Protein 8POC (pdb70)

B-factor: mean 72.45, std 26.14, range [32.99, 146.2]

Organism: Dickeya dadantii (strain 3937) (NCBI:txid198628)

Nearest PDB structures (foldseek):
  8poc-assembly1_B  TM=1.006E+00  e=1.022E-29  Dickeya dadantii 3937
  8pog-assembly1_D  TM=9.429E-01  e=1.831E-16  Enterobacter sp. 638
  8pkd-assembly1_D  TM=8.431E-01  e=8.533E-11  Orrella dioscoreae
  7zzy-assembly1_E  TM=8.501E-01  e=2.447E-09  Novacetimonas hansenii ATCC 23769
  3aj2-assembly1_C-2  TM=8.148E-01  e=6.635E-10  Komagataeibacter xylinus

Secondary structure (DSSP, 8-state):
--HHHHHHHHHHHHTTSPTTHHHHHHHHHHHHHHHH-SHHHHHHHHHHHHHHHHHSPPP--SSHHHHHHHHHHHHHHHT--EEEEEE-SS-EEEEEESPPPPS-TT-HHHHHHHHHHHHHHHHHHHHHHHT--TT--EEEEE-SSTT-EEEEE-/--HHHHHHHHHHHHTTS-TTHHHHHHHHHHHHHHHH-SHHHHHHHHHHHHHHHHHSPPP--SSHHHHHHHHHHHHHHHT--EEEEEE-SS-EEEEEESPPPPS-TTSHHHHHHHHHHHHHHHHHHHHHHTT--TT--EEEEE-SSTTEEEEEE-/--HHHHHHHHHHHHTTS-TTHHHHHHHHHHHHHHHH-SHHHHHHHHHHHHHHHHHSPPP--SSHHHHHHHHHHHHHHHT--EEEEEE-SS-EEEEEESPPPPS-TTSHHHHHHHHHHHHHHHHHHHHHHTT--TT--EEEEE-SSTT-EEEEE-/--HHHHHHHHHHHHTTS-TTHHHHHHHHHHHHHHHH-SHHHHHHHHHHHHHHHHHSPPP--SSHHHHHHHHHHHHHHHT--EEEEEE-SS-EEEEEESPPPPS-TT-HHHHHHHHHHHHHHHHHHHHHHTT--TT--EEEEE-SSTT-EEEEE-

InterPro domains:
  IPR022798 Cellulose synthase operon protein D, bacterial [PF03500] (32-132)
  IPR038470 Cellulose synthase subunit D superfamily [G3DSA:3.30.70.2590] (57-155)

Sequence (616 aa):
MSDLQQHALNYYRQQQLPSGWADLFGVIVNGMMDNAGEREGLAFLRHIGGQLAERYPLPAAVTVVDLEREINRVLSLFHWGCVDLRPYENRLEIYHLALPASVNSSGSVRWRMAMAAVLQGLYSRWLREQGGVESVPLSCEETDSESTLLFRYQMSDLQQHALNYYRQQQLPSGWADLFGVIVNGMMDNAGEREGLAFLRHIGGQLAERYPLPAAVTVVDLEREINRVLSLFHWGCVDLRPYENRLEIYHLALPASVNSSGSVRWRMAMAAVLQGLYSRWLREQGGVESVPLSCEETDSESTLLFRYQMSDLQQHALNYYRQQQLPSGWADLFGVIVNGMMDNAGEREGLAFLRHIGGQLAERYPLPAAVTVVDLEREINRVLSLFHWGCVDLRPYENRLEIYHLALPASVNSSGSVRWRMAMAAVLQGLYSRWLREQGGVESVPLSCEETDSESTLLFRYQMSDLQQHALNYYRQQQLPSGWADLFGVIVNGMMDNAGEREGLAFLRHIGGQLAERYPLPAAVTVVDLEREINRVLSLFHWGCVDLRPYENRLEIYHLALPASVNSSGSVRWRMAMAAVLQGLYSRWLREQGGVESVPLSCEETDSESTLLFRYQ

Structure (mmCIF, N/CA/C/O backbone):
data_8POC
#
_entry.id   8POC
#
_cell.length_a   1.00
_cell.length_b   1.00
_cell.length_c   1.00
_cell.angle_alpha   90.00
_cell.angle_beta   90.00
_cell.angle_gamma   90.00
#
_symmetry.space_group_name_H-M   'P 1'
#
loop_
_atom_site.group_PDB
_atom_site.id
_atom_site.type_symbol
_atom_site.label_atom_id
_atom_site.label_alt_id
_atom_site.label_comp_id
_atom_site.label_asym_id
_atom_site.label_entity_id
_atom_site.label_seq_id
_atom_site.pdbx_PDB_ins_code
_atom_site.Cartn_x
_atom_site.Cartn_y
_atom_site.Cartn_z
_atom_site.occupancy
_atom_site.B_iso_or_equiv
_atom_site.auth_seq_id
_atom_site.auth_comp_id
_atom_site.auth_asym_id
_atom_site.auth_atom_id
_atom_site.pdbx_PDB_model_num
ATOM 1 N N . MET A 1 4 ? 119.791 150.487 115.156 1.00 108.42 1 MET A N 1
ATOM 2 C CA . MET A 1 4 ? 119.644 149.269 114.367 1.00 108.42 1 MET A CA 1
ATOM 3 C C . MET A 1 4 ? 120.590 149.267 113.171 1.00 108.42 1 MET A C 1
ATOM 4 O O . MET A 1 4 ? 121.370 150.199 112.977 1.00 108.42 1 MET A O 1
ATOM 9 N N . SER A 1 5 ? 120.506 148.206 112.376 1.00 87.52 2 SER A N 1
ATOM 10 C CA . SER A 1 5 ? 121.287 148.059 111.154 1.00 87.52 2 SER A CA 1
ATOM 11 C C . SER A 1 5 ? 120.743 146.849 110.413 1.00 87.52 2 SER A C 1
ATOM 12 O O . SER A 1 5 ? 119.972 146.057 110.961 1.00 87.52 2 SER A O 1
ATOM 15 N N . ASP A 1 6 ? 121.155 146.713 109.152 1.00 82.85 3 ASP A N 1
ATOM 16 C CA . ASP A 1 6 ? 120.776 145.529 108.390 1.00 82.85 3 ASP A CA 1
ATOM 17 C C . ASP A 1 6 ? 121.419 144.272 108.959 1.00 82.85 3 ASP A C 1
ATOM 18 O O . ASP A 1 6 ? 120.814 143.194 108.921 1.00 82.85 3 ASP A O 1
ATOM 23 N N . LEU A 1 7 ? 122.637 144.390 109.494 1.00 74.13 4 LEU A N 1
ATOM 24 C CA . LEU A 1 7 ? 123.308 143.234 110.080 1.00 74.13 4 LEU A CA 1
ATOM 25 C C . LEU A 1 7 ? 122.528 142.687 111.267 1.00 74.13 4 LEU A C 1
ATOM 26 O O . LEU A 1 7 ? 122.405 141.466 111.432 1.00 74.13 4 LEU A O 1
ATOM 31 N N . GLN A 1 8 ? 121.999 143.575 112.110 1.00 76.02 5 GLN A N 1
ATOM 32 C CA . GLN A 1 8 ? 121.184 143.132 113.235 1.00 76.02 5 GLN A CA 1
ATOM 33 C C . GLN A 1 8 ? 119.954 142.382 112.747 1.00 76.02 5 GLN A C 1
ATOM 34 O O . GLN A 1 8 ? 119.575 141.348 113.311 1.00 76.02 5 GLN A O 1
ATOM 40 N N . GLN A 1 9 ? 119.316 142.891 111.690 1.00 69.17 6 GLN A N 1
ATOM 41 C CA . GLN A 1 9 ? 118.148 142.217 111.138 1.00 69.17 6 GLN A CA 1
ATOM 42 C C . GLN A 1 9 ? 118.502 140.836 110.608 1.00 69.17 6 GLN A C 1
ATOM 43 O O . GLN A 1 9 ? 117.778 139.868 110.860 1.00 69.17 6 GLN A O 1
ATOM 49 N N . HIS A 1 10 ? 119.614 140.720 109.876 1.00 60.03 7 HIS A N 1
ATOM 50 C CA . HIS A 1 10 ? 120.022 139.410 109.375 1.00 60.03 7 HIS A CA 1
ATOM 51 C C . HIS A 1 10 ? 120.291 138.440 110.517 1.00 60.03 7 HIS A C 1
ATOM 52 O O . HIS A 1 10 ? 119.837 137.289 110.485 1.00 60.03 7 HIS A O 1
ATOM 59 N N . ALA A 1 11 ? 121.018 138.890 111.541 1.00 48.17 8 ALA A N 1
ATOM 60 C CA . ALA A 1 11 ? 121.343 138.010 112.657 1.00 48.17 8 ALA A CA 1
ATOM 61 C C . ALA A 1 11 ? 120.081 137.540 113.368 1.00 48.17 8 ALA A C 1
ATOM 62 O O . ALA A 1 11 ? 119.906 136.342 113.626 1.00 48.17 8 ALA A O 1
ATOM 64 N N . LEU A 1 12 ? 119.179 138.473 113.679 1.00 41.76 9 LEU A N 1
ATOM 65 C CA . LEU A 1 12 ? 117.975 138.106 114.414 1.00 41.76 9 LEU A CA 1
ATOM 66 C C . LEU A 1 12 ? 117.071 137.212 113.576 1.00 41.76 9 LEU A C 1
ATOM 67 O O . LEU A 1 12 ? 116.470 136.265 114.095 1.00 41.76 9 LEU A O 1
ATOM 72 N N . ASN A 1 13 ? 116.964 137.492 112.274 1.00 43.33 10 ASN A N 1
ATOM 73 C CA . ASN A 1 13 ? 116.143 136.658 111.405 1.00 43.33 10 ASN A CA 1
ATOM 74 C C . ASN A 1 13 ? 116.691 135.241 111.321 1.00 43.33 10 ASN A C 1
ATOM 75 O O . ASN A 1 13 ? 115.927 134.272 111.367 1.00 43.33 10 ASN A O 1
ATOM 80 N N . TYR A 1 14 ? 118.012 135.098 111.192 1.00 37.75 11 TYR A N 1
ATOM 81 C CA . TYR A 1 14 ? 118.601 133.764 111.139 1.00 37.75 11 TYR A CA 1
ATOM 82 C C . TYR A 1 14 ? 118.383 133.018 112.452 1.00 37.75 11 TYR A C 1
ATOM 83 O O . TYR A 1 14 ? 118.046 131.824 112.455 1.00 37.75 11 TYR A O 1
ATOM 92 N N . TYR A 1 15 ? 118.557 133.714 113.579 1.00 35.80 12 TYR A N 1
ATOM 93 C CA . TYR A 1 15 ? 118.318 133.086 114.874 1.00 35.80 12 TYR A CA 1
ATOM 94 C C . TYR A 1 15 ? 116.879 132.605 114.995 1.00 35.80 12 TYR A C 1
ATOM 95 O O . TYR A 1 15 ? 116.630 131.475 115.428 1.00 35.80 12 TYR A O 1
ATOM 104 N N . ARG A 1 16 ? 115.915 133.447 114.609 1.00 33.75 13 ARG A N 1
ATOM 105 C CA . ARG A 1 16 ? 114.512 133.053 114.696 1.00 33.75 13 ARG A CA 1
ATOM 106 C C . ARG A 1 16 ? 114.185 131.922 113.732 1.00 33.75 13 ARG A C 1
ATOM 107 O O . ARG A 1 16 ? 113.331 131.081 114.032 1.00 33.75 13 ARG A O 1
ATOM 115 N N . GLN A 1 17 ? 114.840 131.890 112.571 1.00 38.36 14 GLN A N 1
ATOM 116 C CA . GLN A 1 17 ? 114.634 130.791 111.635 1.00 38.36 14 GLN A CA 1
ATOM 117 C C . GLN A 1 17 ? 115.097 129.471 112.238 1.00 38.36 14 GLN A C 1
ATOM 118 O O . GLN A 1 17 ? 114.429 128.441 112.087 1.00 38.36 14 GLN A O 1
ATOM 124 N N . GLN A 1 18 ? 116.232 129.482 112.935 1.00 35.91 15 GLN A N 1
ATOM 125 C CA . GLN A 1 18 ? 116.729 128.261 113.566 1.00 35.91 15 GLN A CA 1
ATOM 126 C C . GLN A 1 18 ? 115.999 127.897 114.853 1.00 35.91 15 GLN A C 1
ATOM 127 O O . GLN A 1 18 ? 116.501 127.056 115.606 1.00 35.91 15 GLN A O 1
ATOM 133 N N . GLN A 1 19 ? 114.840 128.495 115.131 1.00 35.63 16 GLN A N 1
ATOM 134 C CA . GLN A 1 19 ? 114.184 128.271 116.414 1.00 35.63 16 GLN A CA 1
ATOM 135 C C . GLN A 1 19 ? 113.266 127.054 116.392 1.00 35.63 16 GLN A C 1
ATOM 136 O O . GLN A 1 19 ? 113.249 126.272 117.348 1.00 35.63 16 GLN A O 1
ATOM 142 N N . LEU A 1 20 ? 112.496 126.875 115.321 1.00 34.39 17 LEU A N 1
ATOM 143 C CA . LEU A 1 20 ? 111.506 125.812 115.434 1.00 34.39 17 LEU A CA 1
ATOM 144 C C . LEU A 1 20 ? 111.943 124.561 114.681 1.00 34.39 17 LEU A C 1
ATOM 145 O O . LEU A 1 20 ? 112.382 124.647 113.529 1.00 34.39 17 LEU A O 1
ATOM 150 N N . PRO A 1 21 ? 111.849 123.393 115.314 1.00 39.54 18 PRO A N 1
ATOM 151 C CA . PRO A 1 21 ? 112.209 122.149 114.628 1.00 39.54 18 PRO A CA 1
ATOM 152 C C . PRO A 1 21 ? 111.114 121.702 113.675 1.00 39.54 18 PRO A C 1
ATOM 153 O O . PRO A 1 21 ? 109.921 121.844 113.953 1.00 39.54 18 PRO A O 1
ATOM 157 N N . SER A 1 22 ? 111.534 121.154 112.540 1.00 46.12 19 SER A N 1
ATOM 158 C CA . SER A 1 22 ? 110.590 120.709 111.529 1.00 46.12 19 SER A CA 1
ATOM 159 C C . SER A 1 22 ? 109.837 119.467 111.997 1.00 46.12 19 SER A C 1
ATOM 160 O O . SER A 1 22 ? 110.279 118.731 112.882 1.00 46.12 19 SER A O 1
ATOM 163 N N . GLY A 1 23 ? 108.676 119.246 111.387 1.00 46.32 20 GLY A N 1
ATOM 164 C CA . GLY A 1 23 ? 107.869 118.077 111.671 1.00 46.32 20 GLY A CA 1
ATOM 165 C C . GLY A 1 23 ? 106.843 118.262 112.767 1.00 46.32 20 GLY A C 1
ATOM 166 O O . GLY A 1 23 ? 105.642 118.320 112.489 1.00 46.32 20 GLY A O 1
ATOM 167 N N . TRP A 1 24 ? 107.294 118.355 114.018 1.00 36.49 21 TRP A N 1
ATOM 168 C CA . TRP A 1 24 ? 106.352 118.482 115.124 1.00 36.49 21 TRP A CA 1
ATOM 169 C C . TRP A 1 24 ? 105.644 119.832 115.100 1.00 36.49 21 TRP A C 1
ATOM 170 O O . TRP A 1 24 ? 104.420 119.903 115.274 1.00 36.49 21 TRP A O 1
ATOM 181 N N . ALA A 1 25 ? 106.396 120.914 114.882 1.00 37.82 22 ALA A N 1
ATOM 182 C CA . ALA A 1 25 ? 105.800 122.246 114.896 1.00 37.82 22 ALA A CA 1
ATOM 183 C C . ALA A 1 25 ? 104.788 122.414 113.772 1.00 37.82 22 ALA A C 1
ATOM 184 O O . ALA A 1 25 ? 103.706 122.976 113.980 1.00 37.82 22 ALA A O 1
ATOM 186 N N . ASP A 1 26 ? 105.122 121.940 112.572 1.00 47.74 23 ASP A N 1
ATOM 187 C CA . ASP A 1 26 ? 104.174 122.015 111.467 1.00 47.74 23 ASP A CA 1
ATOM 188 C C . ASP A 1 26 ? 102.926 121.196 111.765 1.00 47.74 23 ASP A C 1
ATOM 189 O O . ASP A 1 26 ? 101.811 121.592 111.405 1.00 47.74 23 ASP A O 1
ATOM 194 N N . LEU A 1 27 ? 103.096 120.050 112.425 1.00 38.28 24 LEU A N 1
ATOM 195 C CA . LEU A 1 27 ? 101.947 119.237 112.803 1.00 38.28 24 LEU A CA 1
ATOM 196 C C . LEU A 1 27 ? 101.041 119.991 113.766 1.00 38.28 24 LEU A C 1
ATOM 197 O O . LEU A 1 27 ? 99.813 119.979 113.618 1.00 38.28 24 LEU A O 1
ATOM 202 N N . PHE A 1 28 ? 101.631 120.669 114.754 1.00 38.24 25 PHE A N 1
ATOM 203 C CA . PHE A 1 28 ? 100.828 121.480 115.666 1.00 38.24 25 PHE A CA 1
ATOM 204 C C . PHE A 1 28 ? 100.113 122.601 114.925 1.00 38.24 25 PHE A C 1
ATOM 205 O O . PHE A 1 28 ? 98.950 122.909 115.218 1.00 38.24 25 PHE A O 1
ATOM 213 N N . GLY A 1 29 ? 100.801 123.237 113.976 1.00 40.51 26 GLY A N 1
ATOM 214 C CA . GLY A 1 29 ? 100.171 124.300 113.210 1.00 40.51 26 GLY A CA 1
ATOM 215 C C . GLY A 1 29 ? 98.967 123.812 112.428 1.00 40.51 26 GLY A C 1
ATOM 216 O O . GLY A 1 29 ? 97.908 124.447 112.429 1.00 40.51 26 GLY A O 1
ATOM 217 N N . VAL A 1 30 ? 99.110 122.670 111.755 1.00 44.60 27 VAL A N 1
ATOM 218 C CA . VAL A 1 30 ? 97.985 122.120 111.005 1.00 44.60 27 VAL A CA 1
ATOM 219 C C . VAL A 1 30 ? 96.851 121.730 111.944 1.00 44.60 27 VAL A C 1
ATOM 220 O O . VAL A 1 30 ? 95.673 121.955 111.639 1.00 44.60 27 VAL A O 1
ATOM 224 N N . ILE A 1 31 ? 97.181 121.149 113.101 1.00 43.87 28 ILE A N 1
ATOM 225 C CA . ILE A 1 31 ? 96.145 120.745 114.049 1.00 43.87 28 ILE A CA 1
ATOM 226 C C . ILE A 1 31 ? 95.343 121.954 114.512 1.00 43.87 28 ILE A C 1
ATOM 227 O O . ILE A 1 31 ? 94.105 121.933 114.525 1.00 43.87 28 ILE A O 1
ATOM 232 N N . VAL A 1 32 ? 96.033 123.032 114.891 1.00 52.40 29 VAL A N 1
ATOM 233 C CA . VAL A 1 32 ? 95.317 124.196 115.406 1.00 52.40 29 VAL A CA 1
ATOM 234 C C . VAL A 1 32 ? 94.530 124.878 114.294 1.00 52.40 29 VAL A C 1
ATOM 235 O O . VAL A 1 32 ? 93.404 125.340 114.515 1.00 52.40 29 VAL A O 1
ATOM 239 N N . ASN A 1 33 ? 95.090 124.943 113.081 1.00 57.01 30 ASN A N 1
ATOM 240 C CA . ASN A 1 33 ? 94.354 125.534 111.968 1.00 57.01 30 ASN A CA 1
ATOM 241 C C . ASN A 1 33 ? 93.067 124.766 111.699 1.00 57.01 30 ASN A C 1
ATOM 242 O O . ASN A 1 33 ? 91.990 125.360 111.565 1.00 57.01 30 ASN A O 1
ATOM 247 N N . GLY A 1 34 ? 93.157 123.436 111.646 1.00 65.07 31 GLY A N 1
ATOM 248 C CA . GLY A 1 34 ? 91.969 122.637 111.401 1.00 65.07 31 GLY A CA 1
ATOM 249 C C . GLY A 1 34 ? 90.938 122.766 112.503 1.00 65.07 31 GLY A C 1
ATOM 250 O O . GLY A 1 34 ? 89.743 122.909 112.233 1.00 65.07 31 GLY A O 1
ATOM 251 N N . MET A 1 35 ? 91.382 122.725 113.761 1.00 71.53 32 MET A N 1
ATOM 252 C CA . MET A 1 35 ? 90.434 122.811 114.866 1.00 71.53 32 MET A CA 1
ATOM 253 C C . MET A 1 35 ? 89.752 124.173 114.911 1.00 71.53 32 MET A C 1
ATOM 254 O O . MET A 1 35 ? 88.545 124.260 115.169 1.00 71.53 32 MET A O 1
ATOM 259 N N . MET A 1 36 ? 90.503 125.251 114.667 1.00 82.41 33 MET A N 1
ATOM 260 C CA . MET A 1 36 ? 89.900 126.579 114.665 1.00 82.41 33 MET A CA 1
ATOM 261 C C . MET A 1 36 ? 88.943 126.747 113.493 1.00 82.41 33 MET A C 1
ATOM 262 O O . MET A 1 36 ? 87.909 127.414 113.618 1.00 82.41 33 MET A O 1
ATOM 267 N N . ASP A 1 37 ? 89.271 126.156 112.341 1.00 91.57 34 ASP A N 1
ATOM 268 C CA . ASP A 1 37 ? 88.351 126.200 111.209 1.00 91.57 34 ASP A CA 1
ATOM 269 C C . ASP A 1 37 ? 87.080 125.413 111.502 1.00 91.57 34 ASP A C 1
ATOM 270 O O . ASP A 1 37 ? 85.989 125.790 111.057 1.00 91.57 34 ASP A O 1
ATOM 275 N N . ASN A 1 38 ? 87.200 124.317 112.252 1.00 91.64 35 ASN A N 1
ATOM 276 C CA . ASN A 1 38 ? 86.047 123.459 112.501 1.00 91.64 35 ASN A CA 1
ATOM 277 C C . ASN A 1 38 ? 85.133 124.020 113.587 1.00 91.64 35 ASN A C 1
ATOM 278 O O . ASN A 1 38 ? 83.956 124.290 113.327 1.00 91.64 35 ASN A O 1
ATOM 283 N N . ALA A 1 39 ? 85.652 124.205 114.802 1.00 94.18 36 ALA A N 1
ATOM 284 C CA . ALA A 1 39 ? 84.800 124.432 115.964 1.00 94.18 36 ALA A CA 1
ATOM 285 C C . ALA A 1 39 ? 84.575 125.899 116.303 1.00 94.18 36 ALA A C 1
ATOM 286 O O . ALA A 1 39 ? 83.749 126.191 117.174 1.00 94.18 36 ALA A O 1
ATOM 288 N N . GLY A 1 40 ? 85.273 126.823 115.654 1.00 94.87 37 GLY A N 1
ATOM 289 C CA . GLY A 1 40 ? 85.111 128.232 115.941 1.00 94.87 37 GLY A CA 1
ATOM 290 C C . GLY A 1 40 ? 86.269 128.796 116.747 1.00 94.87 37 GLY A C 1
ATOM 291 O O . GLY A 1 40 ? 87.288 128.145 116.988 1.00 94.87 37 GLY A O 1
ATOM 292 N N . GLU A 1 41 ? 86.094 130.048 117.172 1.00 90.66 38 GLU A N 1
ATOM 293 C CA . GLU A 1 41 ? 87.151 130.769 117.871 1.00 90.66 38 GLU A CA 1
ATOM 294 C C . GLU A 1 41 ? 87.096 130.588 119.384 1.00 90.66 38 GLU A C 1
ATOM 295 O O . GLU A 1 41 ? 88.072 130.126 119.982 1.00 90.66 38 GLU A O 1
ATOM 301 N N . ARG A 1 42 ? 85.976 130.948 120.015 1.00 85.07 39 ARG A N 1
ATOM 302 C CA . ARG A 1 42 ? 85.908 130.939 121.474 1.00 85.07 39 ARG A CA 1
ATOM 303 C C . ARG A 1 42 ? 86.145 129.540 122.030 1.00 85.07 39 ARG A C 1
ATOM 304 O O . ARG A 1 42 ? 86.901 129.357 122.995 1.00 85.07 39 ARG A O 1
ATOM 312 N N . GLU A 1 43 ? 85.510 128.535 121.423 1.00 80.03 40 GLU A N 1
ATOM 313 C CA . GLU A 1 43 ? 85.719 127.161 121.861 1.00 80.03 40 GLU A CA 1
ATOM 314 C C . GLU A 1 43 ? 87.161 126.727 121.646 1.00 80.03 40 GLU A C 1
ATOM 315 O O . GLU A 1 43 ? 87.723 126.010 122.481 1.00 80.03 40 GLU A O 1
ATOM 321 N N . GLY A 1 44 ? 87.772 127.147 120.537 1.00 76.44 41 GLY A N 1
ATOM 322 C CA . GLY A 1 44 ? 89.169 126.820 120.310 1.00 76.44 41 GLY A CA 1
ATOM 323 C C . GLY A 1 44 ? 90.077 127.387 121.383 1.00 76.44 41 GLY A C 1
ATOM 324 O O . GLY A 1 44 ? 90.962 126.696 121.894 1.00 76.44 41 GLY A O 1
ATOM 325 N N . LEU A 1 45 ? 89.866 128.656 121.743 1.00 73.15 42 LEU A N 1
ATOM 326 C CA . LEU A 1 45 ? 90.671 129.263 122.800 1.00 73.15 42 LEU A CA 1
ATOM 327 C C . LEU A 1 45 ? 90.464 128.557 124.133 1.00 73.15 42 LEU A C 1
ATOM 328 O O . LEU A 1 45 ? 91.430 128.297 124.860 1.00 73.15 42 LEU A O 1
ATOM 333 N N . ALA A 1 46 ? 89.213 128.235 124.472 1.00 70.43 43 ALA A N 1
ATOM 334 C CA . ALA A 1 46 ? 88.958 127.541 125.731 1.00 70.43 43 ALA A CA 1
ATOM 335 C C . ALA A 1 46 ? 89.645 126.179 125.752 1.00 70.43 43 ALA A C 1
ATOM 336 O O . ALA A 1 46 ? 90.281 125.800 126.747 1.00 70.43 43 ALA A O 1
ATOM 338 N N . PHE A 1 47 ? 89.540 125.436 124.649 1.00 61.57 44 PHE A N 1
ATOM 339 C CA . PHE A 1 47 ? 90.166 124.122 124.574 1.00 61.57 44 PHE A CA 1
ATOM 340 C C . PHE A 1 47 ? 91.681 124.225 124.679 1.00 61.57 44 PHE A C 1
ATOM 341 O O . PHE A 1 47 ? 92.318 123.416 125.363 1.00 61.57 44 PHE A O 1
ATOM 349 N N . LEU A 1 48 ? 92.277 125.211 124.006 1.00 55.49 45 LEU A N 1
ATOM 350 C CA . LEU A 1 48 ? 93.726 125.364 124.063 1.00 55.49 45 LEU A CA 1
ATOM 351 C C . LEU A 1 48 ? 94.184 125.750 125.463 1.00 55.49 45 LEU A C 1
ATOM 352 O O . LEU A 1 48 ? 95.235 125.293 125.923 1.00 55.49 45 LEU A O 1
ATOM 357 N N . ARG A 1 49 ? 93.408 126.583 126.160 1.00 55.21 46 ARG A N 1
ATOM 358 C CA . ARG A 1 49 ? 93.740 126.901 127.546 1.00 55.21 46 ARG A CA 1
ATOM 359 C C . ARG A 1 49 ? 93.679 125.658 128.425 1.00 55.21 46 ARG A C 1
ATOM 360 O O . ARG A 1 49 ? 94.539 125.457 129.294 1.00 55.21 46 ARG A O 1
ATOM 368 N N . HIS A 1 50 ? 92.668 124.811 128.215 1.00 56.17 47 HIS A N 1
ATOM 369 C CA . HIS A 1 50 ? 92.580 123.576 128.990 1.00 56.17 47 HIS A CA 1
ATOM 370 C C . HIS A 1 50 ? 93.766 122.658 128.703 1.00 56.17 47 HIS A C 1
ATOM 371 O O . HIS A 1 50 ? 94.318 122.032 129.619 1.00 56.17 47 HIS A O 1
ATOM 378 N N . ILE A 1 51 ? 94.171 122.566 127.433 1.00 53.81 48 ILE A N 1
ATOM 379 C CA . ILE A 1 51 ? 95.343 121.768 127.077 1.00 53.81 48 ILE A CA 1
ATOM 380 C C . ILE A 1 51 ? 96.593 122.326 127.741 1.00 53.81 48 ILE A C 1
ATOM 381 O O . ILE A 1 51 ? 97.452 121.573 128.214 1.00 53.81 48 ILE A O 1
ATOM 386 N N . GLY A 1 52 ? 96.728 123.651 127.766 1.00 50.30 49 GLY A N 1
ATOM 387 C CA . GLY A 1 52 ? 97.856 124.252 128.453 1.00 50.30 49 GLY A CA 1
ATOM 388 C C . GLY A 1 52 ? 97.880 123.908 129.929 1.00 50.30 49 GLY A C 1
ATOM 389 O O . GLY A 1 52 ? 98.937 123.617 130.491 1.00 50.30 49 GLY A O 1
ATOM 390 N N . GLY A 1 53 ? 96.715 123.933 130.574 1.00 55.86 50 GLY A N 1
ATOM 391 C CA . GLY A 1 53 ? 96.654 123.532 131.972 1.00 55.86 50 GLY A CA 1
ATOM 392 C C . GLY A 1 53 ? 97.066 122.086 132.182 1.00 55.86 50 GLY A C 1
ATOM 393 O O . GLY A 1 53 ? 97.819 121.769 133.111 1.00 55.86 50 GLY A O 1
ATOM 394 N N . GLN A 1 54 ? 96.583 121.189 131.319 1.00 55.21 51 GLN A N 1
ATOM 395 C CA . GLN A 1 54 ? 96.957 119.782 131.444 1.00 55.21 51 GLN A CA 1
ATOM 396 C C . GLN A 1 54 ? 98.455 119.589 131.243 1.00 55.21 51 GLN A C 1
ATOM 397 O O . GLN A 1 54 ? 99.090 118.808 131.962 1.00 55.21 51 GLN A O 1
ATOM 403 N N . LEU A 1 55 ? 99.038 120.288 130.267 1.00 48.02 52 LEU A N 1
ATOM 404 C CA . LEU A 1 55 ? 100.477 120.195 130.041 1.00 48.02 52 LEU A CA 1
ATOM 405 C C . LEU A 1 55 ? 101.253 120.737 131.234 1.00 48.02 52 LEU A C 1
ATOM 406 O O . LEU A 1 55 ? 102.300 120.198 131.608 1.00 48.02 52 LEU A O 1
ATOM 411 N N . ALA A 1 56 ? 100.754 121.817 131.837 1.00 54.89 53 ALA A N 1
ATOM 412 C CA . ALA A 1 56 ? 101.394 122.366 133.025 1.00 54.89 53 ALA A CA 1
ATOM 413 C C . ALA A 1 56 ? 101.370 121.376 134.177 1.00 54.89 53 ALA A C 1
ATOM 414 O O . ALA A 1 56 ? 102.330 121.302 134.952 1.00 54.89 53 ALA A O 1
ATOM 416 N N . GLU A 1 57 ? 100.280 120.620 134.311 1.00 68.84 54 GLU A N 1
ATOM 417 C CA . GLU A 1 57 ? 100.189 119.636 135.385 1.00 68.84 54 GLU A CA 1
ATOM 418 C C . GLU A 1 57 ? 101.300 118.592 135.320 1.00 68.84 54 GLU A C 1
ATOM 419 O O . GLU A 1 57 ? 101.674 118.038 136.359 1.00 68.84 54 GLU A O 1
ATOM 425 N N . ARG A 1 58 ? 101.843 118.319 134.132 1.00 74.07 55 ARG A N 1
ATOM 426 C CA . ARG A 1 58 ? 102.849 117.269 133.998 1.00 74.07 55 ARG A CA 1
ATOM 427 C C . ARG A 1 58 ? 104.193 117.680 134.589 1.00 74.07 55 ARG A C 1
ATOM 428 O O . ARG A 1 58 ? 104.887 116.850 135.186 1.00 74.07 55 ARG A O 1
ATOM 436 N N . TYR A 1 59 ? 104.581 118.943 134.433 1.00 57.71 56 TYR A N 1
ATOM 437 C CA . TYR A 1 59 ? 105.877 119.412 134.913 1.00 57.71 56 TYR A CA 1
ATOM 438 C C . TYR A 1 59 ? 105.708 120.161 136.226 1.00 57.71 56 TYR A C 1
ATOM 439 O O . TYR A 1 59 ? 105.177 121.282 136.229 1.00 57.71 56 TYR A O 1
ATOM 448 N N . PRO A 1 60 ? 106.135 119.598 137.352 1.00 63.93 57 PRO A N 1
ATOM 449 C CA . PRO A 1 60 ? 106.007 120.311 138.628 1.00 63.93 57 PRO A CA 1
ATOM 450 C C . PRO A 1 60 ? 107.209 121.188 138.938 1.00 63.93 57 PRO A C 1
ATOM 451 O O . PRO A 1 60 ? 108.347 120.710 138.947 1.00 63.93 57 PRO A O 1
ATOM 455 N N . LEU A 1 61 ? 106.972 122.471 139.186 1.00 68.13 58 LEU A N 1
ATOM 456 C CA . LEU A 1 61 ? 108.049 123.348 139.619 1.00 68.13 58 LEU A CA 1
ATOM 457 C C . LEU A 1 61 ? 108.358 123.119 141.097 1.00 68.13 58 LEU A C 1
ATOM 458 O O . LEU A 1 61 ? 107.440 122.962 141.909 1.00 68.13 58 LEU A O 1
ATOM 463 N N . PRO A 1 62 ? 109.634 123.085 141.474 1.00 76.85 59 PRO A N 1
ATOM 464 C CA . PRO A 1 62 ? 109.985 123.004 142.897 1.00 76.85 59 PRO A CA 1
ATOM 465 C C . PRO A 1 62 ? 109.517 124.244 143.643 1.00 76.85 59 PRO A C 1
ATOM 466 O O . PRO A 1 62 ? 109.399 125.339 143.090 1.00 76.85 59 PRO A O 1
ATOM 470 N N . ALA A 1 63 ? 109.244 124.056 144.932 1.00 85.16 60 ALA A N 1
ATOM 471 C CA . ALA A 1 63 ? 108.728 125.138 145.759 1.00 85.16 60 ALA A CA 1
ATOM 472 C C . ALA A 1 63 ? 109.798 126.205 145.953 1.00 85.16 60 ALA A C 1
ATOM 473 O O . ALA A 1 63 ? 110.835 125.951 146.575 1.00 85.16 60 ALA A O 1
ATOM 475 N N . ALA A 1 64 ? 109.547 127.396 145.422 1.00 94.56 61 ALA A N 1
ATOM 476 C CA . ALA A 1 64 ? 110.465 128.517 145.542 1.00 94.56 61 ALA A CA 1
ATOM 477 C C . ALA A 1 64 ? 110.015 129.458 146.654 1.00 94.56 61 ALA A C 1
ATOM 478 O O . ALA A 1 64 ? 108.915 129.343 147.198 1.00 94.56 61 ALA A O 1
ATOM 480 N N . VAL A 1 65 ? 110.891 130.404 146.988 1.00 102.86 62 VAL A N 1
ATOM 481 C CA . VAL A 1 65 ? 110.617 131.348 148.067 1.00 102.86 62 VAL A CA 1
ATOM 482 C C . VAL A 1 65 ? 110.658 132.801 147.620 1.00 102.86 62 VAL A C 1
ATOM 483 O O . VAL A 1 65 ? 109.954 133.644 148.206 1.00 102.86 62 VAL A O 1
ATOM 487 N N . THR A 1 66 ? 111.411 133.155 146.581 1.00 105.05 63 THR A N 1
ATOM 488 C CA . THR A 1 66 ? 111.490 134.522 146.092 1.00 105.05 63 THR A CA 1
ATOM 489 C C . THR A 1 66 ? 111.120 134.550 144.616 1.00 105.05 63 THR A C 1
ATOM 490 O O . THR A 1 66 ? 111.082 133.517 143.941 1.00 105.05 63 THR A O 1
ATOM 494 N N . VAL A 1 67 ? 110.840 135.755 144.116 1.00 99.52 64 VAL A N 1
ATOM 495 C CA . VAL A 1 67 ? 110.404 135.896 142.731 1.00 99.52 64 VAL A CA 1
ATOM 496 C C . VAL A 1 67 ? 111.525 135.522 141.766 1.00 99.52 64 VAL A C 1
ATOM 497 O O . VAL A 1 67 ? 111.288 134.852 140.755 1.00 99.52 64 VAL A O 1
ATOM 501 N N . VAL A 1 68 ? 112.763 135.927 142.065 1.00 100.30 65 VAL A N 1
ATOM 502 C CA . VAL A 1 68 ? 113.867 135.628 141.158 1.00 100.30 65 VAL A CA 1
ATOM 503 C C . VAL A 1 68 ? 114.095 134.126 141.056 1.00 100.30 65 VAL A C 1
ATOM 504 O O . VAL A 1 68 ? 114.507 133.624 140.003 1.00 100.30 65 VAL A O 1
ATOM 508 N N . ASP A 1 69 ? 113.834 133.384 142.134 1.00 105.68 66 ASP A N 1
ATOM 509 C CA . ASP A 1 69 ? 113.910 131.930 142.057 1.00 105.68 66 ASP A CA 1
ATOM 510 C C . ASP A 1 69 ? 112.873 131.380 141.085 1.00 105.68 66 ASP A C 1
ATOM 511 O O . ASP A 1 69 ? 113.167 130.471 140.299 1.00 105.68 66 ASP A O 1
ATOM 516 N N . LEU A 1 70 ? 111.653 131.923 141.123 1.00 94.58 67 LEU A N 1
ATOM 517 C CA . LEU A 1 70 ? 110.638 131.522 140.155 1.00 94.58 67 LEU A CA 1
ATOM 518 C C . LEU A 1 70 ? 111.079 131.847 138.736 1.00 94.58 67 LEU A C 1
ATOM 519 O O . LEU A 1 70 ? 110.877 131.046 137.818 1.00 94.58 67 LEU A O 1
ATOM 524 N N . GLU A 1 71 ? 111.679 133.021 138.538 1.00 84.77 68 GLU A N 1
ATOM 525 C CA . GLU A 1 71 ? 112.189 133.393 137.222 1.00 84.77 68 GLU A CA 1
ATOM 526 C C . GLU A 1 71 ? 113.217 132.384 136.729 1.00 84.77 68 GLU A C 1
ATOM 527 O O . GLU A 1 71 ? 113.134 131.889 135.596 1.00 84.77 68 GLU A O 1
ATOM 533 N N . ARG A 1 72 ? 114.182 132.047 137.586 1.00 84.86 69 ARG A N 1
ATOM 534 C CA . ARG A 1 72 ? 115.236 131.120 137.192 1.00 84.86 69 ARG A CA 1
ATOM 535 C C . ARG A 1 72 ? 114.669 129.739 136.884 1.00 84.86 69 ARG A C 1
ATOM 536 O O . ARG A 1 72 ? 115.071 129.101 135.905 1.00 84.86 69 ARG A O 1
ATOM 544 N N . GLU A 1 73 ? 113.713 129.270 137.690 1.00 75.42 70 GLU A N 1
ATOM 545 C CA . GLU A 1 73 ? 113.136 127.949 137.453 1.00 75.42 70 GLU A CA 1
ATOM 546 C C . GLU A 1 73 ? 112.301 127.923 136.177 1.00 75.42 70 GLU A C 1
ATOM 547 O O . GLU A 1 73 ? 112.334 126.942 135.422 1.00 75.42 70 GLU A O 1
ATOM 553 N N . ILE A 1 74 ? 111.533 128.985 135.922 1.00 61.97 71 ILE A N 1
ATOM 554 C CA . ILE A 1 74 ? 110.729 129.030 134.705 1.00 61.97 71 ILE A CA 1
ATOM 555 C C . ILE A 1 74 ? 111.627 129.036 133.477 1.00 61.97 71 ILE A C 1
ATOM 556 O O . ILE A 1 74 ? 111.342 128.356 132.484 1.00 61.97 71 ILE A O 1
ATOM 561 N N . ASN A 1 75 ? 112.723 129.801 133.514 1.00 59.82 72 ASN A N 1
ATOM 562 C CA . ASN A 1 75 ? 113.662 129.756 132.396 1.00 59.82 72 ASN A CA 1
ATOM 563 C C . ASN A 1 75 ? 114.318 128.387 132.272 1.00 59.82 72 ASN A C 1
ATOM 564 O O . ASN A 1 75 ? 114.564 127.913 131.158 1.00 59.82 72 ASN A O 1
ATOM 569 N N . ARG A 1 76 ? 114.602 127.732 133.399 1.00 57.94 73 ARG A N 1
ATOM 570 C CA . ARG A 1 76 ? 115.179 126.393 133.341 1.00 57.94 73 ARG A CA 1
ATOM 571 C C . ARG A 1 76 ? 114.238 125.425 132.635 1.00 57.94 73 ARG A C 1
ATOM 572 O O . ARG A 1 76 ? 114.676 124.599 131.827 1.00 57.94 73 ARG A O 1
ATOM 580 N N . VAL A 1 77 ? 112.941 125.512 132.932 1.00 51.00 74 VAL A N 1
ATOM 581 C CA . VAL A 1 77 ? 111.975 124.624 132.289 1.00 51.00 74 VAL A CA 1
ATOM 582 C C . VAL A 1 77 ? 111.793 124.991 130.818 1.00 51.00 74 VAL A C 1
ATOM 583 O O . VAL A 1 77 ? 111.723 124.113 129.951 1.00 51.00 74 VAL A O 1
ATOM 587 N N . LEU A 1 78 ? 111.716 126.288 130.512 1.00 44.52 75 LEU A N 1
ATOM 588 C CA . LEU A 1 78 ? 111.434 126.733 129.152 1.00 44.52 75 LEU A CA 1
ATOM 589 C C . LEU A 1 78 ? 112.612 126.565 128.203 1.00 44.52 75 LEU A C 1
ATOM 590 O O . LEU A 1 78 ? 112.397 126.448 126.993 1.00 44.52 75 LEU A O 1
ATOM 595 N N . SER A 1 79 ? 113.847 126.559 128.712 1.00 43.31 76 SER A N 1
ATOM 596 C CA . SER A 1 79 ? 114.998 126.404 127.831 1.00 43.31 76 SER A CA 1
ATOM 597 C C . SER A 1 79 ? 115.013 125.036 127.168 1.00 43.31 76 SER A C 1
ATOM 598 O O . SER A 1 79 ? 115.622 124.867 126.105 1.00 43.31 76 SER A O 1
ATOM 601 N N . LEU A 1 80 ? 114.357 124.050 127.776 1.00 38.49 77 LEU A N 1
ATOM 602 C CA . LEU A 1 80 ? 114.307 122.718 127.190 1.00 38.49 77 LEU A CA 1
ATOM 603 C C . LEU A 1 80 ? 113.382 122.675 125.978 1.00 38.49 77 LEU A C 1
ATOM 604 O O . LEU A 1 80 ? 113.644 121.939 125.021 1.00 38.49 77 LEU A O 1
ATOM 609 N N . PHE A 1 81 ? 112.300 123.454 126.000 1.00 45.65 78 PHE A N 1
ATOM 610 C CA . PHE A 1 81 ? 111.364 123.495 124.883 1.00 45.65 78 PHE A CA 1
ATOM 611 C C . PHE A 1 81 ? 111.770 124.481 123.795 1.00 45.65 78 PHE A C 1
ATOM 612 O O . PHE A 1 81 ? 111.138 124.490 122.733 1.00 45.65 78 PHE A O 1
ATOM 620 N N . HIS A 1 82 ? 112.792 125.305 124.034 1.00 47.52 79 HIS A N 1
ATOM 621 C CA . HIS A 1 82 ? 113.153 126.413 123.144 1.00 47.52 79 HIS A CA 1
ATOM 622 C C . HIS A 1 82 ? 112.024 127.437 123.043 1.00 47.52 79 HIS A C 1
ATOM 623 O O . HIS A 1 82 ? 111.828 128.070 122.005 1.00 47.52 79 HIS A O 1
ATOM 630 N N . TRP A 1 83 ? 111.274 127.607 124.127 1.00 42.22 80 TRP A N 1
ATOM 631 C CA . TRP A 1 83 ? 110.168 128.565 124.155 1.00 42.22 80 TRP A CA 1
ATOM 632 C C . TRP A 1 83 ? 110.600 129.888 124.786 1.00 42.22 80 TRP A C 1
ATOM 633 O O . TRP A 1 83 ? 110.103 130.301 125.833 1.00 42.22 80 TRP A O 1
ATOM 644 N N . GLY A 1 84 ? 111.545 130.557 124.129 1.00 47.07 81 GLY A N 1
ATOM 645 C CA . GLY A 1 84 ? 111.879 131.926 124.484 1.00 47.07 81 GLY A CA 1
ATOM 646 C C . GLY A 1 84 ? 112.440 132.107 125.888 1.00 47.07 81 GLY A C 1
ATOM 647 O O . GLY A 1 84 ? 113.067 131.221 126.472 1.00 47.07 81 GLY A O 1
ATOM 648 N N . CYS A 1 85 ? 112.201 133.303 126.424 1.00 58.43 82 CYS A N 1
ATOM 649 C CA . CYS A 1 85 ? 112.656 133.675 127.755 1.00 58.43 82 CYS A CA 1
ATOM 650 C C . CYS A 1 85 ? 111.557 134.455 128.460 1.00 58.43 82 CYS A C 1
ATOM 651 O O . CYS A 1 85 ? 110.649 134.999 127.827 1.00 58.43 82 CYS A O 1
ATOM 654 N N . VAL A 1 86 ? 111.654 134.513 129.789 1.00 61.46 83 VAL A N 1
ATOM 655 C CA . VAL A 1 86 ? 110.641 135.154 130.614 1.00 61.46 83 VAL A CA 1
ATOM 656 C C . VAL A 1 86 ? 111.311 136.128 131.575 1.00 61.46 83 VAL A C 1
ATOM 657 O O . VAL A 1 86 ? 112.422 135.902 132.059 1.00 61.46 83 VAL A O 1
ATOM 661 N N . ASP A 1 87 ? 110.618 137.235 131.828 1.00 73.85 84 ASP A N 1
ATOM 662 C CA . ASP A 1 87 ? 111.066 138.245 132.774 1.00 73.85 84 ASP A CA 1
ATOM 663 C C . ASP A 1 87 ? 109.931 138.560 133.737 1.00 73.85 84 ASP A C 1
ATOM 664 O O . ASP A 1 87 ? 108.777 138.706 133.322 1.00 73.85 84 ASP A O 1
ATOM 669 N N . LEU A 1 88 ? 110.272 138.671 135.017 1.00 85.95 85 LEU A N 1
ATOM 670 C CA . LEU A 1 88 ? 109.327 139.006 136.069 1.00 85.95 85 LEU A CA 1
ATOM 671 C C . LEU A 1 88 ? 109.520 140.456 136.484 1.00 85.95 85 LEU A C 1
ATOM 672 O O . LEU A 1 88 ? 110.653 140.899 136.695 1.00 85.95 85 LEU A O 1
ATOM 677 N N . ARG A 1 89 ? 108.421 141.197 136.604 1.00 97.01 86 ARG A N 1
ATOM 678 C CA . ARG A 1 89 ? 108.476 142.545 137.164 1.00 97.01 86 ARG A CA 1
ATOM 679 C C . ARG A 1 89 ? 107.394 142.683 138.223 1.00 97.01 86 ARG A C 1
ATOM 680 O O . ARG A 1 89 ? 106.193 142.707 137.882 1.00 97.01 86 ARG A O 1
ATOM 688 N N . PRO A 1 90 ? 107.751 142.758 139.503 1.00 104.40 87 PRO A N 1
ATOM 689 C CA . PRO A 1 90 ? 106.750 142.914 140.558 1.00 104.40 87 PRO A CA 1
ATOM 690 C C . PRO A 1 90 ? 106.421 144.372 140.833 1.00 104.40 87 PRO A C 1
ATOM 691 O O . PRO A 1 90 ? 107.192 145.286 140.536 1.00 104.40 87 PRO A O 1
ATOM 695 N N . TYR A 1 91 ? 105.242 144.577 141.414 1.00 109.54 88 TYR A N 1
ATOM 696 C CA . TYR A 1 91 ? 104.764 145.906 141.763 1.00 109.54 88 TYR A CA 1
ATOM 697 C C . TYR A 1 91 ? 104.014 145.824 143.086 1.00 109.54 88 TYR A C 1
ATOM 698 O O . TYR A 1 91 ? 104.004 144.784 143.752 1.00 109.54 88 TYR A O 1
ATOM 707 N N . GLU A 1 92 ? 103.382 146.936 143.471 1.00 120.46 89 GLU A N 1
ATOM 708 C CA . GLU A 1 92 ? 102.701 146.983 144.762 1.00 120.46 89 GLU A CA 1
ATOM 709 C C . GLU A 1 92 ? 101.556 145.980 144.840 1.00 120.46 89 GLU A C 1
ATOM 710 O O . GLU A 1 92 ? 101.362 145.345 145.883 1.00 120.46 89 GLU A O 1
ATOM 716 N N . ASN A 1 93 ? 100.789 145.817 143.761 1.00 116.25 90 ASN A N 1
ATOM 717 C CA . ASN A 1 93 ? 99.752 144.793 143.744 1.00 116.25 90 ASN A CA 1
ATOM 718 C C . ASN A 1 93 ? 99.664 144.067 142.406 1.00 116.25 90 ASN A C 1
ATOM 719 O O . ASN A 1 93 ? 98.704 143.316 142.191 1.00 116.25 90 ASN A O 1
ATOM 724 N N . ARG A 1 94 ? 100.630 144.252 141.510 1.00 105.51 91 ARG A N 1
ATOM 725 C CA . ARG A 1 94 ? 100.595 143.648 140.188 1.00 105.51 91 ARG A CA 1
ATOM 726 C C . ARG A 1 94 ? 101.878 142.870 139.940 1.00 105.51 91 ARG A C 1
ATOM 727 O O . ARG A 1 94 ? 102.905 143.097 140.584 1.00 105.51 91 ARG A O 1
ATOM 735 N N . LEU A 1 95 ? 101.800 141.941 138.990 1.00 94.02 92 LEU A N 1
ATOM 736 C CA . LEU A 1 95 ? 102.956 141.184 138.529 1.00 94.02 92 LEU A CA 1
ATOM 737 C C . LEU A 1 95 ? 102.915 141.136 137.009 1.00 94.02 92 LEU A C 1
ATOM 738 O O . LEU A 1 95 ? 101.914 140.703 136.429 1.00 94.02 92 LEU A O 1
ATOM 743 N N . GLU A 1 96 ? 103.989 141.582 136.364 1.00 96.97 93 GLU A N 1
ATOM 744 C CA . GLU A 1 96 ? 104.057 141.621 134.911 1.00 96.97 93 GLU A CA 1
ATOM 745 C C . GLU A 1 96 ? 104.999 140.540 134.403 1.00 96.97 93 GLU A C 1
ATOM 746 O O . GLU A 1 96 ? 106.134 140.414 134.882 1.00 96.97 93 GLU A O 1
ATOM 752 N N . ILE A 1 97 ? 104.516 139.779 133.426 1.00 77.26 94 ILE A N 1
ATOM 753 C CA . ILE A 1 97 ? 105.233 138.670 132.815 1.00 77.26 94 ILE A CA 1
ATOM 754 C C . ILE A 1 97 ? 105.614 139.124 131.415 1.00 77.26 94 ILE A C 1
ATOM 755 O O . ILE A 1 97 ? 104.739 139.297 130.558 1.00 77.26 94 ILE A O 1
ATOM 760 N N . TYR A 1 98 ? 106.902 139.325 131.167 1.00 72.45 95 TYR A N 1
ATOM 761 C CA . TYR A 1 98 ? 107.373 139.641 129.826 1.00 72.45 95 TYR A CA 1
ATOM 762 C C . TYR A 1 98 ? 107.852 138.358 129.165 1.00 72.45 95 TYR A C 1
ATOM 763 O O . TYR A 1 98 ? 108.761 137.698 129.677 1.00 72.45 95 TYR A O 1
ATOM 772 N N . HIS A 1 99 ? 107.250 138.000 128.037 1.00 53.68 96 HIS A N 1
ATOM 773 C CA . HIS A 1 99 ? 107.672 136.832 127.279 1.00 53.68 96 HIS A CA 1
ATOM 774 C C . HIS A 1 99 ? 108.385 137.314 126.027 1.00 53.68 96 HIS A C 1
ATOM 775 O O . HIS A 1 99 ? 107.805 138.065 125.234 1.00 53.68 96 HIS A O 1
ATOM 782 N N . LEU A 1 100 ? 109.628 136.875 125.852 1.00 55.18 97 LEU A N 1
ATOM 783 C CA . LEU A 1 100 ? 110.504 137.363 124.800 1.00 55.18 97 LEU A CA 1
ATOM 784 C C . LEU A 1 100 ? 110.970 136.210 123.924 1.00 55.18 97 LEU A C 1
ATOM 785 O O . LEU A 1 100 ? 111.121 135.076 124.389 1.00 55.18 97 LEU A O 1
ATOM 790 N N . ALA A 1 101 ? 111.198 136.520 122.650 1.00 45.00 98 ALA A N 1
ATOM 791 C CA . ALA A 1 101 ? 111.687 135.562 121.663 1.00 45.00 98 ALA A CA 1
ATOM 792 C C . ALA A 1 101 ? 110.722 134.388 121.511 1.00 45.00 98 ALA A C 1
ATOM 793 O O . ALA A 1 101 ? 111.079 133.222 121.678 1.00 45.00 98 ALA A O 1
ATOM 795 N N . LEU A 1 102 ? 109.480 134.725 121.181 1.00 46.39 99 LEU A N 1
ATOM 796 C CA . LEU A 1 102 ? 108.471 133.709 120.932 1.00 46.39 99 LEU A CA 1
ATOM 797 C C . LEU A 1 102 ? 108.833 132.914 119.679 1.00 46.39 99 LEU A C 1
ATOM 798 O O . LEU A 1 102 ? 109.439 133.454 118.750 1.00 46.39 99 LEU A O 1
ATOM 803 N N . PRO A 1 103 ? 108.502 131.624 119.639 1.00 37.60 100 PRO A N 1
ATOM 804 C CA . PRO A 1 103 ? 108.697 130.857 118.402 1.00 37.60 100 PRO A CA 1
ATOM 805 C C . PRO A 1 103 ? 108.003 131.537 117.233 1.00 37.60 100 PRO A C 1
ATOM 806 O O . PRO A 1 103 ? 106.823 131.883 117.304 1.00 37.60 100 PRO A O 1
ATOM 810 N N . ALA A 1 104 ? 108.751 131.728 116.151 1.00 53.76 101 ALA A N 1
ATOM 811 C CA . ALA A 1 104 ? 108.253 132.503 115.029 1.00 53.76 101 ALA A CA 1
ATOM 812 C C . ALA A 1 104 ? 107.153 131.743 114.295 1.00 53.76 101 ALA A C 1
ATOM 813 O O . ALA A 1 104 ? 107.013 130.523 114.409 1.00 53.76 101 ALA A O 1
ATOM 815 N N . SER A 1 105 ? 106.361 132.490 113.533 1.00 75.58 102 SER A N 1
ATOM 816 C CA . SER A 1 105 ? 105.313 131.886 112.725 1.00 75.58 102 SER A CA 1
ATOM 817 C C . SER A 1 105 ? 105.921 131.063 111.595 1.00 75.58 102 SER A C 1
ATOM 818 O O . SER A 1 105 ? 107.036 131.322 111.136 1.00 75.58 102 SER A O 1
ATOM 821 N N . VAL A 1 106 ? 105.170 130.058 111.147 1.00 91.53 103 VAL A N 1
ATOM 822 C CA . VAL A 1 106 ? 105.633 129.123 110.130 1.00 91.53 103 VAL A CA 1
ATOM 823 C C . VAL A 1 106 ? 105.007 129.388 108.769 1.00 91.53 103 VAL A C 1
ATOM 824 O O . VAL A 1 106 ? 105.584 128.998 107.748 1.00 91.53 103 VAL A O 1
ATOM 828 N N . ASN A 1 107 ? 103.867 130.074 108.717 1.00 96.25 104 ASN A N 1
ATOM 829 C CA . ASN A 1 107 ? 103.199 130.376 107.461 1.00 96.25 104 ASN A CA 1
ATOM 830 C C . ASN A 1 107 ? 102.935 131.871 107.383 1.00 96.25 104 ASN A C 1
ATOM 831 O O . ASN A 1 107 ? 102.497 132.483 108.361 1.00 96.25 104 ASN A O 1
ATOM 836 N N . SER A 1 108 ? 103.199 132.453 106.213 1.00 93.48 105 SER A N 1
ATOM 837 C CA . SER A 1 108 ? 102.992 133.883 106.025 1.00 93.48 105 SER A CA 1
ATOM 838 C C . SER A 1 108 ? 101.522 134.274 106.055 1.00 93.48 105 SER A C 1
ATOM 839 O O . SER A 1 108 ? 101.211 135.439 106.327 1.00 93.48 105 SER A O 1
ATOM 842 N N . SER A 1 109 ? 100.616 133.336 105.786 1.00 100.00 106 SER A N 1
ATOM 843 C CA . SER A 1 109 ? 99.186 133.610 105.768 1.00 100.00 106 SER A CA 1
ATOM 844 C C . SER A 1 109 ? 98.492 133.251 107.074 1.00 100.00 106 SER A C 1
ATOM 845 O O . SER A 1 109 ? 97.282 133.462 107.193 1.00 100.00 106 SER A O 1
ATOM 848 N N . GLY A 1 110 ? 99.219 132.714 108.050 1.00 95.02 107 GLY A N 1
ATOM 849 C CA . GLY A 1 110 ? 98.612 132.324 109.307 1.00 95.02 107 GLY A CA 1
ATOM 850 C C . GLY A 1 110 ? 99.390 132.774 110.526 1.00 95.02 107 GLY A C 1
ATOM 851 O O . GLY A 1 110 ? 99.354 132.113 111.568 1.00 95.02 107 GLY A O 1
ATOM 852 N N . SER A 1 111 ? 100.104 133.895 110.406 1.00 80.83 108 SER A N 1
ATOM 853 C CA . SER A 1 111 ? 100.920 134.377 111.515 1.00 80.83 108 SER A CA 1
ATOM 854 C C . SER A 1 111 ? 100.060 134.738 112.720 1.00 80.83 108 SER A C 1
ATOM 855 O O . SER A 1 111 ? 100.397 134.403 113.862 1.00 80.83 108 SER A O 1
ATOM 858 N N . VAL A 1 112 ? 98.938 135.423 112.485 1.00 75.20 109 VAL A N 1
ATOM 859 C CA . VAL A 1 112 ? 98.091 135.848 113.596 1.00 75.20 109 VAL A CA 1
ATOM 860 C C . VAL A 1 112 ? 97.426 134.651 114.269 1.00 75.20 109 VAL A C 1
ATOM 861 O O . VAL A 1 112 ? 97.294 134.618 115.499 1.00 75.20 109 VAL A O 1
ATOM 865 N N . ARG A 1 113 ? 97.010 133.648 113.490 1.00 78.05 110 ARG A N 1
ATOM 866 C CA . ARG A 1 113 ? 96.425 132.446 114.075 1.00 78.05 110 ARG A CA 1
ATOM 867 C C . ARG A 1 113 ? 97.432 131.736 114.971 1.00 78.05 110 ARG A C 1
ATOM 868 O O . ARG A 1 113 ? 97.112 131.339 116.099 1.00 78.05 110 ARG A O 1
ATOM 876 N N . TRP A 1 114 ? 98.663 131.572 114.478 1.00 61.98 111 TRP A N 1
ATOM 877 C CA . TRP A 1 114 ? 99.705 130.934 115.272 1.00 61.98 111 TRP A CA 1
ATOM 878 C C . TRP A 1 114 ? 100.001 131.729 116.533 1.00 61.98 111 TRP A C 1
ATOM 879 O O . TRP A 1 114 ? 100.179 131.152 117.612 1.00 61.98 111 TRP A O 1
ATOM 890 N N . ARG A 1 115 ? 100.078 133.055 116.413 1.00 73.32 112 ARG A N 1
ATOM 891 C CA . ARG A 1 115 ? 100.355 133.880 117.582 1.00 73.32 112 ARG A CA 1
ATOM 892 C C . ARG A 1 115 ? 99.256 133.729 118.623 1.00 73.32 112 ARG A C 1
ATOM 893 O O . ARG A 1 115 ? 99.533 133.586 119.818 1.00 73.32 112 ARG A O 1
ATOM 901 N N . MET A 1 116 ? 97.995 133.741 118.183 1.00 66.66 113 MET A N 1
ATOM 902 C CA . MET A 1 116 ? 96.888 133.592 119.120 1.00 66.66 113 MET A CA 1
ATOM 903 C C . MET A 1 116 ? 96.917 132.228 119.799 1.00 66.66 113 MET A C 1
ATOM 904 O O . MET A 1 116 ? 96.719 132.128 121.017 1.00 66.66 113 MET A O 1
ATOM 909 N N . ALA A 1 117 ? 97.173 131.167 119.032 1.00 58.06 114 ALA A N 1
ATOM 910 C CA . ALA A 1 117 ? 97.210 129.829 119.615 1.00 58.06 114 ALA A CA 1
ATOM 911 C C . ALA A 1 117 ? 98.336 129.700 120.633 1.00 58.06 114 ALA A C 1
ATOM 912 O O . ALA A 1 117 ? 98.137 129.170 121.737 1.00 58.06 114 ALA A O 1
ATOM 914 N N . MET A 1 118 ? 99.531 130.178 120.278 1.00 55.87 115 MET A N 1
ATOM 915 C CA . MET A 1 118 ? 100.664 130.077 121.188 1.00 55.87 115 MET A CA 1
ATOM 916 C C . MET A 1 118 ? 100.424 130.912 122.438 1.00 55.87 115 MET A C 1
ATOM 917 O O . MET A 1 118 ? 100.766 130.493 123.552 1.00 55.87 115 MET A O 1
ATOM 922 N N . ALA A 1 119 ? 99.820 132.091 122.272 1.00 58.75 116 ALA A N 1
ATOM 923 C CA . ALA A 1 119 ? 99.480 132.921 123.419 1.00 58.75 116 ALA A CA 1
ATOM 924 C C . ALA A 1 119 ? 98.499 132.212 124.339 1.00 58.75 116 ALA A C 1
ATOM 925 O O . ALA A 1 119 ? 98.641 132.267 125.563 1.00 58.75 116 ALA A O 1
ATOM 927 N N . ALA A 1 120 ? 97.496 131.540 123.773 1.00 51.04 117 ALA A N 1
ATOM 928 C CA . ALA A 1 120 ? 96.535 130.822 124.604 1.00 51.04 117 ALA A CA 1
ATOM 929 C C . ALA A 1 120 ? 97.208 129.698 125.383 1.00 51.04 117 ALA A C 1
ATOM 930 O O . ALA A 1 120 ? 96.977 129.532 126.591 1.00 51.04 117 ALA A O 1
ATOM 932 N N . VAL A 1 121 ? 98.044 128.910 124.703 1.00 46.13 118 VAL A N 1
ATOM 933 C CA . VAL A 1 121 ? 98.706 127.797 125.378 1.00 46.13 118 VAL A CA 1
ATOM 934 C C . VAL A 1 121 ? 99.592 128.312 126.504 1.00 46.13 118 VAL A C 1
ATOM 935 O O . VAL A 1 121 ? 99.574 127.782 127.624 1.00 46.13 118 VAL A O 1
ATOM 939 N N . LEU A 1 122 ? 100.367 129.363 126.233 1.00 52.44 119 LEU A N 1
ATOM 940 C CA . LEU A 1 122 ? 101.231 129.925 127.261 1.00 52.44 119 LEU A CA 1
ATOM 941 C C . LEU A 1 122 ? 100.428 130.539 128.398 1.00 52.44 119 LEU A C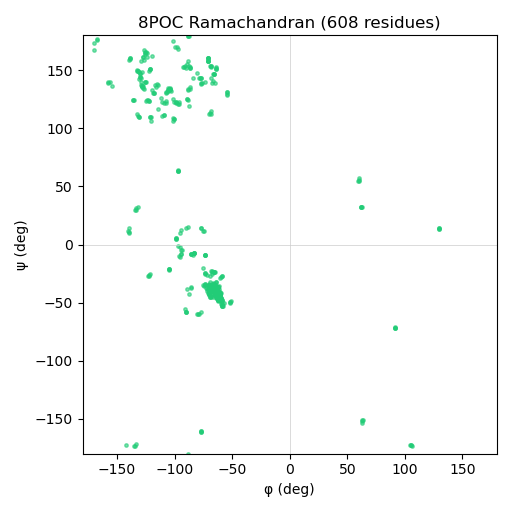 1
ATOM 942 O O . LEU A 1 122 ? 100.858 130.485 129.555 1.00 52.44 119 LEU A O 1
ATOM 947 N N . GLN A 1 123 ? 99.274 131.136 128.092 1.00 56.78 120 GLN A N 1
ATOM 948 C CA . GLN A 1 123 ? 98.426 131.697 129.135 1.00 56.78 120 GLN A CA 1
ATOM 949 C C . GLN A 1 123 ? 97.953 130.609 130.083 1.00 56.78 120 GLN A C 1
ATOM 950 O O . GLN A 1 123 ? 98.002 130.772 131.306 1.00 56.78 120 GLN A O 1
ATOM 956 N N . GLY A 1 124 ? 97.504 129.481 129.534 1.00 56.16 121 GLY A N 1
ATOM 957 C CA . GLY A 1 124 ? 97.114 128.369 130.390 1.00 56.16 121 GLY A CA 1
ATOM 958 C C . GLY A 1 124 ? 98.274 127.845 131.218 1.00 56.16 121 GLY A C 1
ATOM 959 O O . GLY A 1 124 ? 98.134 127.574 132.419 1.00 56.16 121 GLY A O 1
ATOM 960 N N . LEU A 1 125 ? 99.440 127.703 130.583 1.00 49.07 122 LEU A N 1
ATOM 961 C CA . LEU A 1 125 ? 100.622 127.206 131.282 1.00 49.07 122 LEU A CA 1
ATOM 962 C C . LEU A 1 125 ? 100.971 128.098 132.469 1.00 49.07 122 LEU A C 1
ATOM 963 O O . LEU A 1 125 ? 101.104 127.622 133.606 1.00 49.07 122 LEU A O 1
ATOM 968 N N . TYR A 1 126 ? 101.102 129.404 132.222 1.00 49.08 123 TYR A N 1
ATOM 969 C CA . TYR A 1 126 ? 101.432 130.338 133.291 1.00 49.08 123 TYR A CA 1
ATOM 970 C C . TYR A 1 126 ? 100.342 130.389 134.348 1.00 49.08 123 TYR A C 1
ATOM 971 O O . TYR A 1 126 ? 100.645 130.503 135.539 1.00 49.08 123 TYR A O 1
ATOM 980 N N . SER A 1 127 ? 99.073 130.317 133.940 1.00 57.68 124 SER A N 1
ATOM 981 C CA . SER A 1 127 ? 97.985 130.346 134.908 1.00 57.68 124 SER A CA 1
ATOM 982 C C . SER A 1 127 ? 98.112 129.201 135.899 1.00 57.68 124 SER A C 1
ATOM 983 O O . SER A 1 127 ? 98.091 129.414 137.116 1.00 57.68 124 SER A O 1
ATOM 986 N N . ARG A 1 128 ? 98.270 127.975 135.394 1.00 60.16 125 ARG A N 1
ATOM 987 C CA . ARG A 1 128 ? 98.392 126.840 136.304 1.00 60.16 125 ARG A CA 1
ATOM 988 C C . ARG A 1 128 ? 99.652 126.943 137.156 1.00 60.16 125 ARG A C 1
ATOM 989 O O . ARG A 1 128 ? 99.610 126.699 138.372 1.00 60.16 125 ARG A O 1
ATOM 997 N N . TRP A 1 129 ? 100.779 127.318 136.543 1.00 55.16 126 TRP A N 1
ATOM 998 C CA . TRP A 1 129 ? 102.037 127.373 137.282 1.00 55.16 126 TRP A CA 1
ATOM 999 C C . TRP A 1 129 ? 101.958 128.377 138.427 1.00 55.16 126 TRP A C 1
ATOM 1000 O O . TRP A 1 129 ? 102.363 128.084 139.557 1.00 55.16 126 TRP A O 1
ATOM 1011 N N . LEU A 1 130 ? 101.431 129.572 138.151 1.00 73.32 127 LEU A N 1
ATOM 1012 C CA . LEU A 1 130 ? 101.313 130.586 139.191 1.00 73.32 127 LEU A CA 1
ATOM 1013 C C . LEU A 1 130 ? 100.263 130.212 140.228 1.00 73.32 127 LEU A C 1
ATOM 1014 O O . LEU A 1 130 ? 100.424 130.532 141.411 1.00 73.32 127 LEU A O 1
ATOM 1019 N N . ARG A 1 131 ? 99.181 129.550 139.812 1.00 87.78 128 ARG A N 1
ATOM 1020 C CA . ARG A 1 131 ? 98.154 129.155 140.769 1.00 87.78 128 ARG A CA 1
ATOM 1021 C C . ARG A 1 131 ? 98.702 128.154 141.777 1.00 87.78 128 ARG A C 1
ATOM 1022 O O . ARG A 1 131 ? 98.427 128.252 142.978 1.00 87.78 128 ARG A O 1
ATOM 1030 N N . GLU A 1 132 ? 99.483 127.179 141.306 1.00 102.19 129 GLU A N 1
ATOM 1031 C CA . GLU A 1 132 ? 99.946 126.132 142.211 1.00 102.19 129 GLU A CA 1
ATOM 1032 C C . GLU A 1 132 ? 100.948 126.659 143.234 1.00 102.19 129 GLU A C 1
ATOM 1033 O O . GLU A 1 132 ? 100.933 126.223 144.390 1.00 102.19 129 GLU A O 1
ATOM 1039 N N . GLN A 1 133 ? 101.813 127.595 142.840 1.00 105.77 130 GLN A N 1
ATOM 1040 C CA . GLN A 1 133 ? 102.944 127.972 143.680 1.00 105.77 130 GLN A CA 1
ATOM 1041 C C . GLN A 1 133 ? 102.553 128.805 144.895 1.00 105.77 130 GLN A C 1
ATOM 1042 O O . GLN A 1 133 ? 103.404 129.035 145.761 1.00 105.77 130 GLN A O 1
ATOM 1048 N N . GLY A 1 134 ? 101.307 129.262 144.987 1.00 114.03 131 GLY A N 1
ATOM 1049 C CA . GLY A 1 134 ? 100.890 130.021 146.149 1.00 114.03 131 GLY A CA 1
ATOM 1050 C C . GLY A 1 134 ? 100.190 131.325 145.828 1.00 114.03 131 GLY A C 1
ATOM 1051 O O . GLY A 1 134 ? 100.019 132.175 146.707 1.00 114.03 131 GLY A O 1
ATOM 1052 N N . GLY A 1 135 ? 99.782 131.498 144.574 1.00 126.07 132 GLY A N 1
ATOM 1053 C CA . GLY A 1 135 ? 99.057 132.689 144.178 1.00 126.07 132 GLY A CA 1
ATOM 1054 C C . GLY A 1 135 ? 97.605 132.651 144.607 1.00 126.07 132 GLY A C 1
ATOM 1055 O O . GLY A 1 135 ? 97.237 131.880 145.499 1.00 126.07 132 GLY A O 1
ATOM 1056 N N . VAL A 1 136 ? 96.768 133.477 143.984 1.00 140.87 133 VAL A N 1
ATOM 1057 C CA . VAL A 1 136 ? 95.340 133.526 144.277 1.00 140.87 133 VAL A CA 1
ATOM 1058 C C . VAL A 1 136 ? 94.597 132.826 143.146 1.00 140.87 133 VAL A C 1
ATOM 1059 O O . VAL A 1 136 ? 94.896 133.042 141.965 1.00 140.87 133 VAL A O 1
ATOM 1063 N N . GLU A 1 137 ? 93.652 131.958 143.512 1.00 136.40 134 GLU A N 1
ATOM 1064 C CA . GLU A 1 137 ? 92.956 131.126 142.539 1.00 136.40 134 GLU A CA 1
ATOM 1065 C C . GLU A 1 137 ? 91.790 131.834 141.863 1.00 136.40 134 GLU A C 1
ATOM 1066 O O . GLU A 1 137 ? 91.213 131.275 140.924 1.00 136.40 134 GLU A O 1
ATOM 1072 N N . SER A 1 138 ? 91.428 133.035 142.308 1.00 143.13 135 SER A N 1
ATOM 1073 C CA . SER A 1 138 ? 90.290 133.759 141.759 1.00 143.13 135 SER A CA 1
ATOM 1074 C C . SER A 1 138 ? 90.693 134.812 140.734 1.00 143.13 135 SER A C 1
ATOM 1075 O O . SER A 1 138 ? 89.831 135.557 140.258 1.00 143.13 135 SER A O 1
ATOM 1078 N N . VAL A 1 139 ? 91.972 134.892 140.381 1.00 139.46 136 VAL A N 1
ATOM 1079 C CA . VAL A 1 139 ? 92.442 135.904 139.438 1.00 139.46 136 VAL A CA 1
ATOM 1080 C C . VAL A 1 139 ? 93.119 135.225 138.254 1.00 139.46 136 VAL A C 1
ATOM 1081 O O . VAL A 1 139 ? 94.065 134.446 138.442 1.00 139.46 136 VAL A O 1
ATOM 1085 N N . PRO A 1 140 ? 92.671 135.482 137.024 1.00 130.12 137 PRO A N 1
ATOM 1086 C CA . PRO A 1 140 ? 93.350 134.911 135.856 1.00 130.12 137 PRO A CA 1
ATOM 1087 C C . PRO A 1 140 ? 94.484 135.794 135.364 1.00 130.12 137 PRO A C 1
ATOM 1088 O O . PRO A 1 140 ? 94.734 136.866 135.924 1.00 130.12 137 PRO A O 1
ATOM 1092 N N . LEU A 1 141 ? 95.175 135.356 134.316 1.00 106.16 138 LEU A N 1
ATOM 1093 C CA . LEU A 1 141 ? 96.260 136.118 133.711 1.00 106.16 138 LEU A CA 1
ATOM 1094 C C . LEU A 1 141 ? 95.732 136.843 132.480 1.00 106.16 138 LEU A C 1
ATOM 1095 O O . LEU A 1 141 ? 95.214 136.207 131.555 1.00 106.16 138 LEU A O 1
ATOM 1100 N N . SER A 1 142 ? 95.859 138.167 132.469 1.00 107.10 139 SER A N 1
ATOM 1101 C CA . SER A 1 142 ? 95.408 138.953 131.329 1.00 107.10 139 SER A CA 1
ATOM 1102 C C . SER A 1 142 ? 96.509 139.050 130.281 1.00 107.10 139 SER A C 1
ATOM 1103 O O . SER A 1 142 ? 97.667 139.325 130.603 1.00 107.10 139 SER A O 1
ATOM 1106 N N . CYS A 1 143 ? 96.141 138.830 129.025 1.00 105.22 140 CYS A N 1
ATOM 1107 C CA . CYS A 1 143 ? 97.076 138.893 127.911 1.00 105.22 140 CYS A CA 1
ATOM 1108 C C . CYS A 1 143 ? 97.100 140.293 127.310 1.00 105.22 140 CYS A C 1
ATOM 1109 O O . CYS A 1 143 ? 96.124 141.043 127.383 1.00 105.22 140 CYS A O 1
ATOM 1112 N N . GLU A 1 144 ? 98.238 140.641 126.709 1.00 110.29 141 GLU A N 1
ATOM 1113 C CA . GLU A 1 144 ? 98.373 141.937 126.060 1.00 110.29 141 GLU A CA 1
ATOM 1114 C C . GLU A 1 144 ? 99.482 141.885 125.020 1.00 110.29 141 GLU A C 1
ATOM 1115 O O . GLU A 1 144 ? 100.537 141.277 125.246 1.00 110.29 141 GLU A O 1
ATOM 1121 N N . GLU A 1 145 ? 99.226 142.518 123.878 1.00 118.83 142 GLU A N 1
ATOM 1122 C CA . GLU A 1 145 ? 100.216 142.620 122.819 1.00 118.83 142 GLU A CA 1
ATOM 1123 C C . GLU A 1 145 ? 101.097 143.848 123.022 1.00 118.83 142 GLU A C 1
ATOM 1124 O O . GLU A 1 145 ? 100.695 144.838 123.638 1.00 118.83 142 GLU A O 1
ATOM 1130 N N . THR A 1 146 ? 102.314 143.768 122.498 1.00 120.77 143 THR A N 1
ATOM 1131 C CA . THR A 1 146 ? 103.280 144.853 122.528 1.00 120.77 143 THR A CA 1
ATOM 1132 C C . THR A 1 146 ? 103.726 145.123 121.093 1.00 120.77 143 THR A C 1
ATOM 1133 O O . THR A 1 146 ? 103.489 144.314 120.192 1.00 120.77 143 THR A O 1
ATOM 1137 N N . ASP A 1 147 ? 104.355 146.283 120.879 1.00 123.63 144 ASP A N 1
ATOM 1138 C CA . ASP A 1 147 ? 104.735 146.715 119.537 1.00 123.63 144 ASP A CA 1
ATOM 1139 C C . ASP A 1 147 ? 105.513 145.635 118.793 1.00 123.63 144 ASP A C 1
ATOM 1140 O O . ASP A 1 147 ? 105.214 145.319 117.636 1.00 123.63 144 ASP A O 1
ATOM 1145 N N . SER A 1 148 ? 106.523 145.062 119.441 1.00 106.21 145 SER A N 1
ATOM 1146 C CA . SER A 1 148 ? 107.285 143.990 118.820 1.00 106.21 145 SER A CA 1
ATOM 1147 C C . SER A 1 148 ? 106.412 142.755 118.633 1.00 106.21 145 SER A C 1
ATOM 1148 O O . SER A 1 148 ? 105.589 142.418 119.488 1.00 106.21 145 SER A O 1
ATOM 1151 N N . GLU A 1 149 ? 106.593 142.082 117.496 1.00 92.70 146 GLU A N 1
ATOM 1152 C CA . GLU A 1 149 ? 105.827 140.882 117.186 1.00 92.70 146 GLU A CA 1
ATOM 1153 C C . GLU A 1 149 ? 106.239 139.682 118.029 1.00 92.70 146 GLU A C 1
ATOM 1154 O O . GLU A 1 149 ? 105.414 138.789 118.252 1.00 92.70 146 GLU A O 1
ATOM 1160 N N . SER A 1 150 ? 107.476 139.644 118.514 1.00 74.06 147 SER A N 1
ATOM 1161 C CA . SER A 1 150 ? 108.017 138.476 119.191 1.00 74.06 147 SER A CA 1
ATOM 1162 C C . SER A 1 150 ? 107.889 138.545 120.707 1.00 74.06 147 SER A C 1
ATOM 1163 O O . SER A 1 150 ? 108.473 137.708 121.400 1.00 74.06 147 SER A O 1
ATOM 1166 N N . THR A 1 151 ? 107.151 139.514 121.242 1.00 78.10 148 THR A N 1
ATOM 1167 C CA . THR A 1 151 ? 107.032 139.675 122.685 1.00 78.10 148 THR A CA 1
ATOM 1168 C C . THR A 1 151 ? 105.569 139.744 123.098 1.00 78.10 148 THR A C 1
ATOM 1169 O O . THR A 1 151 ? 104.720 140.225 122.342 1.00 78.10 148 THR A O 1
ATOM 1173 N N . LEU A 1 152 ? 105.285 139.246 124.300 1.00 70.74 149 LEU A N 1
ATOM 1174 C CA . LEU A 1 152 ? 103.946 139.276 124.878 1.00 70.74 149 LEU A CA 1
ATOM 1175 C C . LEU A 1 152 ? 104.016 139.798 126.305 1.00 70.74 149 LEU A C 1
ATOM 1176 O O . LEU A 1 152 ? 105.020 139.595 126.998 1.00 70.74 149 LEU A O 1
ATOM 1181 N N . LEU A 1 153 ? 102.948 140.461 126.750 1.00 79.01 150 LEU A N 1
ATOM 1182 C CA . LEU A 1 153 ? 102.854 140.957 128.116 1.00 79.01 150 LEU A CA 1
ATOM 1183 C C . LEU A 1 153 ? 101.702 140.249 128.818 1.00 79.01 150 LEU A C 1
ATOM 1184 O O . LEU A 1 153 ? 100.626 140.077 128.238 1.00 79.01 150 LEU A O 1
ATOM 1189 N N . PHE A 1 154 ? 101.935 139.818 130.053 1.00 76.98 151 PHE A N 1
ATOM 1190 C CA . PHE A 1 154 ? 100.903 139.187 130.860 1.00 76.98 151 PHE A CA 1
ATOM 1191 C C . PHE A 1 154 ? 100.778 139.942 132.174 1.00 76.98 151 PHE A C 1
ATOM 1192 O O . PHE A 1 154 ? 101.782 140.349 132.762 1.00 76.98 151 PHE A O 1
ATOM 1200 N N . ARG A 1 155 ? 99.544 140.128 132.629 1.00 94.62 152 ARG A N 1
ATOM 1201 C CA . ARG A 1 155 ? 99.257 140.895 133.834 1.00 94.62 152 ARG A CA 1
ATOM 1202 C C . ARG A 1 155 ? 98.593 139.986 134.856 1.00 94.62 152 ARG A C 1
ATOM 1203 O O . ARG A 1 155 ? 97.635 139.275 134.530 1.00 94.62 152 ARG A O 1
ATOM 1211 N N . TYR A 1 156 ? 99.111 140.008 136.084 1.00 113.38 153 TYR A N 1
ATOM 1212 C CA . TYR A 1 156 ? 98.574 139.252 137.209 1.00 113.38 153 TYR A CA 1
ATOM 1213 C C . TYR A 1 156 ? 98.205 140.248 138.300 1.00 113.38 153 TYR A C 1
ATOM 1214 O O . TYR A 1 156 ? 99.088 140.855 138.918 1.00 113.38 153 TYR A O 1
ATOM 1223 N N . GLN A 1 157 ? 96.908 140.420 138.529 1.00 115.23 154 GLN A N 1
ATOM 1224 C CA . GLN A 1 157 ? 96.419 141.405 139.487 1.00 115.23 154 GLN A CA 1
ATOM 1225 C C . GLN A 1 157 ? 95.934 140.737 140.770 1.00 115.23 154 GLN A C 1
ATOM 1226 O O . GLN A 1 157 ? 94.770 140.350 140.880 1.00 115.23 154 GLN A O 1
ATOM 1232 N N . MET B 1 4 ? 120.188 87.894 120.619 1.00 111.00 1 MET B N 1
ATOM 1233 C CA . MET B 1 4 ? 119.750 88.879 121.602 1.00 111.00 1 MET B CA 1
ATOM 1234 C C . MET B 1 4 ? 120.558 88.777 122.890 1.00 111.00 1 MET B C 1
ATOM 1235 O O . MET B 1 4 ? 121.183 87.752 123.164 1.00 111.00 1 MET B O 1
ATOM 1240 N N . SER B 1 5 ? 120.535 89.848 123.677 1.00 91.31 2 SER B N 1
ATOM 1241 C CA . SER B 1 5 ? 121.217 89.896 124.963 1.00 91.31 2 SER B CA 1
ATOM 1242 C C . SER B 1 5 ? 120.726 91.130 125.705 1.00 91.31 2 SER B C 1
ATOM 1243 O O . SER B 1 5 ? 119.942 91.923 125.177 1.00 91.31 2 SER B O 1
ATOM 1246 N N . ASP B 1 6 ? 121.196 91.279 126.945 1.00 90.29 3 ASP B N 1
ATOM 1247 C CA . ASP B 1 6 ? 120.847 92.463 127.722 1.00 90.29 3 ASP B CA 1
ATOM 1248 C C . ASP B 1 6 ? 121.437 93.726 127.112 1.00 90.29 3 ASP B C 1
ATOM 1249 O O . ASP B 1 6 ? 120.794 94.783 127.129 1.00 90.29 3 ASP B O 1
ATOM 1254 N N . LEU B 1 7 ? 122.652 93.637 126.566 1.00 76.46 4 LEU B N 1
ATOM 1255 C CA . LEU B 1 7 ? 123.294 94.808 125.979 1.00 76.46 4 LEU B CA 1
ATOM 1256 C C . LEU B 1 7 ? 122.494 95.342 124.799 1.00 76.46 4 LEU B C 1
ATOM 1257 O O . LEU B 1 7 ? 122.357 96.561 124.632 1.00 76.46 4 LEU B O 1
ATOM 1262 N N . GLN B 1 8 ? 121.966 94.446 123.963 1.00 77.30 5 GLN B N 1
ATOM 1263 C CA . GLN B 1 8 ? 121.130 94.877 122.850 1.00 77.30 5 GLN B CA 1
ATOM 1264 C C . GLN B 1 8 ? 119.906 95.629 123.355 1.00 77.30 5 GLN B C 1
ATOM 1265 O O . GLN B 1 8 ? 119.527 96.668 122.802 1.00 77.30 5 GLN B O 1
ATOM 1271 N N . GLN B 1 9 ? 119.278 95.115 124.415 1.00 73.05 6 GLN B N 1
ATOM 1272 C CA . GLN B 1 9 ? 118.113 95.786 124.979 1.00 73.05 6 GLN B CA 1
ATOM 1273 C C . GLN B 1 9 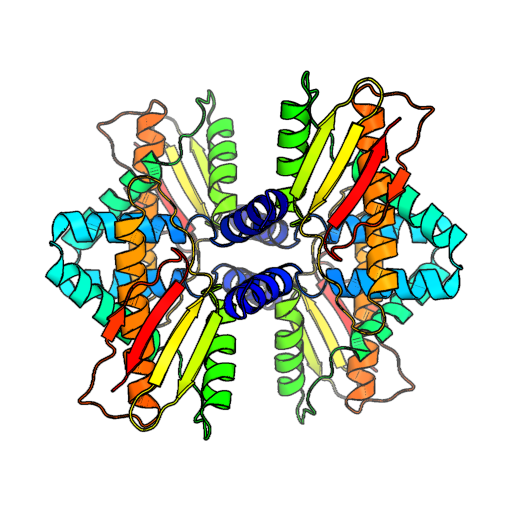? 118.470 97.167 125.510 1.00 73.05 6 GLN B C 1
ATOM 1274 O O . GLN B 1 9 ? 117.747 98.136 125.260 1.00 73.05 6 GLN B O 1
ATOM 1280 N N . HIS B 1 10 ? 119.584 97.281 126.239 1.00 63.20 7 HIS B N 1
ATOM 1281 C CA . HIS B 1 10 ? 119.986 98.588 126.752 1.00 63.20 7 HIS B CA 1
ATOM 1282 C C . HIS B 1 10 ? 120.241 99.572 125.618 1.00 63.20 7 HIS B C 1
ATOM 1283 O O . HIS B 1 10 ? 119.763 100.714 125.657 1.00 63.20 7 HIS B O 1
ATOM 1290 N N . ALA B 1 11 ? 120.979 99.143 124.593 1.00 50.45 8 ALA B N 1
ATOM 1291 C CA . ALA B 1 11 ? 121.296 100.040 123.488 1.00 50.45 8 ALA B CA 1
ATOM 1292 C C . ALA B 1 11 ? 120.032 100.494 122.771 1.00 50.45 8 ALA B C 1
ATOM 1293 O O . ALA B 1 11 ? 119.842 101.691 122.517 1.00 50.45 8 ALA B O 1
ATOM 1295 N N . LEU B 1 12 ? 119.147 99.550 122.446 1.00 45.98 9 LEU B N 1
ATOM 1296 C CA . LEU B 1 12 ? 117.944 99.903 121.703 1.00 45.98 9 LEU B CA 1
ATOM 1297 C C . LEU B 1 12 ? 117.026 100.788 122.534 1.00 45.98 9 LEU B C 1
ATOM 1298 O O . LEU B 1 12 ? 116.425 101.733 122.011 1.00 45.98 9 LEU B O 1
ATOM 1303 N N . ASN B 1 13 ? 116.907 100.505 123.835 1.00 45.97 10 ASN B N 1
ATOM 1304 C CA . ASN B 1 13 ? 116.062 101.327 124.691 1.00 45.97 10 ASN B CA 1
ATOM 1305 C C . ASN B 1 13 ? 116.601 102.747 124.794 1.00 45.97 10 ASN B C 1
ATOM 1306 O O . ASN B 1 13 ? 115.833 103.714 124.741 1.00 45.97 10 ASN B O 1
ATOM 1311 N N . TYR B 1 14 ? 117.920 102.895 124.942 1.00 40.49 11 TYR B N 1
ATOM 1312 C CA . TYR B 1 14 ? 118.507 104.229 125.014 1.00 40.49 11 TYR B CA 1
ATOM 1313 C C . TYR B 1 14 ? 118.280 104.989 123.711 1.00 40.49 11 TYR B C 1
ATOM 1314 O O . TYR B 1 14 ? 117.911 106.174 123.721 1.00 40.49 11 TYR B O 1
ATOM 1323 N N . TYR B 1 15 ? 118.485 104.315 122.576 1.00 37.01 12 TYR B N 1
ATOM 1324 C CA . TYR B 1 15 ? 118.259 104.957 121.287 1.00 37.01 12 TYR B CA 1
ATOM 1325 C C . TYR B 1 15 ? 116.814 105.413 121.145 1.00 37.01 12 TYR B C 1
ATOM 1326 O O . TYR B 1 15 ? 116.553 106.543 120.717 1.00 37.01 12 TYR B O 1
ATOM 1335 N N . ARG B 1 16 ? 115.859 104.550 121.505 1.00 37.58 13 ARG B N 1
ATOM 1336 C CA . ARG B 1 16 ? 114.450 104.923 121.406 1.00 37.58 13 ARG B CA 1
ATOM 1337 C C . ARG B 1 16 ? 114.105 106.063 122.351 1.00 37.58 13 ARG B C 1
ATOM 1338 O O . ARG B 1 16 ? 113.261 106.904 122.024 1.00 37.58 13 ARG B O 1
ATOM 1346 N N . GLN B 1 17 ? 114.729 106.099 123.529 1.00 38.56 14 GLN B N 1
ATOM 1347 C CA . GLN B 1 17 ? 114.484 107.194 124.461 1.00 38.56 14 GLN B CA 1
ATOM 1348 C C . GLN B 1 17 ? 114.945 108.515 123.860 1.00 38.56 14 GLN B C 1
ATOM 1349 O O . GLN B 1 17 ? 114.242 109.527 123.956 1.00 38.56 14 GLN B O 1
ATOM 1355 N N . GLN B 1 18 ? 116.104 108.519 123.203 1.00 36.73 15 GLN B N 1
ATOM 1356 C CA . GLN B 1 18 ? 116.597 109.746 122.579 1.00 36.73 15 GLN B CA 1
ATOM 1357 C C . GLN B 1 18 ? 115.866 110.118 121.294 1.00 36.73 15 GLN B C 1
ATOM 1358 O O . GLN B 1 18 ? 116.341 111.001 120.572 1.00 36.73 15 GLN B O 1
ATOM 1364 N N . GLN B 1 19 ? 114.737 109.482 120.982 1.00 34.73 16 GLN B N 1
ATOM 1365 C CA . GLN B 1 19 ? 114.087 109.737 119.700 1.00 34.73 16 GLN B CA 1
ATOM 1366 C C . GLN B 1 19 ? 113.164 110.949 119.751 1.00 34.73 16 GLN B C 1
ATOM 1367 O O . GLN B 1 19 ? 113.072 111.699 118.774 1.00 34.73 16 GLN B O 1
ATOM 1373 N N . LEU B 1 20 ? 112.474 111.157 120.868 1.00 33.75 17 LEU B N 1
ATOM 1374 C CA . LEU B 1 20 ? 111.485 112.223 120.779 1.00 33.75 17 LEU B CA 1
ATOM 1375 C C . LEU B 1 20 ? 111.944 113.473 121.522 1.00 33.75 17 LEU B C 1
ATOM 1376 O O . LEU B 1 20 ? 112.439 113.381 122.651 1.00 33.75 17 LEU B O 1
ATOM 1381 N N . PRO B 1 21 ? 111.818 114.643 120.898 1.00 39.86 18 PRO B N 1
ATOM 1382 C CA . PRO B 1 21 ? 112.184 115.888 121.581 1.00 39.86 18 PRO B CA 1
ATOM 1383 C C . PRO B 1 21 ? 111.097 116.332 122.544 1.00 39.86 18 PRO B C 1
ATOM 1384 O O . PRO B 1 21 ? 109.903 116.183 122.279 1.00 39.86 18 PRO B O 1
ATOM 1388 N N . SER B 1 22 ? 111.526 116.885 123.674 1.00 48.48 19 SER B N 1
ATOM 1389 C CA . SER B 1 22 ? 110.588 117.330 124.690 1.00 48.48 19 SER B CA 1
ATOM 1390 C C . SER B 1 22 ? 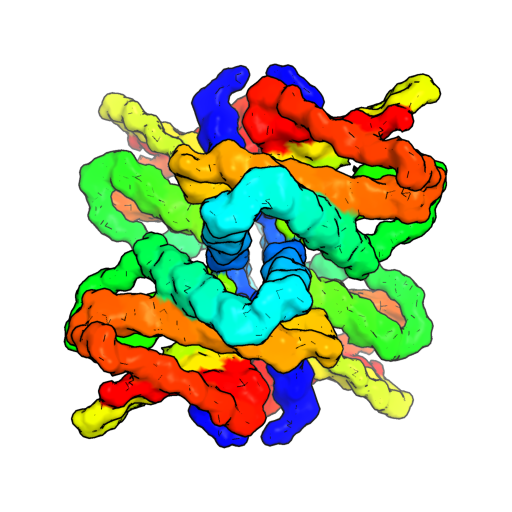109.838 118.576 124.227 1.00 48.48 19 SER B C 1
ATOM 1391 O O . SER B 1 22 ? 110.285 119.317 123.349 1.00 48.48 19 SER B O 1
ATOM 1394 N N . GLY B 1 23 ? 108.677 118.796 124.836 1.00 48.11 20 GLY B N 1
ATOM 1395 C CA . GLY B 1 23 ? 107.869 119.965 124.552 1.00 48.11 20 GLY B CA 1
ATOM 1396 C C . GLY B 1 23 ? 106.842 119.778 123.457 1.00 48.11 20 GLY B C 1
ATOM 1397 O O . GLY B 1 23 ? 105.641 119.722 123.734 1.00 48.11 20 GLY B O 1
ATOM 1398 N N . TRP B 1 24 ? 107.293 119.681 122.206 1.00 37.62 21 TRP B N 1
ATOM 1399 C CA . TRP B 1 24 ? 106.351 119.556 121.099 1.00 37.62 21 TRP B CA 1
ATOM 1400 C C . TRP B 1 24 ? 105.642 118.206 121.120 1.00 37.62 21 TRP B C 1
ATOM 1401 O O . TRP B 1 24 ? 104.418 118.137 120.947 1.00 37.62 21 TRP B O 1
ATOM 1412 N N . ALA B 1 25 ? 106.393 117.123 121.335 1.00 39.24 22 ALA B N 1
ATOM 1413 C CA . ALA B 1 25 ? 105.797 115.791 121.314 1.00 39.24 22 ALA B CA 1
ATOM 1414 C C . ALA B 1 25 ? 104.780 115.621 122.433 1.00 39.24 22 ALA B C 1
ATOM 1415 O O . ALA B 1 25 ? 103.697 115.062 122.220 1.00 39.24 22 ALA B O 1
ATOM 1417 N N . ASP B 1 26 ? 105.112 116.089 123.637 1.00 48.66 23 ASP B N 1
ATOM 1418 C CA . ASP B 1 26 ? 104.160 116.012 124.738 1.00 48.66 23 ASP B CA 1
ATOM 1419 C C . ASP B 1 26 ? 102.914 116.833 124.438 1.00 48.66 23 ASP B C 1
ATOM 1420 O O . ASP B 1 26 ? 101.797 116.437 124.794 1.00 48.66 23 ASP B O 1
ATOM 1425 N N . LEU B 1 27 ? 103.087 117.980 123.781 1.00 37.97 24 LEU B N 1
ATOM 1426 C CA . LEU B 1 27 ? 101.940 118.798 123.405 1.00 37.97 24 LEU B CA 1
ATOM 1427 C C . LEU B 1 27 ? 101.033 118.048 122.439 1.00 37.97 24 LEU B C 1
ATOM 1428 O O . LEU B 1 27 ? 99.805 118.061 122.585 1.00 37.97 24 LEU B O 1
ATOM 1433 N N . PHE B 1 28 ? 101.624 117.373 121.450 1.00 37.44 25 PHE B N 1
ATOM 1434 C CA . PHE B 1 28 ? 100.821 116.568 120.533 1.00 37.44 25 PHE B CA 1
ATOM 1435 C C . PHE B 1 28 ? 100.103 115.444 121.267 1.00 37.44 25 PHE B C 1
ATOM 1436 O O . PHE B 1 28 ? 98.939 115.140 120.973 1.00 37.44 25 PHE B O 1
ATOM 1444 N N . GLY B 1 29 ? 100.789 114.803 122.214 1.00 40.76 26 GLY B N 1
ATOM 1445 C CA . GLY B 1 29 ? 100.156 113.738 122.975 1.00 40.76 26 GLY B CA 1
ATOM 1446 C C . GLY B 1 29 ? 98.951 114.225 123.755 1.00 40.76 26 GLY B C 1
ATOM 1447 O O . GLY B 1 29 ? 97.890 113.594 123.746 1.00 40.76 26 GLY B O 1
ATOM 1448 N N . VAL B 1 30 ? 99.093 115.365 124.433 1.00 44.59 27 VAL B N 1
ATOM 1449 C CA . VAL B 1 30 ? 97.968 115.916 125.182 1.00 44.59 27 VAL B CA 1
ATOM 1450 C C . VAL B 1 30 ? 96.837 116.311 124.241 1.00 44.59 27 VAL B C 1
ATOM 1451 O O . VAL B 1 30 ? 95.657 116.090 124.544 1.00 44.59 27 VAL B O 1
ATOM 1455 N N . ILE B 1 31 ? 97.170 116.895 123.087 1.00 43.37 28 ILE B N 1
ATOM 1456 C CA . ILE B 1 31 ? 96.137 117.307 122.140 1.00 43.37 28 ILE B CA 1
ATOM 1457 C C . ILE B 1 31 ? 95.330 116.104 121.671 1.00 43.37 28 ILE B C 1
ATOM 1458 O O . ILE B 1 31 ? 94.092 116.129 121.662 1.00 43.37 28 ILE B O 1
ATOM 1463 N N . VAL B 1 32 ? 96.016 115.026 121.284 1.00 52.65 29 VAL B N 1
ATOM 1464 C CA . VAL B 1 32 ? 95.294 113.867 120.767 1.00 52.65 29 VAL B CA 1
ATOM 1465 C C . VAL B 1 32 ? 94.508 113.183 121.880 1.00 52.65 29 VAL B C 1
ATOM 1466 O O . VAL B 1 32 ? 93.381 112.723 121.661 1.00 52.65 29 VAL B O 1
ATOM 1470 N N . ASN B 1 33 ? 95.070 113.118 123.091 1.00 56.07 30 ASN B N 1
ATOM 1471 C CA . ASN B 1 33 ? 94.339 112.528 124.208 1.00 56.07 30 ASN B CA 1
ATOM 1472 C C . ASN B 1 33 ? 93.048 113.289 124.474 1.00 56.07 30 ASN B C 1
ATOM 1473 O O . ASN B 1 33 ? 91.972 112.691 124.595 1.00 56.07 30 ASN B O 1
ATOM 1478 N N . GLY B 1 34 ? 93.133 114.619 124.539 1.00 64.01 31 GLY B N 1
ATOM 1479 C CA . GLY B 1 34 ? 91.942 115.413 124.785 1.00 64.01 31 GLY B CA 1
ATOM 1480 C C . GLY B 1 34 ? 90.918 115.295 123.675 1.00 64.01 31 GLY B C 1
ATOM 1481 O O . GLY B 1 34 ? 89.719 115.163 123.936 1.00 64.01 31 GLY B O 1
ATOM 1482 N N . MET B 1 35 ? 91.371 115.332 122.420 1.00 69.43 32 MET B N 1
ATOM 1483 C CA . MET B 1 35 ? 90.430 115.257 121.308 1.00 69.43 32 MET B CA 1
ATOM 1484 C C . MET B 1 35 ? 89.735 113.901 121.255 1.00 69.43 32 MET B C 1
ATOM 1485 O O . MET B 1 35 ? 88.528 113.828 120.995 1.00 69.43 32 MET B O 1
ATOM 1490 N N . MET B 1 36 ? 90.476 112.816 121.496 1.00 77.61 33 MET B N 1
ATOM 1491 C CA . MET B 1 36 ? 89.859 111.494 121.500 1.00 77.61 33 MET B CA 1
ATOM 1492 C C . MET B 1 36 ? 88.907 111.334 122.677 1.00 77.61 33 MET B C 1
ATOM 1493 O O . MET B 1 36 ? 87.868 110.673 122.558 1.00 77.61 33 MET B O 1
ATOM 1498 N N . ASP B 1 37 ? 89.244 111.927 123.827 1.00 87.28 34 ASP B N 1
ATOM 1499 C CA . ASP B 1 37 ? 88.329 111.892 124.963 1.00 87.28 34 ASP B CA 1
ATOM 1500 C C . ASP B 1 37 ? 87.056 112.676 124.669 1.00 87.28 34 ASP B C 1
ATOM 1501 O O . ASP B 1 37 ? 85.970 112.310 125.131 1.00 87.28 34 ASP B O 1
ATOM 1506 N N . ASN B 1 38 ? 87.173 113.762 123.905 1.00 90.04 35 ASN B N 1
ATOM 1507 C CA . ASN B 1 38 ? 86.020 114.620 123.653 1.00 90.04 35 ASN B CA 1
ATOM 1508 C C . ASN B 1 38 ? 85.111 114.059 122.564 1.00 90.04 35 ASN B C 1
ATOM 1509 O O . ASN B 1 38 ? 83.930 113.795 122.816 1.00 90.04 35 ASN B O 1
ATOM 1514 N N . ALA B 1 39 ? 85.637 113.865 121.352 1.00 94.13 36 ALA B N 1
ATOM 1515 C CA . ALA B 1 39 ? 84.793 113.651 120.182 1.00 94.13 36 ALA B CA 1
ATOM 1516 C C . ALA B 1 39 ? 84.573 112.187 119.820 1.00 94.13 36 ALA B C 1
ATOM 1517 O O . ALA B 1 39 ? 83.733 111.906 118.959 1.00 94.13 36 ALA B O 1
ATOM 1519 N N . GLY B 1 40 ? 85.288 111.255 120.439 1.00 93.57 37 GLY B N 1
ATOM 1520 C CA . GLY B 1 40 ? 85.120 109.849 120.135 1.00 93.57 37 GLY B CA 1
ATOM 1521 C C . GLY B 1 40 ? 86.278 109.285 119.327 1.00 93.57 37 GLY B C 1
ATOM 1522 O O . GLY B 1 40 ? 87.294 109.938 119.080 1.00 93.57 37 GLY B O 1
ATOM 1523 N N . GLU B 1 41 ? 86.104 108.031 118.909 1.00 89.22 38 GLU B N 1
ATOM 1524 C CA . GLU B 1 41 ? 87.162 107.289 118.231 1.00 89.22 38 GLU B CA 1
ATOM 1525 C C . GLU B 1 41 ? 87.121 107.441 116.714 1.00 89.22 38 GLU B C 1
ATOM 1526 O O . GLU B 1 41 ? 88.125 107.831 116.107 1.00 89.22 38 GLU B O 1
ATOM 1532 N N . ARG B 1 42 ? 85.987 107.121 116.088 1.00 87.69 39 ARG B N 1
ATOM 1533 C CA . ARG B 1 42 ? 85.901 107.162 114.630 1.00 87.69 39 ARG B CA 1
ATOM 1534 C C . ARG B 1 42 ? 86.129 108.574 114.103 1.00 87.69 39 ARG B C 1
ATOM 1535 O O . ARG B 1 42 ? 86.868 108.778 113.130 1.00 87.69 39 ARG B O 1
ATOM 1543 N N . GLU B 1 43 ? 85.497 109.564 114.738 1.00 87.84 40 GLU B N 1
ATOM 1544 C CA . GLU B 1 43 ? 85.681 110.946 114.313 1.00 87.84 40 GLU B CA 1
ATOM 1545 C C . GLU B 1 43 ? 87.119 111.399 114.512 1.00 87.84 40 GLU B C 1
ATOM 1546 O O . GLU B 1 43 ? 87.669 112.110 113.664 1.00 87.84 40 GLU B O 1
ATOM 1552 N N . GLY B 1 44 ? 87.741 110.998 115.622 1.00 79.01 41 GLY B N 1
ATOM 1553 C CA . GLY B 1 44 ? 89.138 111.337 115.837 1.00 79.01 41 GLY B CA 1
ATOM 1554 C C . GLY B 1 44 ? 90.044 110.750 114.773 1.00 79.01 41 GLY B C 1
ATOM 1555 O O . GLY B 1 44 ? 90.945 111.422 114.267 1.00 79.01 41 GLY B O 1
ATOM 1556 N N . LEU B 1 45 ? 89.815 109.483 114.419 1.00 72.29 42 LEU B N 1
ATOM 1557 C CA . LEU B 1 45 ? 90.619 108.856 113.374 1.00 72.29 42 LEU B CA 1
ATOM 1558 C C . LEU B 1 45 ? 90.432 109.555 112.034 1.00 72.29 42 LEU B C 1
ATOM 1559 O O . LEU B 1 45 ? 91.409 109.806 111.317 1.00 72.29 42 LEU B O 1
ATOM 1564 N N . ALA B 1 46 ? 89.188 109.882 111.679 1.00 71.77 43 ALA B N 1
ATOM 1565 C CA . ALA B 1 46 ? 88.948 110.573 110.415 1.00 71.77 43 ALA B CA 1
ATOM 1566 C C . ALA B 1 46 ? 89.626 111.938 110.402 1.00 71.77 43 ALA B C 1
ATOM 1567 O O . ALA B 1 46 ? 90.263 112.325 109.411 1.00 71.77 43 ALA B O 1
ATOM 1569 N N . PHE B 1 47 ? 89.511 112.679 111.507 1.00 63.66 44 PHE B N 1
ATOM 1570 C CA . PHE B 1 47 ? 90.140 113.991 111.591 1.00 63.66 44 PHE B CA 1
ATOM 1571 C C . PHE B 1 47 ? 91.654 113.883 111.477 1.00 63.66 44 PHE B C 1
ATOM 1572 O O . PHE B 1 47 ? 92.289 114.685 110.783 1.00 63.66 44 PHE B O 1
ATOM 1580 N N . LEU B 1 48 ? 92.252 112.896 112.148 1.00 56.87 45 LEU B N 1
ATOM 1581 C CA . LEU B 1 48 ? 93.700 112.746 112.091 1.00 56.87 45 LEU B CA 1
ATOM 1582 C C . LEU B 1 48 ? 94.161 112.344 110.697 1.00 56.87 45 LEU B C 1
ATOM 1583 O O . LEU B 1 48 ? 95.219 112.785 110.239 1.00 56.87 45 LEU B O 1
ATOM 1588 N N . ARG B 1 49 ? 93.382 111.512 110.002 1.00 56.64 46 ARG B N 1
ATOM 1589 C CA . ARG B 1 49 ? 93.718 111.185 108.619 1.00 56.64 46 ARG B CA 1
ATOM 1590 C C . ARG B 1 49 ? 93.662 112.425 107.734 1.00 56.64 46 ARG B C 1
ATOM 1591 O O . ARG B 1 49 ? 94.525 112.620 106.865 1.00 56.64 46 ARG B O 1
ATOM 1599 N N . HIS B 1 50 ? 92.654 113.275 107.940 1.00 59.06 47 HIS B N 1
ATOM 1600 C CA . HIS B 1 50 ? 92.575 114.515 107.173 1.00 59.06 47 HIS B CA 1
ATOM 1601 C C . HIS B 1 50 ? 93.770 115.419 107.465 1.00 59.06 47 HIS B C 1
ATOM 1602 O O . HIS B 1 50 ? 94.328 116.043 106.553 1.00 59.06 47 HIS B O 1
ATOM 1609 N N . ILE B 1 51 ? 94.175 115.500 108.735 1.00 54.93 48 ILE B N 1
ATOM 1610 C CA . ILE B 1 51 ? 95.349 116.292 109.099 1.00 54.93 48 ILE B CA 1
ATOM 1611 C C . ILE B 1 51 ? 96.599 115.733 108.437 1.00 54.93 48 ILE B C 1
ATOM 1612 O O . ILE B 1 51 ? 97.463 116.485 107.973 1.00 54.93 48 ILE B O 1
ATOM 1617 N N . GLY B 1 52 ? 96.729 114.408 108.407 1.00 50.86 49 GLY B N 1
ATOM 1618 C CA . GLY B 1 52 ? 97.865 113.805 107.732 1.00 50.86 49 GLY B CA 1
ATOM 1619 C C . GLY B 1 52 ? 97.904 114.145 106.256 1.00 50.86 49 GLY B C 1
ATOM 1620 O O . GLY B 1 52 ? 98.964 114.454 105.709 1.00 50.86 49 GLY B O 1
ATOM 1621 N N . GLY B 1 53 ? 96.749 114.097 105.593 1.00 55.43 50 GLY B N 1
ATOM 1622 C CA . GLY B 1 53 ? 96.701 114.503 104.197 1.00 55.43 50 GLY B CA 1
ATOM 1623 C C . GLY B 1 53 ? 97.096 115.956 103.999 1.00 55.43 50 GLY B C 1
ATOM 1624 O O . GLY B 1 53 ? 97.846 116.291 103.075 1.00 55.43 50 GLY B O 1
ATOM 1625 N N . GLN B 1 54 ? 96.600 116.838 104.870 1.00 57.83 51 GLN B N 1
ATOM 1626 C CA . GLN B 1 54 ? 96.940 118.253 104.756 1.00 57.83 51 GLN B CA 1
ATOM 1627 C C . GLN B 1 54 ? 98.433 118.479 104.960 1.00 57.83 51 GLN B C 1
ATOM 1628 O O . GLN B 1 54 ? 99.050 119.282 104.250 1.00 57.83 51 GLN B O 1
ATOM 1634 N N . LEU B 1 55 ? 99.031 117.783 105.929 1.00 48.29 52 LEU B N 1
ATOM 1635 C CA . LEU B 1 55 ? 100.470 117.889 106.149 1.00 48.29 52 LEU B CA 1
ATOM 1636 C C . LEU B 1 55 ? 101.246 117.358 104.953 1.00 48.29 52 LEU B C 1
ATOM 1637 O O . LEU B 1 55 ? 102.285 117.911 104.575 1.00 48.29 52 LEU B O 1
ATOM 1642 N N . ALA B 1 56 ? 100.759 116.272 104.351 1.00 54.06 53 ALA B N 1
ATOM 1643 C CA . ALA B 1 56 ? 101.401 115.733 103.158 1.00 54.06 53 ALA B CA 1
ATOM 1644 C C . ALA B 1 56 ? 101.375 116.731 102.014 1.00 54.06 53 ALA B C 1
ATOM 1645 O O . ALA B 1 56 ? 102.330 116.806 101.233 1.00 54.06 53 ALA B O 1
ATOM 1647 N N . GLU B 1 57 ? 100.288 117.494 101.894 1.00 66.25 54 GLU B N 1
ATOM 1648 C CA . GLU B 1 57 ? 100.194 118.485 100.826 1.00 66.25 54 GLU B CA 1
ATOM 1649 C C . GLU B 1 57 ? 101.310 119.523 100.890 1.00 66.25 54 GLU B C 1
ATOM 1650 O O . GLU B 1 57 ? 101.696 120.064 99.849 1.00 66.25 54 GLU B O 1
ATOM 1656 N N . ARG B 1 58 ? 101.842 119.808 102.081 1.00 70.58 55 ARG B N 1
ATOM 1657 C CA . ARG B 1 58 ? 102.860 120.847 102.209 1.00 70.58 55 ARG B CA 1
ATOM 1658 C C . ARG B 1 58 ? 104.198 120.421 101.612 1.00 70.58 55 ARG B C 1
ATOM 1659 O O . ARG B 1 58 ? 104.894 121.242 101.005 1.00 70.58 55 ARG B O 1
ATOM 1667 N N . TYR B 1 59 ? 104.577 119.156 101.772 1.00 54.84 56 TYR B N 1
ATOM 1668 C CA . TYR B 1 59 ? 105.870 118.677 101.296 1.00 54.84 56 TYR B CA 1
ATOM 1669 C C . TYR B 1 59 ? 105.701 117.930 99.982 1.00 54.84 56 TYR B C 1
ATOM 1670 O O . TYR B 1 59 ? 105.164 116.811 99.978 1.00 54.84 56 TYR B O 1
ATOM 1679 N N . PRO B 1 60 ? 106.134 118.490 98.857 1.00 61.54 57 PRO B N 1
ATOM 1680 C CA . PRO B 1 60 ? 106.010 117.777 97.581 1.00 61.54 57 PRO B CA 1
ATOM 1681 C C . PRO B 1 60 ? 107.214 116.902 97.272 1.00 61.54 57 PRO B C 1
ATOM 1682 O O . PRO B 1 60 ? 108.352 117.383 97.270 1.00 61.54 57 PRO B O 1
ATOM 1686 N N . LEU B 1 61 ? 106.981 115.620 97.016 1.00 66.04 58 LEU B N 1
ATOM 1687 C CA . LEU B 1 61 ? 108.063 114.751 96.577 1.00 66.04 58 LEU B CA 1
ATOM 1688 C C . LEU B 1 61 ? 108.373 114.994 95.102 1.00 66.04 58 LEU B C 1
ATOM 1689 O O . LEU B 1 61 ? 107.456 115.169 94.293 1.00 66.04 58 LEU B O 1
ATOM 1694 N N . PRO B 1 62 ? 109.649 115.018 94.723 1.00 75.68 59 PRO B N 1
ATOM 1695 C CA . PRO B 1 62 ? 110.000 115.136 93.303 1.00 75.68 59 PRO B CA 1
ATOM 1696 C C . PRO B 1 62 ? 109.515 113.924 92.522 1.00 75.68 59 PRO B C 1
ATOM 1697 O O . PRO B 1 62 ? 109.396 112.813 93.042 1.00 75.68 59 PRO B O 1
ATOM 1701 N N . ALA B 1 63 ? 109.231 114.152 91.243 1.00 83.85 60 ALA B N 1
ATOM 1702 C CA . ALA B 1 63 ? 108.707 113.091 90.392 1.00 83.85 60 ALA B CA 1
ATOM 1703 C C . ALA B 1 63 ? 109.792 112.055 90.130 1.00 83.85 60 ALA B C 1
ATOM 1704 O O . ALA B 1 63 ? 110.782 112.339 89.448 1.00 83.85 60 ALA B O 1
ATOM 1706 N N . ALA B 1 64 ? 109.608 110.857 90.673 1.00 92.88 61 ALA B N 1
ATOM 1707 C CA . ALA B 1 64 ? 110.555 109.769 90.493 1.00 92.88 61 ALA B CA 1
ATOM 1708 C C . ALA B 1 64 ? 110.050 108.796 89.433 1.00 92.88 61 ALA B C 1
ATOM 1709 O O . ALA B 1 64 ? 108.943 108.927 88.905 1.00 92.88 61 ALA B O 1
ATOM 1711 N N . VAL B 1 65 ? 110.889 107.814 89.118 1.00 106.03 62 VAL B N 1
ATOM 1712 C CA . VAL B 1 65 ? 110.567 106.847 88.071 1.00 106.03 62 VAL B CA 1
ATOM 1713 C C . VAL B 1 65 ? 110.594 105.404 88.554 1.00 106.03 62 VAL B C 1
ATOM 1714 O O . VAL B 1 65 ? 109.864 104.559 88.002 1.00 106.03 62 VAL B O 1
ATOM 1718 N N . THR B 1 66 ? 111.365 105.061 89.584 1.00 105.52 63 THR B N 1
ATOM 1719 C CA . THR B 1 66 ? 111.464 103.696 90.079 1.00 105.52 63 THR B CA 1
ATOM 1720 C C . THR B 1 66 ? 111.152 103.666 91.569 1.00 105.52 63 THR B C 1
ATOM 1721 O O . THR B 1 66 ? 111.123 104.697 92.247 1.00 10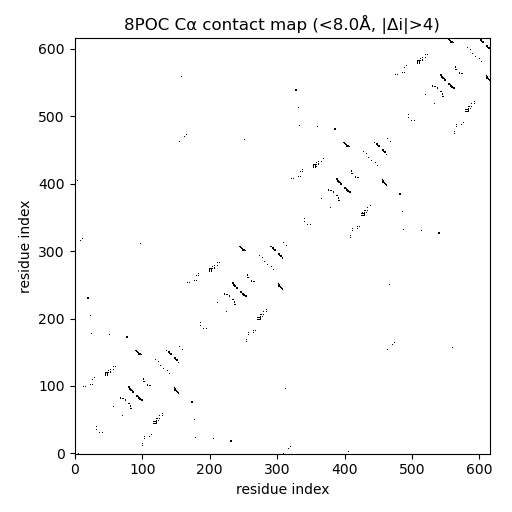5.52 63 THR B O 1
ATOM 1725 N N . VAL B 1 67 ? 110.913 102.455 92.076 1.00 97.85 64 VAL B N 1
ATOM 1726 C CA . VAL B 1 67 ? 110.506 102.294 93.468 1.00 97.85 64 VAL B CA 1
ATOM 1727 C C . VAL B 1 67 ? 111.656 102.618 94.418 1.00 97.85 64 VAL B C 1
ATOM 1728 O O . VAL B 1 67 ? 111.444 103.201 95.488 1.00 97.85 64 VAL B O 1
ATOM 1732 N N . VAL B 1 68 ? 112.885 102.241 94.056 1.00 98.53 65 VAL B N 1
ATOM 1733 C CA . VAL B 1 68 ? 114.024 102.547 94.917 1.00 98.53 65 VAL B CA 1
ATOM 1734 C C . VAL B 1 68 ? 114.221 104.052 95.023 1.00 98.53 65 VAL B C 1
ATOM 1735 O O . VAL B 1 68 ? 114.638 104.563 96.072 1.00 98.53 65 VAL B O 1
ATOM 1739 N N . ASP B 1 69 ? 113.901 104.788 93.959 1.00 104.92 66 ASP B N 1
ATOM 1740 C CA . ASP B 1 69 ? 113.864 106.239 94.067 1.00 104.92 66 ASP B CA 1
ATOM 1741 C C . ASP B 1 69 ? 112.845 106.669 95.114 1.00 104.92 66 ASP B C 1
ATOM 1742 O O . ASP B 1 69 ? 113.110 107.574 95.915 1.00 104.92 66 ASP B O 1
ATOM 1747 N N . LEU B 1 70 ? 111.677 106.020 95.132 1.00 95.34 67 LEU B N 1
ATOM 1748 C CA . LEU B 1 70 ? 110.653 106.366 96.113 1.00 95.34 67 LEU B CA 1
ATOM 1749 C C . LEU B 1 70 ? 111.131 106.110 97.536 1.00 95.34 67 LEU B C 1
ATOM 1750 O O . LEU B 1 70 ? 110.922 106.945 98.421 1.00 95.34 67 LEU B O 1
ATOM 1755 N N . GLU B 1 71 ? 111.753 104.956 97.785 1.00 84.81 68 GLU B N 1
ATOM 1756 C CA . GLU B 1 71 ? 112.229 104.675 99.137 1.00 84.81 68 GLU B CA 1
ATOM 1757 C C . GLU B 1 71 ? 113.308 105.669 99.549 1.00 84.81 68 GLU B C 1
ATOM 1758 O O . GLU B 1 71 ? 113.312 106.154 100.686 1.00 84.81 68 GLU B O 1
ATOM 1764 N N . ARG B 1 72 ? 114.230 105.996 98.637 1.00 86.37 69 ARG B N 1
ATOM 1765 C CA . ARG B 1 72 ? 115.282 106.945 98.989 1.00 86.37 69 ARG B CA 1
ATOM 1766 C C . ARG B 1 72 ? 114.705 108.324 99.299 1.00 86.37 69 ARG B C 1
ATOM 1767 O O . ARG B 1 72 ? 115.115 108.971 100.269 1.00 86.37 69 ARG B O 1
ATOM 1775 N N . GLU B 1 73 ? 113.727 108.778 98.510 1.00 76.13 70 GLU B N 1
ATOM 1776 C CA . GLU B 1 73 ? 113.149 110.100 98.743 1.00 76.13 70 GLU B CA 1
ATOM 1777 C C . GLU B 1 73 ? 112.315 110.130 100.020 1.00 76.13 70 GLU B C 1
ATOM 1778 O O . GLU B 1 73 ? 112.360 111.106 100.780 1.00 76.13 70 GLU B O 1
ATOM 1784 N N . ILE B 1 74 ? 111.534 109.077 100.271 1.00 61.71 71 ILE B N 1
ATOM 1785 C CA . ILE B 1 74 ? 110.736 109.032 101.491 1.00 61.71 71 ILE B CA 1
ATOM 1786 C C . ILE B 1 74 ? 111.641 108.995 102.714 1.00 61.71 71 ILE B C 1
ATOM 1787 O O . ILE B 1 74 ? 111.363 109.649 103.725 1.00 61.71 71 ILE B O 1
ATOM 1792 N N . ASN B 1 75 ? 112.738 108.234 102.647 1.00 59.83 72 ASN B N 1
ATOM 1793 C CA . ASN B 1 75 ? 113.692 108.231 103.750 1.00 59.83 72 ASN B CA 1
ATOM 1794 C C . ASN B 1 75 ? 114.334 109.599 103.925 1.00 59.83 72 ASN B C 1
ATOM 1795 O O . ASN B 1 75 ? 114.556 110.046 105.055 1.00 59.83 72 ASN B O 1
ATOM 1800 N N . ARG B 1 76 ? 114.636 110.282 102.819 1.00 59.95 73 ARG B N 1
ATOM 1801 C CA . ARG B 1 76 ? 115.208 111.621 102.909 1.00 59.95 73 ARG B CA 1
ATOM 1802 C C . ARG B 1 76 ? 114.253 112.582 103.606 1.00 59.95 73 ARG B C 1
ATOM 1803 O O . ARG B 1 76 ? 114.676 113.399 104.432 1.00 59.95 73 ARG B O 1
ATOM 1811 N N . VAL B 1 77 ? 112.963 112.505 103.280 1.00 51.66 74 VAL B N 1
ATOM 1812 C CA . VAL B 1 77 ? 111.991 113.395 103.911 1.00 51.66 74 VAL B CA 1
ATOM 1813 C C . VAL B 1 77 ? 111.789 113.027 105.378 1.00 51.66 74 VAL B C 1
ATOM 1814 O O . VAL B 1 77 ? 111.717 113.904 106.246 1.00 51.66 74 VAL B O 1
ATOM 1818 N N . LEU B 1 78 ? 111.698 111.730 105.681 1.00 44.23 75 LEU B N 1
ATOM 1819 C CA . LEU B 1 78 ? 111.421 111.285 107.041 1.00 44.23 75 LEU B CA 1
ATOM 1820 C C . LEU B 1 78 ? 112.609 111.441 107.980 1.00 44.23 75 LEU B C 1
ATOM 1821 O O . LEU B 1 78 ? 112.407 111.530 109.195 1.00 44.23 75 LEU B O 1
ATOM 1826 N N . SER B 1 79 ? 113.837 111.469 107.457 1.00 44.12 76 SER B N 1
ATOM 1827 C CA . SER B 1 79 ? 114.997 111.623 108.326 1.00 44.12 76 SER B CA 1
ATOM 1828 C C . SER B 1 79 ? 115.008 112.982 109.008 1.00 44.12 76 SER B C 1
ATOM 1829 O O . SER B 1 79 ? 115.622 113.140 110.068 1.00 44.12 76 SER B O 1
ATOM 1832 N N . LEU B 1 80 ? 114.341 113.971 108.416 1.00 37.95 77 LEU B N 1
ATOM 1833 C CA . LEU B 1 80 ? 114.300 115.300 109.011 1.00 37.95 77 LEU B CA 1
ATOM 1834 C C . LEU B 1 80 ? 113.382 115.342 110.228 1.00 37.95 77 LEU B C 1
ATOM 1835 O O . LEU B 1 80 ? 113.657 116.067 111.190 1.00 37.95 77 LEU B O 1
ATOM 1840 N N . PHE B 1 81 ? 112.293 114.574 110.206 1.00 45.57 78 PHE B N 1
ATOM 1841 C CA . PHE B 1 81 ? 111.359 114.541 111.325 1.00 45.57 78 PHE B CA 1
ATOM 1842 C C . PHE B 1 81 ? 111.760 113.555 112.415 1.00 45.57 78 PHE B C 1
ATOM 1843 O O . PHE B 1 81 ? 111.125 113.547 113.474 1.00 45.57 78 PHE B O 1
ATOM 1851 N N . HIS B 1 82 ? 112.783 112.731 112.179 1.00 49.08 79 HIS B N 1
ATOM 1852 C CA . HIS B 1 82 ? 113.140 111.622 113.070 1.00 49.08 79 HIS B CA 1
ATOM 1853 C C . HIS B 1 82 ? 112.009 110.600 113.167 1.00 49.08 79 HIS B C 1
ATOM 1854 O O . HIS B 1 82 ? 111.809 109.969 114.205 1.00 49.08 79 HIS B O 1
ATOM 1861 N N . TRP B 1 83 ? 111.263 110.431 112.081 1.00 42.42 80 TRP B N 1
ATOM 1862 C CA . TRP B 1 83 ? 110.160 109.471 112.049 1.00 42.42 80 TRP B CA 1
ATOM 1863 C C . TRP B 1 83 ? 110.599 108.149 111.418 1.00 42.42 80 TRP B C 1
ATOM 1864 O O . TRP B 1 83 ? 110.100 107.730 110.375 1.00 42.42 80 TRP B O 1
ATOM 1875 N N . GLY B 1 84 ? 111.551 107.489 112.074 1.00 47.47 81 GLY B N 1
ATOM 1876 C CA . GLY B 1 84 ? 111.898 106.121 111.728 1.00 47.47 81 GLY B CA 1
ATOM 1877 C C . GLY B 1 84 ? 112.443 105.930 110.319 1.00 47.47 81 GLY B C 1
ATOM 1878 O O . GLY B 1 84 ? 113.065 106.811 109.723 1.00 47.47 81 GLY B O 1
ATOM 1879 N N . CYS B 1 85 ? 112.195 104.732 109.793 1.00 60.35 82 CYS B N 1
ATOM 1880 C CA . CYS B 1 85 ? 112.643 104.347 108.464 1.00 60.35 82 CYS B CA 1
ATOM 1881 C C . CYS B 1 85 ? 111.536 103.577 107.761 1.00 60.35 82 CYS B C 1
ATOM 1882 O O . CYS B 1 85 ? 110.625 103.038 108.395 1.00 60.35 82 CYS B O 1
ATOM 1885 N N . VAL B 1 86 ? 111.634 103.518 106.432 1.00 60.75 83 VAL B N 1
ATOM 1886 C CA . VAL B 1 86 ? 110.618 102.888 105.601 1.00 60.75 83 VAL B CA 1
ATOM 1887 C C . VAL B 1 86 ? 111.286 101.920 104.632 1.00 60.75 83 VAL B C 1
ATOM 1888 O O . VAL B 1 86 ? 112.394 102.151 104.143 1.00 60.75 83 VAL B O 1
ATOM 1892 N N . ASP B 1 87 ? 110.597 100.810 104.377 1.00 73.16 84 ASP B N 1
ATOM 1893 C CA . ASP B 1 87 ? 111.050 99.805 103.428 1.00 73.16 84 ASP B CA 1
ATOM 1894 C C . ASP B 1 87 ? 109.925 99.502 102.451 1.00 73.16 84 ASP B C 1
ATOM 1895 O O . ASP B 1 87 ? 108.771 99.329 102.856 1.00 73.16 84 ASP B O 1
ATOM 1900 N N . LEU B 1 88 ? 110.274 99.426 101.170 1.00 82.80 85 LEU B N 1
ATOM 1901 C CA . LEU B 1 88 ? 109.332 99.136 100.101 1.00 82.80 85 LEU B CA 1
ATOM 1902 C C . LEU B 1 88 ? 109.537 97.707 99.621 1.00 82.80 85 LEU B C 1
ATOM 1903 O O . LEU B 1 88 ? 110.674 97.276 99.410 1.00 82.80 85 LEU B O 1
ATOM 1908 N N . ARG B 1 89 ? 108.442 96.968 99.448 1.00 95.44 86 ARG B N 1
ATOM 1909 C CA . ARG B 1 89 ? 108.510 95.626 98.877 1.00 95.44 86 ARG B CA 1
ATOM 1910 C C . ARG B 1 89 ? 107.440 95.494 97.805 1.00 95.44 86 ARG B C 1
ATOM 1911 O O . ARG B 1 89 ? 106.233 95.517 98.127 1.00 95.44 86 ARG B O 1
ATOM 1919 N N . PRO B 1 90 ? 107.810 95.375 96.533 1.00 104.50 87 PRO B N 1
ATOM 1920 C CA . PRO B 1 90 ? 106.815 95.192 95.477 1.00 104.50 87 PRO B CA 1
ATOM 1921 C C . PRO B 1 90 ? 106.458 93.730 95.264 1.00 104.50 87 PRO B C 1
ATOM 1922 O O . PRO B 1 90 ? 107.244 92.817 95.523 1.00 104.50 87 PRO B O 1
ATOM 1926 N N . TYR B 1 91 ? 105.235 93.520 94.783 1.00 112.16 88 TYR B N 1
ATOM 1927 C CA . TYR B 1 91 ? 104.738 92.190 94.461 1.00 112.16 88 TYR B CA 1
ATOM 1928 C C . TYR B 1 91 ? 104.068 92.235 93.095 1.00 112.16 88 TYR B C 1
ATOM 1929 O O . TYR B 1 91 ? 104.148 93.235 92.373 1.00 112.16 88 TYR B O 1
ATOM 1938 N N . GLU B 1 92 ? 103.407 91.132 92.735 1.00 127.59 89 GLU B N 1
ATOM 1939 C CA . GLU B 1 92 ? 102.743 91.058 91.438 1.00 127.59 89 GLU B CA 1
ATOM 1940 C C . GLU B 1 92 ? 101.644 92.102 91.309 1.00 127.59 89 GLU B C 1
ATOM 1941 O O . GLU B 1 92 ? 101.510 92.736 90.255 1.00 127.59 89 GLU B O 1
ATOM 1947 N N . ASN B 1 93 ? 100.849 92.298 92.363 1.00 117.50 90 ASN B N 1
ATOM 1948 C CA . ASN B 1 93 ? 99.796 93.305 92.334 1.00 117.50 90 ASN B CA 1
ATOM 1949 C C . ASN B 1 93 ? 99.670 94.072 93.646 1.00 117.50 90 ASN B C 1
ATOM 1950 O O . ASN B 1 93 ? 98.666 94.769 93.840 1.00 117.50 90 ASN B O 1
ATOM 1955 N N . ARG B 1 94 ? 100.648 93.976 94.544 1.00 106.18 91 ARG B N 1
ATOM 1956 C CA . ARG B 1 94 ? 100.586 94.636 95.838 1.00 106.18 91 ARG B CA 1
ATOM 1957 C C . ARG B 1 94 ? 101.860 95.431 96.083 1.00 106.18 91 ARG B C 1
ATOM 1958 O O . ARG B 1 94 ? 102.912 95.164 95.496 1.00 106.18 91 ARG B O 1
ATOM 1966 N N . LEU B 1 95 ? 101.745 96.419 96.967 1.00 93.46 92 LEU B N 1
ATOM 1967 C CA . LEU B 1 95 ? 102.886 97.178 97.464 1.00 93.46 92 LEU B CA 1
ATOM 1968 C C . LEU B 1 95 ? 102.872 97.095 98.981 1.00 93.46 92 LEU B C 1
ATOM 1969 O O . LEU B 1 95 ? 101.875 97.460 99.614 1.00 93.46 92 LEU B O 1
ATOM 1974 N N . GLU B 1 96 ? 103.964 96.615 99.565 1.00 93.98 93 GLU B N 1
ATOM 1975 C CA . GLU B 1 96 ? 104.033 96.352 100.993 1.00 93.98 93 GLU B CA 1
ATOM 1976 C C . GLU B 1 96 ? 104.991 97.344 101.636 1.00 93.98 93 GLU B C 1
ATOM 1977 O O . GLU B 1 96 ? 106.142 97.479 101.201 1.00 93.98 93 GLU B O 1
ATOM 1983 N N . ILE B 1 97 ? 104.512 98.037 102.665 1.00 76.80 94 ILE B N 1
ATOM 1984 C CA . ILE B 1 97 ? 105.219 99.154 103.277 1.00 76.80 94 ILE B CA 1
ATOM 1985 C C . ILE B 1 97 ? 105.580 98.732 104.693 1.00 76.80 94 ILE B C 1
ATOM 1986 O O . ILE B 1 97 ? 104.692 98.490 105.519 1.00 76.80 94 ILE B O 1
ATOM 1991 N N . TYR B 1 98 ? 106.873 98.648 104.985 1.00 72.44 95 TYR B N 1
ATOM 1992 C CA . TYR B 1 98 ? 107.333 98.354 106.335 1.00 72.44 95 TYR B CA 1
ATOM 1993 C C . TYR B 1 98 ? 107.780 99.654 106.987 1.00 72.44 95 TYR B C 1
ATOM 1994 O O . TYR B 1 98 ? 108.624 100.364 106.434 1.00 72.44 95 TYR B O 1
ATOM 2003 N N . HIS B 1 99 ? 107.224 99.971 108.152 1.00 53.95 96 HIS B N 1
ATOM 2004 C CA . HIS B 1 99 ? 107.652 101.142 108.904 1.00 53.95 96 HIS B CA 1
ATOM 2005 C C . HIS B 1 99 ? 108.370 100.665 110.157 1.00 53.95 96 HIS B C 1
ATOM 2006 O O . HIS B 1 99 ? 107.788 99.926 110.959 1.00 53.95 96 HIS B O 1
ATOM 2013 N N . LEU B 1 100 ? 109.619 101.098 110.325 1.00 56.83 97 LEU B N 1
ATOM 2014 C CA . LEU B 1 100 ? 110.482 100.644 111.404 1.00 56.83 97 LEU B CA 1
ATOM 2015 C C . LEU B 1 100 ? 110.927 101.820 112.260 1.00 56.83 97 LEU B C 1
ATOM 2016 O O . LEU B 1 100 ? 111.041 102.953 111.781 1.00 56.83 97 LEU B O 1
ATOM 2021 N N . ALA B 1 101 ? 111.183 101.530 113.533 1.00 44.37 98 ALA B N 1
ATOM 2022 C CA . ALA B 1 101 ? 111.686 102.503 114.499 1.00 44.37 98 ALA B CA 1
ATOM 2023 C C . ALA B 1 101 ? 110.718 103.673 114.659 1.00 44.37 98 ALA B C 1
ATOM 2024 O O . ALA B 1 101 ? 111.073 104.841 114.505 1.00 44.37 98 ALA B O 1
ATOM 2026 N N . LEU B 1 102 ? 109.475 103.332 114.983 1.00 44.47 99 LEU B N 1
ATOM 2027 C CA . LEU B 1 102 ? 108.466 104.345 115.239 1.00 44.47 99 LEU B CA 1
ATOM 2028 C C . LEU B 1 102 ? 108.831 105.132 116.497 1.00 44.47 99 LEU B C 1
ATOM 2029 O O . LEU B 1 102 ? 109.439 104.586 117.421 1.00 44.47 99 LEU B O 1
ATOM 2034 N N . PRO B 1 103 ? 108.501 106.422 116.546 1.00 36.23 100 PRO B N 1
ATOM 2035 C CA . PRO B 1 103 ? 108.703 107.181 117.786 1.00 36.23 100 PRO B CA 1
ATOM 2036 C C . PRO B 1 103 ? 108.009 106.496 118.953 1.00 36.23 100 PRO B C 1
ATOM 2037 O O . PRO B 1 103 ? 106.838 106.124 118.871 1.00 36.23 100 PRO B O 1
ATOM 2041 N N . ALA B 1 104 ? 108.747 106.331 120.046 1.00 51.88 101 ALA B N 1
ATOM 2042 C CA . ALA B 1 104 ? 108.252 105.554 121.167 1.00 51.88 101 ALA B CA 1
ATOM 2043 C C . ALA B 1 104 ? 107.129 106.299 121.884 1.00 51.88 101 ALA B C 1
ATOM 2044 O O . ALA B 1 104 ? 106.968 107.515 121.760 1.00 51.88 101 ALA B O 1
ATOM 2046 N N . SER B 1 105 ? 106.342 105.542 122.641 1.00 75.25 102 SER B N 1
ATOM 2047 C CA . SER B 1 105 ? 105.287 106.134 123.447 1.00 75.25 102 SER B CA 1
ATOM 2048 C C . SER B 1 105 ? 105.886 106.961 124.579 1.00 75.25 102 SER B C 1
ATOM 2049 O O . SER B 1 105 ? 107.001 106.708 125.042 1.00 75.25 102 SER B O 1
ATOM 2052 N N . VAL B 1 106 ? 105.129 107.962 125.024 1.00 91.35 103 VAL B N 1
ATOM 2053 C CA . VAL B 1 106 ? 105.585 108.899 126.041 1.00 91.35 103 VAL B CA 1
ATOM 2054 C C . VAL B 1 106 ? 104.956 108.637 127.401 1.00 91.35 103 VAL B C 1
ATOM 2055 O O . VAL B 1 106 ? 105.534 109.020 128.424 1.00 91.35 103 VAL B O 1
ATOM 2059 N N . ASN B 1 107 ? 103.810 107.961 127.450 1.00 94.29 104 ASN B N 1
ATOM 2060 C CA . ASN B 1 107 ? 103.136 107.663 128.705 1.00 94.29 104 ASN B CA 1
ATOM 2061 C C . ASN B 1 107 ? 102.844 106.173 128.775 1.00 94.29 104 ASN B C 1
ATOM 2062 O O . ASN B 1 107 ? 102.367 105.580 127.803 1.00 94.29 104 ASN B O 1
ATOM 2067 N N . SER B 1 108 ? 103.130 105.573 129.931 1.00 90.83 105 SER B N 1
ATOM 2068 C CA . SER B 1 108 ? 102.916 104.143 130.108 1.00 90.83 105 SER B CA 1
ATOM 2069 C C . SER B 1 108 ? 101.443 103.759 130.092 1.00 90.83 105 SER B C 1
ATOM 2070 O O . SER B 1 108 ? 101.121 102.614 129.756 1.00 90.83 105 SER B O 1
ATOM 2073 N N . SER B 1 109 ? 100.548 104.680 130.440 1.00 98.30 106 SER B N 1
ATOM 2074 C CA . SER B 1 109 ? 99.120 104.401 130.491 1.00 98.30 106 SER B CA 1
ATOM 2075 C C . SER B 1 109 ? 98.395 104.761 129.201 1.00 98.30 106 SER B C 1
ATOM 2076 O O . SER B 1 109 ? 97.197 104.485 129.086 1.00 98.30 106 SER B O 1
ATOM 2079 N N . GLY B 1 110 ? 99.081 105.366 128.236 1.00 94.69 107 GLY B N 1
ATOM 2080 C CA . GLY B 1 110 ? 98.447 105.740 126.987 1.00 94.69 107 GLY B CA 1
ATOM 2081 C C . GLY B 1 110 ? 99.232 105.322 125.761 1.00 94.69 107 GLY B C 1
ATOM 2082 O O . GLY B 1 110 ? 99.201 106.010 124.737 1.00 94.69 107 GLY B O 1
ATOM 2083 N N . SER B 1 111 ? 99.944 104.198 125.855 1.00 77.21 108 SER B N 1
ATOM 2084 C CA . SER B 1 111 ? 100.781 103.756 124.744 1.00 77.21 108 SER B CA 1
ATOM 2085 C C . SER B 1 111 ? 99.941 103.414 123.518 1.00 77.21 108 SER B C 1
ATOM 2086 O O . SER B 1 111 ? 100.280 103.797 122.392 1.00 77.21 108 SER B O 1
ATOM 2089 N N . VAL B 1 112 ? 98.836 102.691 123.719 1.00 73.41 109 VAL B N 1
ATOM 2090 C CA . VAL B 1 112 ? 98.023 102.258 122.587 1.00 73.41 109 VAL B CA 1
ATOM 2091 C C . VAL B 1 112 ? 97.344 103.445 121.910 1.00 73.41 109 VAL B C 1
ATOM 2092 O O . VAL B 1 112 ? 97.229 103.480 120.678 1.00 73.41 109 VAL B O 1
ATOM 2096 N N . ARG B 1 113 ? 96.897 104.435 122.686 1.00 75.77 110 ARG B N 1
ATOM 2097 C CA . ARG B 1 113 ? 96.313 105.637 122.097 1.00 75.77 110 ARG B CA 1
ATOM 2098 C C . ARG B 1 113 ? 97.329 106.355 121.218 1.00 75.77 110 ARG B C 1
ATOM 2099 O O . ARG B 1 113 ? 97.023 106.754 120.086 1.00 75.77 110 ARG B O 1
ATOM 2107 N N . TRP B 1 114 ? 98.551 106.522 121.729 1.00 60.53 111 TRP B N 1
ATOM 2108 C CA . TRP B 1 114 ? 99.601 1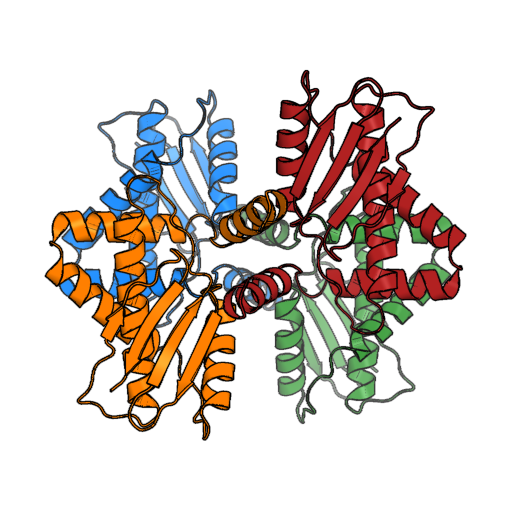07.172 120.954 1.00 60.53 111 TRP B CA 1
ATOM 2109 C C . TRP B 1 114 ? 99.910 106.396 119.685 1.00 60.53 111 TRP B C 1
ATOM 2110 O O . TRP B 1 114 ? 100.086 106.989 118.614 1.00 60.53 111 TRP B O 1
ATOM 2121 N N . ARG B 1 115 ? 100.006 105.070 119.788 1.00 71.43 112 ARG B N 1
ATOM 2122 C CA . ARG B 1 115 ? 100.318 104.273 118.609 1.00 71.43 112 ARG B CA 1
ATOM 2123 C C . ARG B 1 115 ? 99.217 104.394 117.566 1.00 71.43 112 ARG B C 1
ATOM 2124 O O . ARG B 1 115 ? 99.494 104.520 116.369 1.00 71.43 112 ARG B O 1
ATOM 2132 N N . MET B 1 116 ? 97.956 104.362 118.004 1.00 64.23 113 MET B N 1
ATOM 2133 C CA . MET B 1 116 ? 96.851 104.495 117.062 1.00 64.23 113 MET B CA 1
ATOM 2134 C C . MET B 1 116 ? 96.869 105.858 116.380 1.00 64.23 113 MET B C 1
ATOM 2135 O O . MET B 1 116 ? 96.670 105.955 115.162 1.00 64.23 113 MET B O 1
ATOM 2140 N N . ALA B 1 117 ? 97.119 106.921 117.147 1.00 58.04 114 ALA B N 1
ATOM 2141 C CA . ALA B 1 117 ? 97.165 108.256 116.560 1.00 58.04 114 ALA B CA 1
ATOM 2142 C C . ALA B 1 117 ? 98.297 108.375 115.546 1.00 58.04 114 ALA B C 1
ATOM 2143 O O . ALA B 1 117 ? 98.106 108.902 114.440 1.00 58.04 114 ALA B O 1
ATOM 2145 N N . MET B 1 118 ? 99.487 107.891 115.909 1.00 55.13 115 MET B N 1
ATOM 2146 C CA . MET B 1 118 ? 100.627 107.984 115.005 1.00 55.13 115 MET B CA 1
ATOM 2147 C C . MET B 1 118 ? 100.388 107.158 113.750 1.00 55.13 115 MET B C 1
ATOM 2148 O O . MET B 1 118 ? 100.737 107.580 112.639 1.00 55.13 115 MET B O 1
ATOM 2153 N N . ALA B 1 119 ? 99.782 105.979 113.907 1.00 57.99 116 ALA B N 1
ATOM 2154 C CA . ALA B 1 119 ? 99.450 105.151 112.757 1.00 57.99 116 ALA B CA 1
ATOM 2155 C C . ALA B 1 119 ? 98.470 105.859 111.836 1.00 57.99 116 ALA B C 1
ATOM 2156 O O . ALA B 1 119 ? 98.615 105.806 110.612 1.00 57.99 116 ALA B O 1
ATOM 2158 N N . ALA B 1 120 ? 97.462 106.525 112.401 1.00 50.43 117 ALA B N 1
ATOM 2159 C CA . ALA B 1 120 ? 96.503 107.244 111.568 1.00 50.43 117 ALA B CA 1
ATOM 2160 C C . ALA B 1 120 ? 97.180 108.371 110.795 1.00 50.43 117 ALA B C 1
ATOM 2161 O O . ALA B 1 120 ? 96.951 108.543 109.587 1.00 50.43 117 ALA B O 1
ATOM 2163 N N . VAL B 1 121 ? 98.020 109.153 111.478 1.00 44.85 118 VAL B N 1
ATOM 2164 C CA . VAL B 1 121 ? 98.691 110.264 110.808 1.00 44.85 118 VAL B CA 1
ATOM 2165 C C . VAL B 1 121 ? 99.578 109.750 109.683 1.00 44.85 118 VAL B C 1
ATOM 2166 O O . VAL B 1 121 ? 99.564 110.282 108.564 1.00 44.85 118 VAL B O 1
ATOM 2170 N N . LEU B 1 122 ? 100.352 108.697 109.954 1.00 51.13 119 LEU B N 1
ATOM 2171 C CA . LEU B 1 122 ? 101.220 108.138 108.927 1.00 51.13 119 LEU B CA 1
ATOM 2172 C C . LEU B 1 122 ? 100.420 107.533 107.783 1.00 51.13 119 LEU B C 1
ATOM 2173 O O . LEU B 1 122 ? 100.853 107.596 106.627 1.00 51.13 119 LEU B O 1
ATOM 2178 N N . GLN B 1 123 ? 99.266 106.933 108.082 1.00 54.45 120 GLN B N 1
ATOM 2179 C CA . GLN B 1 123 ? 98.422 106.378 107.032 1.00 54.45 120 GLN B CA 1
ATOM 2180 C C . GLN B 1 123 ? 97.947 107.472 106.091 1.00 54.45 120 GLN B C 1
ATOM 2181 O O . GLN B 1 123 ? 97.995 107.317 104.867 1.00 54.45 120 GLN B O 1
ATOM 2187 N N . GLY B 1 124 ? 97.502 108.599 106.648 1.00 54.53 121 GLY B N 1
ATOM 2188 C CA . GLY B 1 124 ? 97.112 109.715 105.798 1.00 54.53 121 GLY B CA 1
ATOM 2189 C C . GLY B 1 124 ? 98.270 110.244 104.972 1.00 54.53 121 GLY B C 1
ATOM 2190 O O . GLY B 1 124 ? 98.130 110.521 103.772 1.00 54.53 121 GLY B O 1
ATOM 2191 N N . LEU B 1 125 ? 99.437 110.384 105.607 1.00 47.57 122 LEU B N 1
ATOM 2192 C CA . LEU B 1 125 ? 100.619 110.879 104.908 1.00 47.57 122 LEU B CA 1
ATOM 2193 C C . LEU B 1 125 ? 100.965 109.990 103.718 1.00 47.57 122 LEU B C 1
ATOM 2194 O O . LEU B 1 125 ? 101.104 110.470 102.583 1.00 47.57 122 LEU B O 1
ATOM 2199 N N . TYR B 1 126 ? 101.087 108.682 103.960 1.00 47.84 123 TYR B N 1
ATOM 2200 C CA . TYR B 1 126 ? 101.416 107.751 102.888 1.00 47.84 123 TYR B CA 1
ATOM 2201 C C . TYR B 1 126 ? 100.329 107.710 101.828 1.00 47.84 123 TYR B C 1
ATOM 2202 O O . TYR B 1 126 ? 100.635 107.598 100.637 1.00 47.84 123 TYR B O 1
ATOM 2211 N N . SER B 1 127 ? 99.058 107.789 102.232 1.00 55.55 124 SER B N 1
ATOM 2212 C CA . SER B 1 127 ? 97.974 107.768 101.260 1.00 55.55 124 SER B CA 1
ATOM 2213 C C . SER B 1 127 ? 98.105 108.921 100.279 1.00 55.55 124 SER B C 1
ATOM 2214 O O . SER B 1 127 ? 98.078 108.719 99.060 1.00 55.55 124 SER B O 1
ATOM 2217 N N . ARG B 1 128 ? 98.272 110.141 100.794 1.00 58.13 125 ARG B N 1
ATOM 2218 C CA . ARG B 1 128 ? 98.410 111.284 99.895 1.00 58.13 125 ARG B CA 1
ATOM 2219 C C . ARG B 1 128 ? 99.665 111.170 99.037 1.00 58.13 125 ARG B C 1
ATOM 2220 O O . ARG B 1 128 ? 99.623 111.420 97.823 1.00 58.13 125 ARG B O 1
ATOM 2228 N N . TRP B 1 129 ? 100.790 110.780 99.645 1.00 53.77 126 TRP B N 1
ATOM 2229 C CA . TRP B 1 129 ? 102.047 110.719 98.905 1.00 53.77 126 TRP B CA 1
ATOM 2230 C C . TRP B 1 129 ? 101.960 109.721 97.756 1.00 53.77 126 TRP B C 1
ATOM 2231 O O . TRP B 1 129 ? 102.371 110.015 96.627 1.00 53.77 126 TRP B O 1
ATOM 2242 N N . LEU B 1 130 ? 101.419 108.531 98.025 1.00 73.11 127 LEU B N 1
ATOM 2243 C CA . LEU B 1 130 ? 101.291 107.523 96.979 1.00 73.11 127 LEU B CA 1
ATOM 2244 C C . LEU B 1 130 ? 100.245 107.913 95.945 1.00 73.11 127 LEU B C 1
ATOM 2245 O O . LEU B 1 130 ? 100.403 107.599 94.760 1.00 73.11 127 LEU B O 1
ATOM 2250 N N . ARG B 1 131 ? 99.167 108.581 96.364 1.00 86.01 128 ARG B N 1
ATOM 2251 C CA . ARG B 1 131 ? 98.143 108.987 95.410 1.00 86.01 128 ARG B CA 1
ATOM 2252 C C . ARG B 1 131 ? 98.695 109.992 94.409 1.00 86.01 128 ARG B C 1
ATOM 2253 O O . ARG B 1 131 ? 98.416 109.905 93.207 1.00 86.01 128 ARG B O 1
ATOM 2261 N N . GLU B 1 132 ? 99.486 110.957 94.885 1.00 102.61 129 GLU B N 1
ATOM 2262 C CA . GLU B 1 132 ? 99.947 112.011 93.986 1.00 102.61 129 GLU B CA 1
ATOM 2263 C C . GLU B 1 132 ? 100.956 111.494 92.966 1.00 102.61 129 GLU B C 1
ATOM 2264 O O . GLU B 1 132 ? 100.957 111.951 91.817 1.00 102.61 129 GLU B O 1
ATOM 2270 N N . GLN B 1 133 ? 101.809 110.543 93.351 1.00 106.27 130 GLN B N 1
ATOM 2271 C CA . GLN B 1 133 ? 102.942 110.169 92.512 1.00 106.27 130 GLN B CA 1
ATOM 2272 C C . GLN B 1 133 ? 102.550 109.352 91.286 1.00 106.27 130 GLN B C 1
ATOM 2273 O O . GLN B 1 133 ? 103.403 109.127 90.421 1.00 106.27 130 GLN B O 1
ATOM 2279 N N . GLY B 1 134 ? 101.302 108.904 91.184 1.00 116.08 131 GLY B N 1
ATOM 2280 C CA . GLY B 1 134 ? 100.884 108.162 90.010 1.00 116.08 131 GLY B CA 1
ATOM 2281 C C . GLY B 1 134 ? 100.177 106.857 90.311 1.00 116.08 131 GLY B C 1
ATOM 2282 O O . GLY B 1 134 ? 100.002 106.021 89.419 1.00 116.08 131 GLY B O 1
ATOM 2283 N N . GLY B 1 135 ? 99.766 106.668 91.562 1.00 129.38 132 GLY B N 1
ATOM 2284 C CA . GLY B 1 135 ? 99.034 105.475 91.940 1.00 129.38 132 GLY B CA 1
ATOM 2285 C C . GLY B 1 135 ? 97.583 105.527 91.508 1.00 129.38 132 GLY B C 1
ATOM 2286 O O . GLY B 1 135 ? 97.221 106.310 90.625 1.00 129.38 132 GLY B O 1
ATOM 2287 N N . VAL B 1 136 ? 96.739 104.701 92.121 1.00 141.73 133 VAL B N 1
ATOM 2288 C CA . VAL B 1 136 ? 95.311 104.667 91.828 1.00 141.73 133 VAL B CA 1
ATOM 2289 C C . VAL B 1 136 ? 94.574 105.360 92.967 1.00 141.73 133 VAL B C 1
ATOM 2290 O O . VAL B 1 136 ? 94.872 105.129 94.146 1.00 141.73 133 VAL B O 1
ATOM 2294 N N . GLU B 1 137 ? 93.636 106.239 92.612 1.00 138.76 134 GLU B N 1
ATOM 2295 C CA . GLU B 1 137 ? 92.948 107.067 93.594 1.00 138.76 134 GLU B CA 1
ATOM 2296 C C . GLU B 1 137 ? 91.779 106.361 94.267 1.00 138.76 134 GLU B C 1
ATOM 2297 O O . GLU B 1 137 ? 91.203 106.918 95.207 1.00 138.76 134 GLU B O 1
ATOM 2303 N N . SER B 1 138 ? 91.413 105.163 93.817 1.00 146.20 135 SER B N 1
ATOM 2304 C CA . SER B 1 138 ? 90.273 104.440 94.363 1.00 146.20 135 SER B CA 1
ATOM 2305 C C . SER B 1 138 ? 90.674 103.378 95.380 1.00 146.20 135 SER B C 1
ATOM 2306 O O . SER B 1 138 ? 89.813 102.622 95.840 1.00 146.20 135 SER B O 1
ATOM 2309 N N . VAL B 1 139 ? 91.951 103.303 95.743 1.00 142.05 136 VAL B N 1
ATOM 2310 C CA . VAL B 1 139 ? 92.420 102.282 96.677 1.00 142.05 136 VAL B CA 1
ATOM 2311 C C . VAL B 1 139 ? 93.105 102.948 97.865 1.00 142.05 136 VAL B C 1
ATOM 2312 O O . VAL B 1 139 ? 94.051 103.728 97.679 1.00 142.05 136 VAL B O 1
ATOM 2316 N N . PRO B 1 140 ? 92.664 102.678 99.094 1.00 132.53 137 PRO B N 1
ATOM 2317 C CA . PRO B 1 140 ? 93.346 103.240 100.265 1.00 132.53 137 PRO B CA 1
ATOM 2318 C C . PRO B 1 140 ? 94.480 102.352 100.752 1.00 132.53 137 PRO B C 1
ATOM 2319 O O . PRO B 1 140 ? 94.738 101.291 100.176 1.00 132.53 137 PRO B O 1
ATOM 2323 N N . LEU B 1 141 ? 95.161 102.776 101.813 1.00 105.10 138 LEU B N 1
ATOM 2324 C CA . LEU B 1 141 ? 96.247 102.012 102.412 1.00 105.10 138 LEU B CA 1
ATOM 2325 C C . LEU B 1 141 ? 95.724 101.284 103.644 1.00 105.10 138 LEU B C 1
ATOM 2326 O O . LEU B 1 141 ? 95.206 101.918 104.570 1.00 105.10 138 LEU B O 1
ATOM 2331 N N . SER B 1 142 ? 95.857 99.960 103.654 1.00 100.99 139 SER B N 1
ATOM 2332 C CA . SER B 1 142 ? 95.400 99.171 104.789 1.00 100.99 139 SER B CA 1
ATOM 2333 C C . SER B 1 142 ? 96.502 99.047 105.833 1.00 100.99 139 SER B C 1
ATOM 2334 O O . SER B 1 142 ? 97.650 98.732 105.510 1.00 100.99 139 SER B O 1
ATOM 2337 N N . CYS B 1 143 ? 96.143 99.288 107.090 1.00 98.91 140 CYS B N 1
ATOM 2338 C CA . CYS B 1 143 ? 97.065 99.200 108.213 1.00 98.91 140 CYS B CA 1
ATOM 2339 C C . CYS B 1 143 ? 97.058 97.795 108.804 1.00 98.91 140 CYS B C 1
ATOM 2340 O O . CYS B 1 143 ? 96.070 97.063 108.713 1.00 98.91 140 CYS B O 1
ATOM 2343 N N . GLU B 1 144 ? 98.181 97.423 109.420 1.00 103.72 141 GLU B N 1
ATOM 2344 C CA . GLU B 1 144 ? 98.295 96.100 110.018 1.00 103.72 141 GLU B CA 1
ATOM 2345 C C . GLU B 1 144 ? 99.350 96.092 111.115 1.00 103.72 141 GLU B C 1
ATOM 2346 O O . GLU B 1 144 ? 100.418 96.706 110.979 1.00 103.72 141 GLU B O 1
ATOM 2352 N N . GLU B 1 145 ? 99.030 95.385 112.196 1.00 106.99 142 GLU B N 1
ATOM 2353 C CA . GLU B 1 145 ? 99.956 95.168 113.296 1.00 106.99 142 GLU B CA 1
ATOM 2354 C C . GLU B 1 145 ? 100.936 94.045 112.978 1.00 106.99 142 GLU B C 1
ATOM 2355 O O . GLU B 1 145 ? 100.614 93.081 112.279 1.00 106.99 142 GLU B O 1
ATOM 2361 N N . THR B 1 146 ? 102.147 94.185 113.505 1.00 113.18 143 THR B N 1
ATOM 2362 C CA . THR B 1 146 ? 103.177 93.161 113.450 1.00 113.18 143 THR B CA 1
ATOM 2363 C C . THR B 1 146 ? 103.621 92.869 114.881 1.00 113.18 143 THR B C 1
ATOM 2364 O O . THR B 1 146 ? 103.369 93.655 115.798 1.00 113.18 143 THR B O 1
ATOM 2368 N N . ASP B 1 147 ? 104.264 91.714 115.072 1.00 117.22 144 ASP B N 1
ATOM 2369 C CA . ASP B 1 147 ? 104.632 91.255 116.410 1.00 117.22 144 ASP B CA 1
ATOM 2370 C C . ASP B 1 147 ? 105.401 92.322 117.183 1.00 117.22 144 ASP B C 1
ATOM 2371 O O . ASP B 1 147 ? 105.081 92.621 118.339 1.00 117.22 144 ASP B O 1
ATOM 2376 N N . SER B 1 148 ? 106.423 92.903 116.562 1.00 100.33 145 SER B N 1
ATOM 2377 C CA . SER B 1 148 ? 107.187 93.950 117.224 1.00 100.33 145 SER B CA 1
ATOM 2378 C C . SER B 1 148 ? 106.340 95.206 117.391 1.00 100.33 145 SER B C 1
ATOM 2379 O O . SER B 1 148 ? 105.527 95.550 116.529 1.00 100.33 145 SER B O 1
ATOM 2382 N N . GLU B 1 149 ? 106.533 95.890 118.519 1.00 87.68 146 GLU B N 1
ATOM 2383 C CA . GLU B 1 149 ? 105.809 97.121 118.808 1.00 87.68 146 GLU B CA 1
ATOM 2384 C C . GLU B 1 149 ? 106.246 98.277 117.920 1.00 87.68 146 GLU B C 1
ATOM 2385 O O . GLU B 1 149 ? 105.400 99.088 117.529 1.00 87.68 146 GLU B O 1
ATOM 2391 N N . SER B 1 150 ? 107.528 98.367 117.581 1.00 71.36 147 SER B N 1
ATOM 2392 C CA . SER B 1 150 ? 108.069 99.523 116.884 1.00 71.36 147 SER B CA 1
ATOM 2393 C C . SER B 1 150 ? 107.966 99.408 115.370 1.00 71.36 147 SER B C 1
ATOM 2394 O O . SER B 1 150 ? 108.625 100.171 114.658 1.00 71.36 147 SER B O 1
ATOM 2397 N N . THR B 1 151 ? 107.163 98.479 114.858 1.00 78.69 148 THR B N 1
ATOM 2398 C CA . THR B 1 151 ? 107.011 98.305 113.421 1.00 78.69 148 THR B CA 1
ATOM 2399 C C . THR B 1 151 ? 105.537 98.268 113.045 1.00 78.69 148 THR B C 1
ATOM 2400 O O . THR B 1 151 ? 104.697 97.798 113.818 1.00 78.69 148 THR B O 1
ATOM 2404 N N . LEU B 1 152 ? 105.234 98.782 111.856 1.00 71.76 149 LEU B N 1
ATOM 2405 C CA . LEU B 1 152 ? 103.881 98.784 111.312 1.00 71.76 149 LEU B CA 1
ATOM 2406 C C . LEU B 1 152 ? 103.906 98.269 109.880 1.00 71.76 149 LEU B C 1
ATOM 2407 O O . LEU B 1 152 ? 104.893 98.465 109.160 1.00 71.76 149 LEU B O 1
ATOM 2412 N N . LEU B 1 153 ? 102.815 97.624 109.462 1.00 78.95 150 LEU B N 1
ATOM 2413 C CA . LEU B 1 153 ? 102.704 97.080 108.117 1.00 78.95 150 LEU B CA 1
ATOM 2414 C C . LEU B 1 153 ? 101.606 97.820 107.364 1.00 78.95 150 LEU B C 1
ATOM 2415 O O . LEU B 1 153 ? 100.545 98.102 107.928 1.00 78.95 150 LEU B O 1
ATOM 2420 N N . PHE B 1 154 ? 101.865 98.150 106.103 1.00 75.11 151 PHE B N 1
ATOM 2421 C CA . PHE B 1 154 ? 100.875 98.807 105.263 1.00 75.11 151 PHE B CA 1
ATOM 2422 C C . PHE B 1 154 ? 100.752 98.056 103.946 1.00 75.11 151 PHE B C 1
ATOM 2423 O O . PHE B 1 154 ? 101.754 97.613 103.379 1.00 75.11 151 PHE B O 1
ATOM 2431 N N . ARG B 1 155 ? 99.521 97.915 103.462 1.00 90.70 152 ARG B N 1
ATOM 2432 C CA . ARG B 1 155 ? 99.243 97.211 102.215 1.00 90.70 152 ARG B CA 1
ATOM 2433 C C . ARG B 1 155 ? 98.580 98.162 101.230 1.00 90.70 152 ARG B C 1
ATOM 2434 O O . ARG B 1 155 ? 97.636 98.876 101.589 1.00 90.70 152 ARG B O 1
ATOM 2442 N N . TYR B 1 156 ? 99.081 98.165 99.995 1.00 111.72 153 TYR B N 1
ATOM 2443 C CA . TYR B 1 156 ? 98.527 98.934 98.887 1.00 111.72 153 TYR B CA 1
ATOM 2444 C C . TYR B 1 156 ? 98.135 97.952 97.790 1.00 111.72 153 TYR B C 1
ATOM 2445 O O . TYR B 1 156 ? 99.005 97.397 97.108 1.00 111.72 153 TYR B O 1
ATOM 2454 N N . GLN B 1 157 ? 96.835 97.734 97.627 1.00 113.67 154 GLN B N 1
ATOM 2455 C CA . GLN B 1 157 ? 96.339 96.763 96.657 1.00 113.67 154 GLN B CA 1
ATOM 2456 C C . GLN B 1 157 ? 95.841 97.452 95.390 1.00 113.67 154 GLN B C 1
ATOM 2457 O O . GLN B 1 157 ? 94.665 97.797 95.278 1.00 113.67 154 GLN B O 1
ATOM 2463 N N . MET C 1 4 ? 118.282 150.375 121.041 1.00 104.40 1 MET C N 1
ATOM 2464 C CA . MET C 1 4 ? 118.426 149.176 121.858 1.00 104.40 1 MET C CA 1
ATOM 2465 C C . MET C 1 4 ? 117.481 149.197 123.052 1.00 104.40 1 MET C C 1
ATOM 2466 O O . MET C 1 4 ? 116.710 150.140 123.232 1.00 104.40 1 MET C O 1
ATOM 2471 N N . SER C 1 5 ? 117.556 148.148 123.865 1.00 88.37 2 SER C N 1
ATOM 2472 C CA . SER C 1 5 ? 116.777 148.034 125.091 1.00 88.37 2 SER C CA 1
ATOM 2473 C C . SER C 1 5 ? 117.307 146.839 125.868 1.00 88.37 2 SER C C 1
ATOM 2474 O O . SER C 1 5 ? 118.154 146.085 125.382 1.00 88.37 2 SER C O 1
ATOM 2477 N N . ASP C 1 6 ? 116.796 146.676 127.089 1.00 88.70 3 ASP C N 1
ATOM 2478 C CA . ASP C 1 6 ? 117.128 145.487 127.864 1.00 88.70 3 ASP C CA 1
ATOM 2479 C C . ASP C 1 6 ? 116.549 144.233 127.224 1.00 88.70 3 ASP C C 1
ATOM 2480 O O . ASP C 1 6 ? 117.188 143.174 127.237 1.00 88.70 3 ASP C O 1
ATOM 2485 N N . LEU C 1 7 ? 115.347 144.338 126.652 1.00 77.07 4 LEU C N 1
ATOM 2486 C CA . LEU C 1 7 ? 114.709 143.183 126.031 1.00 77.07 4 LEU C CA 1
ATOM 2487 C C . LEU C 1 7 ? 115.531 142.660 124.861 1.00 77.07 4 LEU C C 1
ATOM 2488 O O . LEU C 1 7 ? 115.673 141.443 124.687 1.00 77.07 4 LEU C O 1
ATOM 2493 N N . GLN C 1 8 ? 116.076 143.565 124.047 1.00 76.28 5 GLN C N 1
ATOM 2494 C CA . GLN C 1 8 ? 116.921 143.143 122.935 1.00 76.28 5 GLN C CA 1
ATOM 2495 C C . GLN C 1 8 ? 118.142 142.388 123.442 1.00 76.28 5 GLN C C 1
ATOM 2496 O O . GLN C 1 8 ? 118.526 141.355 122.880 1.00 76.28 5 GLN C O 1
ATOM 2502 N N . GLN C 1 9 ? 118.761 142.890 124.513 1.00 71.55 6 GLN C N 1
ATOM 2503 C CA . GLN C 1 9 ? 119.925 142.216 125.074 1.00 71.55 6 GLN C CA 1
ATOM 2504 C C . GLN C 1 9 ? 119.568 140.832 125.594 1.00 71.55 6 GLN C C 1
ATOM 2505 O O . GLN C 1 9 ? 120.293 139.864 125.339 1.00 71.55 6 GLN C O 1
ATOM 2511 N N . HIS C 1 10 ? 118.451 140.711 126.319 1.00 61.12 7 HIS C N 1
ATOM 2512 C CA . HIS C 1 10 ? 118.048 139.399 126.816 1.00 61.12 7 HIS C CA 1
ATOM 2513 C C . HIS C 1 10 ? 117.794 138.428 125.671 1.00 61.12 7 HIS C C 1
ATOM 2514 O O . HIS C 1 10 ? 118.265 137.283 125.702 1.00 61.12 7 HIS C O 1
ATOM 2521 N N . ALA C 1 11 ? 117.064 138.870 124.646 1.00 49.50 8 ALA C N 1
ATOM 2522 C CA . ALA C 1 11 ? 116.752 137.986 123.529 1.00 49.50 8 ALA C CA 1
ATOM 2523 C C . ALA C 1 11 ? 118.019 137.535 122.816 1.00 49.50 8 ALA C C 1
ATOM 2524 O O . ALA C 1 11 ? 118.207 136.339 122.553 1.00 49.50 8 ALA C O 1
ATOM 2526 N N . LEU C 1 12 ? 118.909 138.479 122.505 1.00 44.02 9 LEU C N 1
ATOM 2527 C CA . LEU C 1 12 ? 120.116 138.129 121.769 1.00 44.02 9 LEU C CA 1
ATOM 2528 C C . LEU C 1 12 ? 121.026 137.233 122.597 1.00 44.02 9 LEU C C 1
ATOM 2529 O O . LEU C 1 12 ? 121.625 136.289 122.069 1.00 44.02 9 LEU C O 1
ATOM 2534 N N . ASN C 1 13 ? 121.140 137.506 123.900 1.00 43.80 10 ASN C N 1
ATOM 2535 C CA . ASN C 1 13 ? 121.978 136.673 124.754 1.00 43.80 10 ASN C CA 1
ATOM 2536 C C . ASN C 1 13 ? 121.434 135.255 124.845 1.00 43.80 10 ASN C C 1
ATOM 2537 O O . ASN C 1 13 ? 122.200 134.286 124.791 1.00 43.80 10 ASN C O 1
ATOM 2542 N N . TYR C 1 14 ? 120.115 135.109 124.985 1.00 38.91 11 TYR C N 1
ATOM 2543 C CA . TYR C 1 14 ? 119.526 133.775 125.041 1.00 38.91 11 TYR C CA 1
ATOM 2544 C C . TYR C 1 14 ? 119.748 133.027 123.731 1.00 38.91 11 TYR C C 1
ATOM 2545 O O . TYR C 1 14 ? 120.104 131.838 123.731 1.00 38.91 11 TYR C O 1
ATOM 2554 N N . TYR C 1 15 ? 119.556 133.714 122.602 1.00 35.29 12 TYR C N 1
ATOM 2555 C CA . TYR C 1 15 ? 119.790 133.084 121.308 1.00 35.29 12 TYR C CA 1
ATOM 2556 C C . TYR C 1 15 ? 121.234 132.621 121.174 1.00 35.29 12 TYR C C 1
ATOM 2557 O O . TYR C 1 15 ? 121.493 131.495 120.736 1.00 35.29 12 TYR C O 1
ATOM 2566 N N . ARG C 1 16 ? 122.191 133.474 121.554 1.00 35.94 13 ARG C N 1
ATOM 2567 C CA . ARG C 1 16 ? 123.598 133.098 121.453 1.00 35.94 13 ARG C CA 1
ATOM 2568 C C . ARG C 1 16 ? 123.942 131.955 122.394 1.00 35.94 13 ARG C C 1
ATOM 2569 O O . ARG C 1 16 ? 124.785 131.114 122.065 1.00 35.94 13 ARG C O 1
ATOM 2577 N N . GLN C 1 17 ? 123.317 131.914 123.572 1.00 36.74 14 GLN C N 1
ATOM 2578 C CA . GLN C 1 17 ? 123.555 130.812 124.496 1.00 36.74 14 GLN C CA 1
ATOM 2579 C C . GLN C 1 17 ? 123.084 129.498 123.887 1.00 36.74 14 GLN C C 1
ATOM 2580 O O . GLN C 1 17 ? 123.780 128.480 123.977 1.00 36.74 14 GLN C O 1
ATOM 2586 N N . GLN C 1 18 ? 121.926 129.507 123.227 1.00 34.89 15 GLN C N 1
ATOM 2587 C CA . GLN C 1 18 ? 121.424 128.286 122.599 1.00 34.89 15 GLN C CA 1
ATOM 2588 C C . GLN C 1 18 ? 122.159 127.908 121.318 1.00 34.89 15 GLN C C 1
ATOM 2589 O O . GLN C 1 18 ? 121.678 127.032 120.592 1.00 34.89 15 GLN C O 1
ATOM 2595 N N . GLN C 1 19 ? 123.298 128.531 121.015 1.00 34.15 16 GLN C N 1
ATOM 2596 C CA . GLN C 1 19 ? 123.959 128.270 119.740 1.00 34.15 16 GLN C CA 1
ATOM 2597 C C . GLN C 1 19 ? 124.874 127.052 119.798 1.00 34.15 16 GLN C C 1
ATOM 2598 O O . GLN C 1 19 ? 124.957 126.293 118.827 1.00 34.15 16 GLN C O 1
ATOM 2604 N N . LEU C 1 20 ? 125.567 126.849 120.914 1.00 32.99 17 LEU C N 1
ATOM 2605 C CA . LEU C 1 20 ? 126.561 125.788 120.810 1.00 32.99 17 LEU C CA 1
ATOM 2606 C C . LEU C 1 20 ? 126.113 124.530 121.546 1.00 32.99 17 LEU C C 1
ATOM 2607 O O . LEU C 1 20 ? 125.636 124.608 122.683 1.00 32.99 17 LEU C O 1
ATOM 2612 N N . PRO C 1 21 ? 126.228 123.367 120.905 1.00 37.56 18 PRO C N 1
ATOM 2613 C CA . PRO C 1 21 ? 125.873 122.115 121.579 1.00 37.56 18 PRO C CA 1
ATOM 2614 C C . PRO C 1 21 ? 126.965 121.672 122.537 1.00 37.56 18 PRO C C 1
ATOM 2615 O O . PRO C 1 21 ? 128.158 121.833 122.271 1.00 37.56 18 PRO C O 1
ATOM 2619 N N . SER C 1 22 ? 126.542 121.107 123.662 1.00 44.20 19 SER C N 1
ATOM 2620 C CA . SER C 1 22 ? 127.484 120.670 124.678 1.00 44.20 19 SER C CA 1
ATOM 2621 C C . SER C 1 22 ? 128.251 119.436 124.212 1.00 44.20 19 SER C C 1
ATOM 2622 O O . SER C 1 22 ? 127.820 118.696 123.325 1.00 44.20 19 SER C O 1
ATOM 2625 N N . GLY C 1 23 ? 129.412 119.226 124.826 1.00 46.62 20 GLY C N 1
ATOM 2626 C CA . GLY C 1 23 ? 130.232 118.065 124.545 1.00 46.62 20 GLY C CA 1
ATOM 2627 C C . GLY C 1 23 ? 131.258 118.261 123.451 1.00 46.62 20 GLY C C 1
ATOM 2628 O O . GLY C 1 23 ? 132.458 118.327 123.730 1.00 46.62 20 GLY C O 1
ATOM 2629 N N . TRP C 1 24 ? 130.808 118.354 122.200 1.00 36.81 21 TRP C N 1
ATOM 2630 C CA . TRP C 1 24 ? 131.750 118.481 121.094 1.00 36.81 21 TRP C CA 1
ATOM 2631 C C . TRP C 1 24 ? 132.458 119.832 121.120 1.00 36.81 21 TRP C C 1
ATOM 2632 O O . TRP C 1 24 ? 133.681 119.904 120.936 1.00 36.81 21 TRP C O 1
ATOM 2643 N N . ALA C 1 25 ? 131.708 120.912 121.353 1.00 37.69 22 ALA C N 1
ATOM 2644 C CA . ALA C 1 25 ? 132.302 122.245 121.342 1.00 37.69 22 ALA C CA 1
ATOM 2645 C C . ALA C 1 25 ? 133.321 122.407 122.461 1.00 37.69 22 ALA C C 1
ATOM 2646 O O . ALA C 1 25 ? 134.401 122.972 122.250 1.00 37.69 22 ALA C O 1
ATOM 2648 N N . ASP C 1 26 ? 132.994 121.927 123.661 1.00 47.69 23 ASP C N 1
ATOM 2649 C CA . ASP C 1 26 ? 133.950 121.996 124.760 1.00 47.69 23 ASP C CA 1
ATOM 2650 C C . ASP C 1 26 ? 135.195 121.179 124.448 1.00 47.69 23 ASP C C 1
ATOM 2651 O O . ASP C 1 26 ? 136.313 121.568 124.810 1.00 47.69 23 ASP C O 1
ATOM 2656 N N . LEU C 1 27 ? 135.021 120.042 123.774 1.00 38.68 24 LEU C N 1
ATOM 2657 C CA . LEU C 1 27 ? 136.167 119.232 123.381 1.00 38.68 24 LEU C CA 1
ATOM 2658 C C . LEU C 1 27 ? 137.065 119.995 122.416 1.00 38.68 24 LEU C C 1
ATOM 2659 O O . LEU C 1 27 ? 138.295 119.971 122.545 1.00 38.68 24 LEU C O 1
ATOM 2664 N N . PHE C 1 28 ? 136.468 120.695 121.448 1.00 38.14 25 PHE C N 1
ATOM 2665 C CA . PHE C 1 28 ? 137.266 121.516 120.540 1.00 38.14 25 PHE C CA 1
ATOM 2666 C C . PHE C 1 28 ? 137.981 122.634 121.288 1.00 38.14 25 PHE C C 1
ATOM 2667 O O . PHE C 1 28 ? 139.131 122.969 120.974 1.00 38.14 25 PHE C O 1
ATOM 2675 N N . GLY C 1 29 ? 137.305 123.240 122.263 1.00 42.46 26 GLY C N 1
ATOM 2676 C CA . GLY C 1 29 ? 137.942 124.285 123.049 1.00 42.46 26 GLY C CA 1
ATOM 2677 C C . GLY C 1 29 ? 139.156 123.780 123.804 1.00 42.46 26 GLY C C 1
ATOM 2678 O O . GLY C 1 29 ? 140.210 124.423 123.819 1.00 42.46 26 GLY C O 1
ATOM 2679 N N . VAL C 1 30 ? 139.026 122.615 124.440 1.00 46.22 27 VAL C N 1
ATOM 2680 C CA . VAL C 1 30 ? 140.169 122.039 125.142 1.00 46.22 27 VAL C CA 1
ATOM 2681 C C . VAL C 1 30 ? 141.280 121.691 124.159 1.00 46.22 27 VAL C C 1
ATOM 2682 O O . VAL C 1 30 ? 142.465 121.898 124.446 1.00 46.22 27 VAL C O 1
ATOM 2686 N N . ILE C 1 31 ? 140.917 121.177 122.979 1.00 45.63 28 ILE C N 1
ATOM 2687 C CA . ILE C 1 31 ? 141.914 120.874 121.955 1.00 45.63 28 ILE C CA 1
ATOM 2688 C C . ILE C 1 31 ? 142.725 122.115 121.615 1.00 45.63 28 ILE C C 1
ATOM 2689 O O . ILE C 1 31 ? 143.963 122.089 121.609 1.00 45.63 28 ILE C O 1
ATOM 2694 N N . VAL C 1 32 ? 142.041 123.225 121.335 1.00 54.56 29 VAL C N 1
ATOM 2695 C CA . VAL C 1 32 ? 142.761 124.409 120.877 1.00 54.56 29 VAL C CA 1
ATOM 2696 C C . VAL C 1 32 ? 143.578 125.017 122.010 1.00 54.56 29 VAL C C 1
ATOM 2697 O O . VAL C 1 32 ? 144.719 125.442 121.798 1.00 54.56 29 VAL C O 1
ATOM 2701 N N . ASN C 1 33 ? 143.031 125.058 123.231 1.00 59.89 30 ASN C N 1
ATOM 2702 C CA . ASN C 1 33 ? 143.809 125.585 124.349 1.00 59.89 30 ASN C CA 1
ATOM 2703 C C . ASN C 1 33 ? 145.075 124.769 124.571 1.00 59.89 30 ASN C C 1
ATOM 2704 O O . ASN C 1 33 ? 146.172 125.328 124.695 1.00 59.89 30 ASN C O 1
ATOM 2709 N N . GLY C 1 34 ? 144.949 123.441 124.595 1.00 66.71 31 GLY C N 1
ATOM 2710 C CA . GLY C 1 34 ? 146.118 122.607 124.808 1.00 66.71 31 GLY C CA 1
ATOM 2711 C C . GLY C 1 34 ? 147.149 122.749 123.706 1.00 66.71 31 GLY C C 1
ATOM 2712 O O . GLY C 1 34 ? 148.346 122.876 123.975 1.00 66.71 31 GLY C O 1
ATOM 2713 N N . MET C 1 35 ? 146.701 122.743 122.448 1.00 72.77 32 MET C N 1
ATOM 2714 C CA . MET C 1 35 ? 147.649 122.813 121.343 1.00 72.77 32 MET C CA 1
ATOM 2715 C C . MET C 1 35 ? 148.343 124.169 121.289 1.00 72.77 32 MET C C 1
ATOM 2716 O O . MET C 1 35 ? 149.549 124.243 121.023 1.00 72.77 32 MET C O 1
ATOM 2721 N N . MET C 1 36 ? 147.605 125.255 121.536 1.00 79.53 33 MET C N 1
ATOM 2722 C CA . MET C 1 36 ? 148.225 126.576 121.537 1.00 79.53 33 MET C CA 1
ATOM 2723 C C . MET C 1 36 ? 149.196 126.726 122.700 1.00 79.53 33 MET C C 1
ATOM 2724 O O . MET C 1 36 ? 150.237 127.378 122.566 1.00 79.53 33 MET C O 1
ATOM 2729 N N . ASP C 1 37 ? 148.871 126.136 123.855 1.00 88.92 34 ASP C N 1
ATOM 2730 C CA . ASP C 1 37 ? 149.807 126.157 124.973 1.00 88.92 34 ASP C CA 1
ATOM 2731 C C . ASP C 1 37 ? 151.064 125.356 124.656 1.00 88.92 34 ASP C C 1
ATOM 2732 O O . ASP C 1 37 ? 152.170 125.735 125.059 1.00 88.92 34 ASP C O 1
ATOM 2737 N N . ASN C 1 38 ? 150.914 124.244 123.936 1.00 89.72 35 ASN C N 1
ATOM 2738 C CA . ASN C 1 38 ? 152.053 123.370 123.679 1.00 89.72 35 ASN C CA 1
ATOM 2739 C C . ASN C 1 38 ? 152.969 123.920 122.589 1.00 89.72 35 ASN C C 1
ATOM 2740 O O . ASN C 1 38 ? 154.160 124.142 122.833 1.00 89.72 35 ASN C O 1
ATOM 2745 N N . ALA C 1 39 ? 152.437 124.151 121.388 1.00 91.09 36 ALA C N 1
ATOM 2746 C CA . ALA C 1 39 ? 153.277 124.381 120.218 1.00 91.09 36 ALA C CA 1
ATOM 2747 C C . ALA C 1 39 ? 153.521 125.849 119.898 1.00 91.09 36 ALA C C 1
ATOM 2748 O O . ALA C 1 39 ? 154.371 126.143 119.050 1.00 91.09 36 ALA C O 1
ATOM 2750 N N . GLY C 1 40 ? 152.814 126.773 120.538 1.00 92.38 37 GLY C N 1
ATOM 2751 C CA . GLY C 1 40 ? 152.986 128.183 120.262 1.00 92.38 37 GLY C CA 1
ATOM 2752 C C . GLY C 1 40 ? 151.837 128.759 119.451 1.00 92.38 37 GLY C C 1
ATOM 2753 O O . GLY C 1 40 ? 150.818 128.112 119.196 1.00 92.38 37 GLY C O 1
ATOM 2754 N N . GLU C 1 41 ? 152.019 130.013 119.039 1.00 89.05 38 GLU C N 1
ATOM 2755 C CA . GLU C 1 41 ? 150.968 130.743 118.341 1.00 89.05 38 GLU C CA 1
ATOM 2756 C C . GLU C 1 41 ? 151.022 130.568 116.828 1.00 89.05 38 GLU C C 1
ATOM 2757 O O . GLU C 1 41 ? 150.046 130.107 116.228 1.00 89.05 38 GLU C O 1
ATOM 2763 N N . ARG C 1 42 ? 152.142 130.928 116.198 1.00 86.32 39 ARG C N 1
ATOM 2764 C CA . ARG C 1 42 ? 152.213 130.919 114.739 1.00 86.32 39 ARG C CA 1
ATOM 2765 C C . ARG C 1 42 ? 151.975 129.520 114.184 1.00 86.32 39 ARG C C 1
ATOM 2766 O O . ARG C 1 42 ? 151.220 129.337 113.218 1.00 86.32 39 ARG C O 1
ATOM 2774 N N . GLU C 1 43 ? 152.608 128.515 114.792 1.00 82.73 40 GLU C N 1
ATOM 2775 C CA . GLU C 1 43 ? 152.400 127.141 114.356 1.00 82.73 40 GLU C CA 1
ATOM 2776 C C . GLU C 1 43 ? 150.958 126.706 114.569 1.00 82.73 40 GLU C C 1
ATOM 2777 O O . GLU C 1 43 ? 150.398 125.986 113.735 1.00 82.73 40 GLU C O 1
ATOM 2783 N N . GLY C 1 44 ? 150.344 127.128 115.675 1.00 77.32 41 GLY C N 1
ATOM 2784 C CA . GLY C 1 44 ? 148.947 126.798 115.902 1.00 77.32 41 GLY C CA 1
ATOM 2785 C C . GLY C 1 44 ? 148.038 127.368 114.830 1.00 77.32 41 GLY C C 1
ATOM 2786 O O . GLY C 1 44 ? 147.149 126.681 114.322 1.00 77.32 41 GLY C O 1
ATOM 2787 N N . LEU C 1 45 ? 148.252 128.637 114.471 1.00 74.01 42 LEU C N 1
ATOM 2788 C CA . LEU C 1 45 ? 147.449 129.248 113.415 1.00 74.01 42 LEU C CA 1
ATOM 2789 C C . LEU C 1 45 ? 147.654 128.542 112.082 1.00 74.01 42 LEU C C 1
ATOM 2790 O O . LEU C 1 45 ? 146.686 128.283 111.355 1.00 74.01 42 LEU C O 1
ATOM 2795 N N . ALA C 1 46 ? 148.903 128.217 111.742 1.00 71.96 43 ALA C N 1
ATOM 2796 C CA . ALA C 1 46 ? 149.157 127.521 110.483 1.00 71.96 43 ALA C CA 1
ATOM 2797 C C . ALA C 1 46 ? 148.467 126.161 110.465 1.00 71.96 43 ALA C C 1
ATOM 2798 O O . ALA C 1 46 ? 147.832 125.780 109.470 1.00 71.96 43 ALA C O 1
ATOM 2800 N N . PHE C 1 47 ? 148.570 125.419 111.570 1.00 62.91 44 PHE C N 1
ATOM 2801 C CA . PHE C 1 47 ? 147.944 124.105 111.646 1.00 62.91 44 PHE C CA 1
ATOM 2802 C C . PHE C 1 47 ? 146.430 124.209 111.532 1.00 62.91 44 PHE C C 1
ATOM 2803 O O . PHE C 1 47 ? 145.797 123.405 110.838 1.00 62.91 44 PHE C O 1
ATOM 2811 N N . LEU C 1 48 ? 145.829 125.190 112.209 1.00 56.74 45 LEU C N 1
ATOM 2812 C CA . LEU C 1 48 ? 144.379 125.335 112.148 1.00 56.74 45 LEU C CA 1
ATOM 2813 C C . LEU C 1 48 ? 143.922 125.736 110.752 1.00 56.74 45 LEU C C 1
ATOM 2814 O O . LEU C 1 48 ? 142.868 125.289 110.290 1.00 56.74 45 LEU C O 1
ATOM 2819 N N . ARG C 1 49 ? 144.700 126.571 110.060 1.00 57.92 46 ARG C N 1
ATOM 2820 C CA . ARG C 1 49 ? 144.367 126.896 108.676 1.00 57.92 46 ARG C CA 1
ATOM 2821 C C . ARG C 1 49 ? 144.428 125.657 107.791 1.00 57.92 46 ARG C C 1
ATOM 2822 O O . ARG C 1 49 ? 143.565 125.457 106.924 1.00 57.92 46 ARG C O 1
ATOM 2830 N N . HIS C 1 50 ? 145.441 124.811 107.996 1.00 61.60 47 HIS C N 1
ATOM 2831 C CA . HIS C 1 50 ? 145.527 123.575 107.223 1.00 61.60 47 HIS C CA 1
ATOM 2832 C C . HIS C 1 50 ? 144.336 122.664 107.509 1.00 61.60 47 HIS C C 1
ATOM 2833 O O . HIS C 1 50 ? 143.781 122.043 106.592 1.00 61.60 47 HIS C O 1
ATOM 2840 N N . ILE C 1 51 ? 143.929 122.574 108.778 1.00 56.34 48 ILE C N 1
ATOM 2841 C CA . ILE C 1 51 ? 142.759 121.773 109.134 1.00 56.34 48 ILE C CA 1
ATOM 2842 C C . ILE C 1 51 ? 141.507 122.330 108.474 1.00 56.34 48 ILE C C 1
ATOM 2843 O O . ILE C 1 51 ? 140.646 121.576 108.005 1.00 56.34 48 ILE C O 1
ATOM 2848 N N . GLY C 1 52 ? 141.371 123.655 108.448 1.00 51.34 49 GLY C N 1
ATOM 2849 C CA . GLY C 1 52 ? 140.232 124.254 107.775 1.00 51.34 49 GLY C CA 1
ATOM 2850 C C . GLY C 1 52 ? 140.195 123.918 106.297 1.00 51.34 49 GLY C C 1
ATOM 2851 O O . GLY C 1 52 ? 139.137 123.605 105.749 1.00 51.34 49 GLY C O 1
ATOM 2852 N N . GLY C 1 53 ? 141.351 123.972 105.636 1.00 56.76 50 GLY C N 1
ATOM 2853 C CA . GLY C 1 53 ? 141.400 123.574 104.237 1.00 56.76 50 GLY C CA 1
ATOM 2854 C C . GLY C 1 53 ? 141.017 122.120 104.032 1.00 56.76 50 GLY C C 1
ATOM 2855 O O . GLY C 1 53 ? 140.269 121.784 103.106 1.00 56.76 50 GLY C O 1
ATOM 2856 N N . GLN C 1 54 ? 141.519 121.237 104.899 1.00 58.39 51 GLN C N 1
ATOM 2857 C CA . GLN C 1 54 ? 141.188 119.821 104.782 1.00 58.39 51 GLN C CA 1
ATOM 2858 C C . GLN C 1 54 ? 139.695 119.584 104.983 1.00 58.39 51 GLN C C 1
ATOM 2859 O O . GLN C 1 54 ? 139.084 118.783 104.267 1.00 58.39 51 GLN C O 1
ATOM 2865 N N . LEU C 1 55 ? 139.094 120.271 105.956 1.00 49.09 52 LEU C N 1
ATOM 2866 C CA . LEU C 1 55 ? 137.655 120.155 106.175 1.00 49.09 52 LEU C CA 1
ATOM 2867 C C . LEU C 1 55 ? 136.875 120.681 104.980 1.00 49.09 52 LEU C C 1
ATOM 2868 O O . LEU C 1 55 ? 135.848 120.114 104.593 1.00 49.09 52 LEU C O 1
ATOM 2873 N N . ALA C 1 56 ? 137.347 121.779 104.387 1.00 53.16 53 ALA C N 1
ATOM 2874 C CA . ALA C 1 56 ? 136.686 122.325 103.210 1.00 53.16 53 ALA C CA 1
ATOM 2875 C C . ALA C 1 56 ? 136.725 121.349 102.047 1.00 53.16 53 ALA C C 1
ATOM 2876 O O . ALA C 1 56 ? 135.770 121.276 101.266 1.00 53.16 53 ALA C O 1
ATOM 2878 N N . GLU C 1 57 ? 137.822 120.602 101.912 1.00 67.34 54 GLU C N 1
ATOM 2879 C CA . GLU C 1 57 ? 137.922 119.623 100.834 1.00 67.34 54 GLU C CA 1
ATOM 2880 C C . GLU C 1 57 ? 136.817 118.573 100.892 1.00 67.34 54 GLU C C 1
ATOM 2881 O O . GLU C 1 57 ? 136.447 118.023 99.849 1.00 67.34 54 GLU C O 1
ATOM 2887 N N . ARG C 1 58 ? 136.274 118.291 102.078 1.00 71.18 55 ARG C N 1
ATOM 2888 C CA . ARG C 1 58 ? 135.273 117.235 102.206 1.00 71.18 55 ARG C CA 1
ATOM 2889 C C . ARG C 1 58 ? 133.919 117.652 101.641 1.00 71.18 55 ARG C C 1
ATOM 2890 O O . ARG C 1 58 ? 133.204 116.821 101.071 1.00 71.18 55 ARG C O 1
ATOM 2898 N N . TYR C 1 59 ? 133.546 118.921 101.791 1.00 54.95 56 TYR C N 1
ATOM 2899 C CA . TYR C 1 59 ? 132.248 119.396 101.324 1.00 54.95 56 TYR C CA 1
ATOM 2900 C C . TYR C 1 59 ? 132.411 120.146 100.012 1.00 54.95 56 TYR C C 1
ATOM 2901 O O . TYR C 1 59 ? 132.910 121.281 100.012 1.00 54.95 56 TYR C O 1
ATOM 2910 N N . PRO C 1 60 ? 132.012 119.569 98.882 1.00 60.83 57 PRO C N 1
ATOM 2911 C CA . PRO C 1 60 ? 132.120 120.289 97.608 1.00 60.83 57 PRO C CA 1
ATOM 2912 C C . PRO C 1 60 ? 130.903 121.151 97.320 1.00 60.83 57 PRO C C 1
ATOM 2913 O O . PRO C 1 60 ? 129.784 120.639 97.215 1.00 60.83 57 PRO C O 1
ATOM 2917 N N . LEU C 1 61 ? 131.103 122.457 97.195 1.00 65.24 58 LEU C N 1
ATOM 2918 C CA . LEU C 1 61 ? 130.008 123.331 96.805 1.00 65.24 58 LEU C CA 1
ATOM 2919 C C . LEU C 1 61 ? 129.699 123.145 95.320 1.00 65.24 58 LEU C C 1
ATOM 2920 O O . LEU C 1 61 ? 130.617 122.992 94.509 1.00 65.24 58 LEU C O 1
ATOM 2925 N N . PRO C 1 62 ? 128.424 123.144 94.937 1.00 76.55 59 PRO C N 1
ATOM 2926 C CA . PRO C 1 62 ? 128.079 123.040 93.514 1.00 76.55 59 PRO C CA 1
ATOM 2927 C C . PRO C 1 62 ? 128.585 124.245 92.737 1.00 76.55 59 PRO C C 1
ATOM 2928 O O . PRO C 1 62 ? 128.723 125.353 93.259 1.00 76.55 59 PRO C O 1
ATOM 2932 N N . ALA C 1 63 ? 128.866 124.012 91.458 1.00 83.66 60 ALA C N 1
ATOM 2933 C CA . ALA C 1 63 ? 129.407 125.058 90.600 1.00 83.66 60 ALA C CA 1
ATOM 2934 C C . ALA C 1 63 ? 128.355 126.132 90.359 1.00 83.66 60 ALA C C 1
ATOM 2935 O O . ALA C 1 63 ? 127.346 125.885 89.689 1.00 83.66 60 ALA C O 1
ATOM 2937 N N . ALA C 1 64 ? 128.588 127.320 90.903 1.00 94.50 61 ALA C N 1
ATOM 2938 C CA . ALA C 1 64 ? 127.678 128.444 90.754 1.00 94.50 61 ALA C CA 1
ATOM 2939 C C . ALA C 1 64 ? 128.152 129.372 89.641 1.00 94.50 61 ALA C C 1
ATOM 2940 O O . ALA C 1 64 ? 129.260 129.248 89.116 1.00 94.50 61 ALA C O 1
ATOM 2942 N N . VAL C 1 65 ? 127.284 130.317 89.282 1.00 105.45 62 VAL C N 1
ATOM 2943 C CA . VAL C 1 65 ? 127.584 131.262 88.211 1.00 105.45 62 VAL C CA 1
ATOM 2944 C C . VAL C 1 65 ? 127.520 132.715 88.657 1.00 105.45 62 VAL C C 1
ATOM 2945 O O . VAL C 1 65 ? 128.223 133.566 88.081 1.00 105.45 62 VAL C O 1
ATOM 2949 N N . THR C 1 66 ? 126.747 133.059 89.684 1.00 104.87 63 THR C N 1
ATOM 2950 C CA . THR C 1 66 ? 126.631 134.427 90.167 1.00 104.87 63 THR C CA 1
ATOM 2951 C C . THR C 1 66 ? 126.952 134.469 91.655 1.00 104.87 63 THR C C 1
ATOM 2952 O O . THR C 1 66 ? 126.988 133.441 92.337 1.00 104.87 63 THR C O 1
ATOM 2956 N N . VAL C 1 67 ? 127.190 135.683 92.156 1.00 97.64 64 VAL C N 1
ATOM 2957 C CA . VAL C 1 67 ? 127.588 135.845 93.551 1.00 97.64 64 VAL C CA 1
ATOM 2958 C C . VAL C 1 67 ? 126.439 135.495 94.491 1.00 97.64 64 VAL C C 1
ATOM 2959 O O . VAL C 1 67 ? 126.653 134.913 95.561 1.00 97.64 64 VAL C O 1
ATOM 2963 N N . VAL C 1 68 ? 125.204 135.838 94.115 1.00 98.61 65 VAL C N 1
ATOM 2964 C CA . VAL C 1 68 ? 124.074 135.515 94.980 1.00 98.61 65 VAL C CA 1
ATOM 2965 C C . VAL C 1 68 ? 123.908 134.005 95.097 1.00 98.61 65 VAL C C 1
ATOM 2966 O O . VAL C 1 68 ? 123.556 133.492 96.166 1.00 98.61 65 VAL C O 1
ATOM 2970 N N . ASP C 1 69 ? 124.176 133.269 94.017 1.00 105.72 66 ASP C N 1
ATOM 2971 C CA . ASP C 1 69 ? 124.190 131.814 94.108 1.00 105.72 66 ASP C CA 1
ATOM 2972 C C . ASP C 1 69 ? 125.257 131.342 95.086 1.00 105.72 66 ASP C C 1
ATOM 2973 O O . ASP C 1 69 ? 125.026 130.411 95.868 1.00 105.72 66 ASP C O 1
ATOM 2978 N N . LEU C 1 70 ? 126.431 131.978 95.061 1.00 93.80 67 LEU C N 1
ATOM 2979 C CA . LEU C 1 70 ? 127.491 131.611 95.993 1.00 93.80 67 LEU C CA 1
ATOM 2980 C C . LEU C 1 70 ? 127.062 131.829 97.437 1.00 93.80 67 LEU C C 1
ATOM 2981 O O . LEU C 1 70 ? 127.272 130.957 98.288 1.00 93.80 67 LEU C O 1
ATOM 2986 N N . GLU C 1 71 ? 126.461 132.982 97.738 1.00 82.42 68 GLU C N 1
ATOM 2987 C CA . GLU C 1 71 ? 126.067 133.247 99.119 1.00 82.42 68 GLU C CA 1
ATOM 2988 C C . GLU C 1 71 ? 124.948 132.311 99.549 1.00 82.42 68 GLU C C 1
ATOM 2989 O O . GLU C 1 71 ? 124.917 131.850 100.694 1.00 82.42 68 GLU C O 1
ATOM 2995 N N . ARG C 1 72 ? 124.027 131.997 98.634 1.00 82.64 69 ARG C N 1
ATOM 2996 C CA . ARG C 1 72 ? 122.965 131.056 98.969 1.00 82.64 69 ARG C CA 1
ATOM 2997 C C . ARG C 1 72 ? 123.532 129.674 99.272 1.00 82.64 69 ARG C C 1
ATOM 2998 O O . ARG C 1 72 ? 123.112 129.020 100.234 1.00 82.64 69 ARG C O 1
ATOM 3006 N N . GLU C 1 73 ? 124.508 129.223 98.481 1.00 74.84 70 GLU C N 1
ATOM 3007 C CA . GLU C 1 73 ? 125.103 127.910 98.716 1.00 74.84 70 GLU C CA 1
ATOM 3008 C C . GLU C 1 73 ? 125.890 127.883 100.022 1.00 74.84 70 GLU C C 1
ATOM 3009 O O . GLU C 1 73 ? 125.813 126.912 100.788 1.00 74.84 70 GLU C O 1
ATOM 3015 N N . ILE C 1 74 ? 126.660 128.939 100.292 1.00 58.26 71 ILE C N 1
ATOM 3016 C CA . ILE C 1 74 ? 127.421 128.998 101.537 1.00 58.26 71 ILE C CA 1
ATOM 3017 C C . ILE C 1 74 ? 126.482 129.017 102.735 1.00 58.26 71 ILE C C 1
ATOM 3018 O O . ILE C 1 74 ? 126.742 128.368 103.754 1.00 58.26 71 ILE C O 1
ATOM 3023 N N . ASN C 1 75 ? 125.378 129.761 102.638 1.00 56.75 72 ASN C N 1
ATOM 3024 C CA . ASN C 1 75 ? 124.407 129.776 103.724 1.00 56.75 72 ASN C CA 1
ATOM 3025 C C . ASN C 1 75 ? 123.767 128.407 103.906 1.00 56.75 72 ASN C C 1
ATOM 3026 O O . ASN C 1 75 ? 123.543 127.966 105.038 1.00 56.75 72 ASN C O 1
ATOM 3031 N N . ARG C 1 76 ? 123.476 127.715 102.802 1.00 57.91 73 ARG C N 1
ATOM 3032 C CA . ARG C 1 76 ? 122.911 126.373 102.900 1.00 57.91 73 ARG C CA 1
ATOM 3033 C C . ARG C 1 76 ? 123.868 125.425 103.609 1.00 57.91 73 ARG C C 1
ATOM 3034 O O . ARG C 1 76 ? 123.446 124.604 104.431 1.00 57.91 73 ARG C O 1
ATOM 3042 N N . VAL C 1 77 ? 125.163 125.521 103.304 1.00 50.36 74 VAL C N 1
ATOM 3043 C CA . VAL C 1 77 ? 126.133 124.635 103.945 1.00 50.36 74 VAL C CA 1
ATOM 3044 C C . VAL C 1 77 ? 126.307 124.992 105.419 1.00 50.36 74 VAL C C 1
ATOM 3045 O O . VAL C 1 77 ? 126.346 124.108 106.282 1.00 50.36 74 VAL C O 1
ATOM 3049 N N . LEU C 1 78 ? 126.411 126.285 105.736 1.00 43.22 75 LEU C N 1
ATOM 3050 C CA . LEU C 1 78 ? 126.665 126.701 107.112 1.00 43.22 75 LEU C CA 1
ATOM 3051 C C . LEU C 1 78 ? 125.445 126.588 108.015 1.00 43.22 75 LEU C C 1
ATOM 3052 O O . LEU C 1 78 ? 125.607 126.543 109.238 1.00 43.22 75 LEU C O 1
ATOM 3057 N N . SER C 1 79 ? 124.233 126.547 107.456 1.00 43.34 76 SER C N 1
ATOM 3058 C CA . SER C 1 79 ? 123.052 126.389 108.296 1.00 43.34 76 SER C CA 1
ATOM 3059 C C . SER C 1 79 ? 123.034 125.032 108.981 1.00 43.34 76 SER C C 1
ATOM 3060 O O . SER C 1 79 ? 122.394 124.871 110.026 1.00 43.34 76 SER C O 1
ATOM 3063 N N . LEU C 1 80 ? 123.723 124.046 108.410 1.00 38.67 77 LEU C N 1
ATOM 3064 C CA . LEU C 1 80 ? 123.765 122.719 109.010 1.00 38.67 77 LEU C CA 1
ATOM 3065 C C . LEU C 1 80 ? 124.689 122.683 110.223 1.00 38.67 77 LEU C C 1
ATOM 3066 O O . LEU C 1 80 ? 124.416 121.968 111.192 1.00 38.67 77 LEU C O 1
ATOM 3071 N N . PHE C 1 81 ? 125.782 123.446 110.188 1.00 44.97 78 PHE C N 1
ATOM 3072 C CA . PHE C 1 81 ? 126.721 123.488 111.302 1.00 44.97 78 PHE C CA 1
ATOM 3073 C C . PHE C 1 81 ? 126.309 124.459 112.400 1.00 44.97 78 PHE C C 1
ATOM 3074 O O . PHE C 1 81 ? 126.939 124.459 113.463 1.00 44.97 78 PHE C O 1
ATOM 3082 N N . HIS C 1 82 ? 125.283 125.281 112.169 1.00 47.04 79 HIS C N 1
ATOM 3083 C CA . HIS C 1 82 ? 124.914 126.376 113.071 1.00 47.04 79 HIS C CA 1
ATOM 3084 C C . HIS C 1 82 ? 126.036 127.405 113.185 1.00 47.04 79 HIS C C 1
ATOM 3085 O O . HIS C 1 82 ? 126.225 128.029 114.230 1.00 47.04 79 HIS C O 1
ATOM 3092 N N . TRP C 1 83 ? 126.788 127.590 112.106 1.00 40.87 80 TRP C N 1
ATOM 3093 C CA . TRP C 1 83 ? 127.890 128.552 112.092 1.00 40.87 80 TRP C CA 1
ATOM 3094 C C . TRP C 1 83 ? 127.454 129.882 111.478 1.00 40.87 80 TRP C C 1
ATOM 3095 O O . TRP C 1 83 ? 127.962 130.317 110.447 1.00 40.87 80 TRP C O 1
ATOM 3106 N N . GLY C 1 84 ? 126.496 130.535 112.132 1.00 46.54 81 GLY C N 1
ATOM 3107 C CA . GLY C 1 84 ? 126.163 131.906 111.788 1.00 46.54 81 GLY C CA 1
ATOM 3108 C C . GLY C 1 84 ? 125.605 132.105 110.384 1.00 46.54 81 GLY C C 1
ATOM 3109 O O . GLY C 1 84 ? 124.959 131.234 109.798 1.00 46.54 81 GLY C O 1
ATOM 3110 N N . CYS C 1 85 ? 125.870 133.297 109.852 1.00 58.95 82 CYS C N 1
ATOM 3111 C CA . CYS C 1 85 ? 125.402 133.697 108.533 1.00 58.95 82 CYS C CA 1
ATOM 3112 C C . CYS C 1 85 ? 126.507 134.457 107.815 1.00 58.95 82 CYS C C 1
ATOM 3113 O O . CYS C 1 85 ? 127.423 135.000 108.438 1.00 58.95 82 CYS C O 1
ATOM 3116 N N . VAL C 1 86 ? 126.400 134.505 106.486 1.00 60.51 83 VAL C N 1
ATOM 3117 C CA . VAL C 1 86 ? 127.417 135.116 105.642 1.00 60.51 83 VAL C CA 1
ATOM 3118 C C . VAL C 1 86 ? 126.756 136.075 104.659 1.00 60.51 83 VAL C C 1
ATOM 3119 O O . VAL C 1 86 ? 125.657 135.834 104.156 1.00 60.51 83 VAL C O 1
ATOM 3123 N N . ASP C 1 87 ? 127.444 137.186 104.406 1.00 71.40 84 ASP C N 1
ATOM 3124 C CA . ASP C 1 87 ? 127.006 138.178 103.435 1.00 71.40 84 ASP C CA 1
ATOM 3125 C C . ASP C 1 87 ? 128.152 138.479 102.481 1.00 71.40 84 ASP C C 1
ATOM 3126 O O . ASP C 1 87 ? 129.298 138.641 102.910 1.00 71.40 84 ASP C O 1
ATOM 3131 N N . LEU C 1 88 ? 127.832 138.562 101.193 1.00 82.43 85 LEU C N 1
ATOM 3132 C CA . LEU C 1 88 ? 128.796 138.899 100.157 1.00 82.43 85 LEU C CA 1
ATOM 3133 C C . LEU C 1 88 ? 128.577 140.338 99.716 1.00 82.43 85 LEU C C 1
ATOM 3134 O O . LEU C 1 88 ? 127.437 140.760 99.501 1.00 82.43 85 LEU C O 1
ATOM 3139 N N . ARG C 1 89 ? 129.664 141.096 99.580 1.00 94.24 86 ARG C N 1
ATOM 3140 C CA . ARG C 1 89 ? 129.588 142.435 99.003 1.00 94.24 86 ARG C CA 1
ATOM 3141 C C . ARG C 1 89 ? 130.670 142.576 97.941 1.00 94.24 86 ARG C C 1
ATOM 3142 O O . ARG C 1 89 ? 131.871 142.602 98.282 1.00 94.24 86 ARG C O 1
ATOM 3150 N N . PRO C 1 90 ? 130.309 142.649 96.663 1.00 99.98 87 PRO C N 1
ATOM 3151 C CA . PRO C 1 90 ? 131.308 142.826 95.607 1.00 99.98 87 PRO C CA 1
ATOM 3152 C C . PRO C 1 90 ? 131.633 144.288 95.352 1.00 99.98 87 PRO C C 1
ATOM 3153 O O . PRO C 1 90 ? 130.821 145.190 95.566 1.00 99.98 87 PRO C O 1
ATOM 3157 N N . TYR C 1 91 ? 132.860 144.512 94.884 1.00 107.75 88 TYR C N 1
ATOM 3158 C CA . TYR C 1 91 ? 133.346 145.844 94.557 1.00 107.75 88 TYR C CA 1
ATOM 3159 C C . TYR C 1 91 ? 134.063 145.787 93.215 1.00 107.75 88 TYR C C 1
ATOM 3160 O O . TYR C 1 91 ? 134.054 144.761 92.527 1.00 107.75 88 TYR C O 1
ATOM 3169 N N . GLU C 1 92 ? 134.684 146.908 92.833 1.00 117.69 89 GLU C N 1
ATOM 3170 C CA . GLU C 1 92 ? 135.330 146.980 91.526 1.00 117.69 89 GLU C CA 1
ATOM 3171 C C . GLU C 1 92 ? 136.483 145.990 91.412 1.00 117.69 89 GLU C C 1
ATOM 3172 O O . GLU C 1 92 ? 136.678 145.386 90.352 1.00 117.69 89 GLU C O 1
ATOM 3178 N N . ASN C 1 93 ? 137.256 145.809 92.486 1.00 114.84 90 ASN C N 1
ATOM 3179 C CA . ASN C 1 93 ? 138.330 144.826 92.483 1.00 114.84 90 ASN C CA 1
ATOM 3180 C C . ASN C 1 93 ? 138.436 144.069 93.802 1.00 114.84 90 ASN C C 1
ATOM 3181 O O . ASN C 1 93 ? 139.407 143.327 93.994 1.00 114.84 90 ASN C O 1
ATOM 3186 N N . ARG C 1 94 ? 137.471 144.220 94.706 1.00 104.84 91 ARG C N 1
ATOM 3187 C CA . ARG C 1 94 ? 137.516 143.589 96.014 1.00 104.84 91 ARG C CA 1
ATOM 3188 C C . ARG C 1 94 ? 136.234 142.808 96.255 1.00 104.84 91 ARG C C 1
ATOM 3189 O O . ARG C 1 94 ? 135.216 143.018 95.591 1.00 104.84 91 ARG C O 1
ATOM 3197 N N . LEU C 1 95 ? 136.301 141.896 97.221 1.00 91.61 92 LEU C N 1
ATOM 3198 C CA . LEU C 1 95 ? 135.140 141.147 97.683 1.00 91.61 92 LEU C CA 1
ATOM 3199 C C . LEU C 1 95 ? 135.176 141.110 99.203 1.00 91.61 92 LEU C C 1
ATOM 3200 O O . LEU C 1 95 ? 136.171 140.670 99.790 1.00 91.61 92 LEU C O 1
ATOM 3205 N N . GLU C 1 96 ? 134.105 141.575 99.841 1.00 93.37 93 GLU C N 1
ATOM 3206 C CA . GLU C 1 96 ? 134.030 141.626 101.294 1.00 93.37 93 GLU C CA 1
ATOM 3207 C C . GLU C 1 96 ? 133.088 140.546 101.801 1.00 93.37 93 GLU C C 1
ATOM 3208 O O . GLU C 1 96 ? 131.960 140.410 101.309 1.00 93.37 93 GLU C O 1
ATOM 3214 N N . ILE C 1 97 ? 133.559 139.792 102.789 1.00 75.78 94 ILE C N 1
ATOM 3215 C CA . ILE C 1 97 ? 132.835 138.675 103.374 1.00 75.78 94 ILE C CA 1
ATOM 3216 C C . ILE C 1 97 ? 132.465 139.098 104.786 1.00 75.78 94 ILE C C 1
ATOM 3217 O O . ILE C 1 97 ? 133.344 139.233 105.646 1.00 75.78 94 ILE C O 1
ATOM 3222 N N . TYR C 1 98 ? 131.180 139.316 105.040 1.00 69.03 95 TYR C N 1
ATOM 3223 C CA . TYR C 1 98 ? 130.717 139.633 106.384 1.00 69.03 95 TYR C CA 1
ATOM 3224 C C . TYR C 1 98 ? 130.240 138.352 107.049 1.00 69.03 95 TYR C C 1
ATOM 3225 O O . TYR C 1 98 ? 129.351 137.674 106.525 1.00 69.03 95 TYR C O 1
ATOM 3234 N N . HIS C 1 99 ? 130.822 138.017 108.196 1.00 52.77 96 HIS C N 1
ATOM 3235 C CA . HIS C 1 99 ? 130.405 136.850 108.958 1.00 52.77 96 HIS C CA 1
ATOM 3236 C C . HIS C 1 99 ? 129.698 137.333 110.213 1.00 52.77 96 HIS C C 1
ATOM 3237 O O . HIS C 1 99 ? 130.289 138.068 111.013 1.00 52.77 96 HIS C O 1
ATOM 3244 N N . LEU C 1 100 ? 128.446 136.914 110.384 1.00 52.39 97 LEU C N 1
ATOM 3245 C CA . LEU C 1 100 ? 127.586 137.386 111.456 1.00 52.39 97 LEU C CA 1
ATOM 3246 C C . LEU C 1 100 ? 127.125 136.220 112.317 1.00 52.39 97 LEU C C 1
ATOM 3247 O O . LEU C 1 100 ? 126.996 135.087 111.842 1.00 52.39 97 LEU C O 1
ATOM 3252 N N . ALA C 1 101 ? 126.876 136.517 113.589 1.00 42.69 98 ALA C N 1
ATOM 3253 C CA . ALA C 1 101 ? 126.379 135.547 114.561 1.00 42.69 98 ALA C CA 1
ATOM 3254 C C . ALA C 1 101 ? 127.347 134.376 114.715 1.00 42.69 98 ALA C C 1
ATOM 3255 O O . ALA C 1 101 ? 126.991 133.207 114.565 1.00 42.69 98 ALA C O 1
ATOM 3257 N N . LEU C 1 102 ? 128.593 134.717 115.027 1.00 43.58 99 LEU C N 1
ATOM 3258 C CA . LEU C 1 102 ? 129.605 133.705 115.276 1.00 43.58 99 LEU C CA 1
ATOM 3259 C C . LEU C 1 102 ? 129.250 132.916 116.535 1.00 43.58 99 LEU C C 1
ATOM 3260 O O . LEU C 1 102 ? 128.649 133.462 117.464 1.00 43.58 99 LEU C O 1
ATOM 3265 N N . PRO C 1 103 ? 129.582 131.626 116.581 1.00 35.29 100 PRO C N 1
ATOM 3266 C CA . PRO C 1 103 ? 129.378 130.862 117.817 1.00 35.29 100 PRO C CA 1
ATOM 3267 C C . PRO C 1 103 ? 130.064 131.543 118.991 1.00 35.29 100 PRO C C 1
ATOM 3268 O O . PRO C 1 103 ? 131.233 131.922 118.915 1.00 35.29 100 PRO C O 1
ATOM 3272 N N . ALA C 1 104 ? 129.322 131.695 120.083 1.00 51.39 101 ALA C N 1
ATOM 3273 C CA . ALA C 1 104 ? 129.815 132.454 121.218 1.00 51.39 101 ALA C CA 1
ATOM 3274 C C . ALA C 1 104 ? 130.931 131.696 121.929 1.00 51.39 101 ALA C C 1
ATOM 3275 O O . ALA C 1 104 ? 131.091 130.481 121.784 1.00 51.39 101 ALA C O 1
ATOM 3277 N N . SER C 1 105 ? 131.713 132.437 122.706 1.00 73.33 102 SER C N 1
ATOM 3278 C CA . SER C 1 105 ? 132.769 131.829 123.499 1.00 73.33 102 SER C CA 1
ATOM 3279 C C . SER C 1 105 ? 132.172 130.997 124.628 1.00 73.33 102 SER C C 1
ATOM 3280 O O . SER C 1 105 ? 131.060 131.249 125.098 1.00 73.33 102 SER C O 1
ATOM 3283 N N . VAL C 1 106 ? 132.930 129.992 125.065 1.00 87.84 103 VAL C N 1
ATOM 3284 C CA . VAL C 1 106 ? 132.479 129.052 126.083 1.00 87.84 103 VAL C CA 1
ATOM 3285 C C . VAL C 1 106 ? 133.116 129.314 127.439 1.00 87.84 103 VAL C C 1
ATOM 3286 O O . VAL C 1 106 ? 132.547 128.922 128.464 1.00 87.84 103 VAL C O 1
ATOM 3290 N N . ASN C 1 107 ? 134.256 130.000 127.483 1.00 91.65 104 ASN C N 1
ATOM 3291 C CA . ASN C 1 107 ? 134.936 130.302 128.733 1.00 91.65 104 ASN C CA 1
ATOM 3292 C C . ASN C 1 107 ? 135.198 131.797 128.811 1.00 91.65 104 ASN C C 1
ATOM 3293 O O . ASN C 1 107 ? 135.664 132.404 127.843 1.00 91.65 104 ASN C O 1
ATOM 3298 N N . SER C 1 108 ? 134.899 132.386 129.970 1.00 86.35 105 SER C N 1
ATOM 3299 C CA . SER C 1 108 ? 135.105 133.815 130.158 1.00 86.35 105 SER C CA 1
ATOM 3300 C C . SER C 1 108 ? 136.576 134.204 130.162 1.00 86.35 105 SER C C 1
ATOM 3301 O O . SER C 1 108 ? 136.897 135.361 129.872 1.00 86.35 105 SER C O 1
ATOM 3304 N N . SER C 1 109 ? 137.472 133.271 130.479 1.00 96.02 106 SER C N 1
ATOM 3305 C CA . SER C 1 109 ? 138.900 133.548 130.544 1.00 96.02 106 SER C CA 1
ATOM 3306 C C . SER C 1 109 ? 139.634 133.219 129.251 1.00 96.02 106 SER C C 1
ATOM 3307 O O . SER C 1 109 ? 140.834 133.488 129.153 1.00 96.02 106 SER C O 1
ATOM 3310 N N . GLY C 1 110 ? 138.951 132.646 128.264 1.00 93.93 107 GLY C N 1
ATOM 3311 C CA . GLY C 1 110 ? 139.596 132.289 127.016 1.00 93.93 107 GLY C CA 1
ATOM 3312 C C . GLY C 1 110 ? 138.819 132.711 125.786 1.00 93.93 107 GLY C C 1
ATOM 3313 O O . GLY C 1 110 ? 138.874 132.039 124.752 1.00 93.93 107 GLY C O 1
ATOM 3314 N N . SER C 1 111 ? 138.084 133.820 125.889 1.00 76.59 108 SER C N 1
ATOM 3315 C CA . SER C 1 111 ? 137.252 134.265 124.775 1.00 76.59 108 SER C CA 1
ATOM 3316 C C . SER C 1 111 ? 138.097 134.625 123.559 1.00 76.59 108 SER C C 1
ATOM 3317 O O . SER C 1 111 ? 137.765 134.256 122.426 1.00 76.59 108 SER C O 1
ATOM 3320 N N . VAL C 1 112 ? 139.198 135.350 123.773 1.00 72.57 109 VAL C N 1
ATOM 3321 C CA . VAL C 1 112 ? 140.018 135.790 122.649 1.00 72.57 109 VAL C CA 1
ATOM 3322 C C . VAL C 1 112 ? 140.697 134.606 121.968 1.00 72.57 109 VAL C C 1
ATOM 3323 O O . VAL C 1 112 ? 140.822 134.579 120.737 1.00 72.57 109 VAL C O 1
ATOM 3327 N N . ARG C 1 113 ? 141.133 133.607 122.741 1.00 74.09 110 ARG C N 1
ATOM 3328 C CA . ARG C 1 113 ? 141.716 132.407 122.148 1.00 74.09 110 ARG C CA 1
ATOM 3329 C C . ARG C 1 113 ? 140.704 131.699 121.256 1.00 74.09 110 ARG C C 1
ATOM 3330 O O . ARG C 1 113 ? 141.018 131.305 120.124 1.00 74.09 110 ARG C O 1
ATOM 3338 N N . TRP C 1 114 ? 139.476 131.537 121.755 1.00 61.40 111 TRP C N 1
ATOM 3339 C CA . TRP C 1 114 ? 138.431 130.892 120.970 1.00 61.40 111 TRP C CA 1
ATOM 3340 C C . TRP C 1 114 ? 138.132 131.674 119.701 1.00 61.40 111 TRP C C 1
ATOM 3341 O O . TRP C 1 114 ? 137.970 131.086 118.625 1.00 61.40 111 TRP C O 1
ATOM 3352 N N . ARG C 1 115 ? 138.033 133.000 119.808 1.00 70.46 112 ARG C N 1
ATOM 3353 C CA . ARG C 1 115 ? 137.737 133.801 118.627 1.00 70.46 112 ARG C CA 1
ATOM 3354 C C . ARG C 1 115 ? 138.855 133.690 117.600 1.00 70.46 112 ARG C C 1
ATOM 3355 O O . ARG C 1 115 ? 138.596 133.576 116.398 1.00 70.46 112 ARG C O 1
ATOM 3363 N N . MET C 1 116 ? 140.109 133.712 118.056 1.00 64.49 113 MET C N 1
ATOM 3364 C CA . MET C 1 116 ? 141.226 133.580 117.127 1.00 64.49 113 MET C CA 1
ATOM 3365 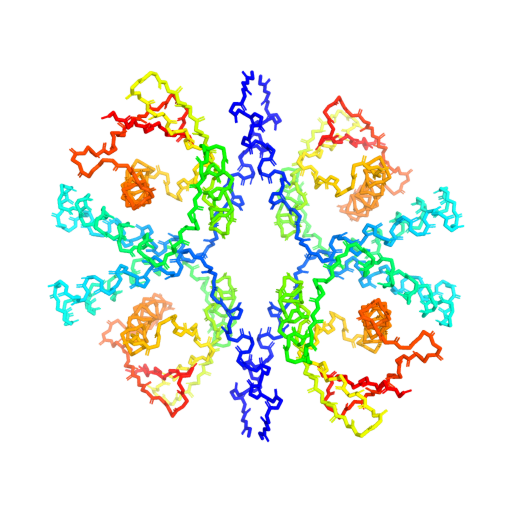C C . MET C 1 116 ? 141.205 132.226 116.429 1.00 64.49 113 MET C C 1
ATOM 3366 O O . MET C 1 116 ? 141.406 132.145 115.210 1.00 64.49 113 MET C O 1
ATOM 3371 N N . ALA C 1 117 ? 140.946 131.154 117.180 1.00 57.14 114 ALA C N 1
ATOM 3372 C CA . ALA C 1 117 ? 140.902 129.826 116.575 1.00 57.14 114 ALA C CA 1
ATOM 3373 C C . ALA C 1 117 ? 139.778 129.720 115.552 1.00 57.14 114 ALA C C 1
ATOM 3374 O O . ALA C 1 117 ? 139.973 129.195 114.445 1.00 57.14 114 ALA C O 1
ATOM 3376 N N . MET C 1 118 ? 138.587 130.203 115.912 1.00 55.31 115 MET C N 1
ATOM 3377 C CA . MET C 1 118 ? 137.451 130.109 115.005 1.00 55.31 115 MET C CA 1
ATOM 3378 C C . MET C 1 118 ? 137.694 130.943 113.755 1.00 55.31 115 MET C C 1
ATOM 3379 O O . MET C 1 118 ? 137.366 130.521 112.639 1.00 55.31 115 MET C O 1
ATOM 3384 N N . ALA C 1 119 ? 138.292 132.126 113.924 1.00 58.50 116 ALA C N 1
ATOM 3385 C CA . ALA C 1 119 ? 138.634 132.959 112.780 1.00 58.50 116 ALA C CA 1
ATOM 3386 C C . ALA C 1 119 ? 139.625 132.256 111.867 1.00 58.50 116 ALA C C 1
ATOM 3387 O O . ALA C 1 119 ? 139.487 132.303 110.642 1.00 58.50 116 ALA C O 1
ATOM 3389 N N . ALA C 1 120 ? 140.630 131.596 112.444 1.00 50.91 117 ALA C N 1
ATOM 3390 C CA . ALA C 1 120 ? 141.612 130.889 111.628 1.00 50.91 117 ALA C CA 1
ATOM 3391 C C . ALA C 1 120 ? 140.961 129.772 110.820 1.00 50.91 117 ALA C C 1
ATOM 3392 O O . ALA C 1 120 ? 141.195 129.641 109.608 1.00 50.91 117 ALA C O 1
ATOM 3394 N N . VAL C 1 121 ? 140.144 128.947 111.478 1.00 45.66 118 VAL C N 1
ATOM 3395 C CA . VAL C 1 121 ? 139.561 127.813 110.767 1.00 45.66 118 VAL C CA 1
ATOM 3396 C C . VAL C 1 121 ? 138.593 128.298 109.694 1.00 45.66 118 VAL C C 1
ATOM 3397 O O . VAL C 1 121 ? 138.539 127.740 108.588 1.00 45.66 118 VAL C O 1
ATOM 3401 N N . LEU C 1 122 ? 137.845 129.368 109.977 1.00 51.03 119 LEU C N 1
ATOM 3402 C CA . LEU C 1 122 ? 136.957 129.920 108.964 1.00 51.03 119 LEU C CA 1
ATOM 3403 C C . LEU C 1 122 ? 137.738 130.537 107.814 1.00 51.03 119 LEU C C 1
ATOM 3404 O O . LEU C 1 122 ? 137.302 130.461 106.660 1.00 51.03 119 LEU C O 1
ATOM 3409 N N . GLN C 1 123 ? 138.881 131.158 108.107 1.00 55.47 120 GLN C N 1
ATOM 3410 C CA . GLN C 1 123 ? 139.710 131.723 107.052 1.00 55.47 120 GLN C CA 1
ATOM 3411 C C . GLN C 1 123 ? 140.181 130.630 106.109 1.00 55.47 120 GLN C C 1
ATOM 3412 O O . GLN C 1 123 ? 140.113 130.780 104.886 1.00 55.47 120 GLN C O 1
ATOM 3418 N N . GLY C 1 124 ? 140.627 129.503 106.664 1.00 55.03 121 GLY C N 1
ATOM 3419 C CA . GLY C 1 124 ? 141.021 128.387 105.813 1.00 55.03 121 GLY C CA 1
ATOM 3420 C C . GLY C 1 124 ? 139.864 127.845 104.991 1.00 55.03 121 GLY C C 1
ATOM 3421 O O . GLY C 1 124 ? 140.002 127.569 103.792 1.00 55.03 121 GLY C O 1
ATOM 3422 N N . LEU C 1 125 ? 138.704 127.685 105.631 1.00 47.69 122 LEU C N 1
ATOM 3423 C CA . LEU C 1 125 ? 137.523 127.160 104.952 1.00 47.69 122 LEU C CA 1
ATOM 3424 C C . LEU C 1 125 ? 137.129 128.040 103.768 1.00 47.69 122 LEU C C 1
ATOM 3425 O O . LEU C 1 125 ? 136.987 127.560 102.631 1.00 47.69 122 LEU C O 1
ATOM 3430 N N . TYR C 1 126 ? 136.968 129.343 104.018 1.00 46.69 123 TYR C N 1
ATOM 3431 C CA . TYR C 1 126 ? 136.638 130.278 102.951 1.00 46.69 123 TYR C CA 1
ATOM 3432 C C . TYR C 1 126 ? 137.724 130.317 101.890 1.00 46.69 123 TYR C C 1
ATOM 3433 O O . TYR C 1 126 ? 137.416 130.419 100.699 1.00 46.69 123 TYR C O 1
ATOM 3442 N N . SER C 1 127 ? 138.994 130.246 102.294 1.00 53.56 124 SER C N 1
ATOM 3443 C CA . SER C 1 127 ? 140.073 130.263 101.317 1.00 53.56 124 SER C CA 1
ATOM 3444 C C . SER C 1 127 ? 139.929 129.109 100.340 1.00 53.56 124 SER C C 1
ATOM 3445 O O . SER C 1 127 ? 140.001 129.301 99.122 1.00 53.56 124 SER C O 1
ATOM 3448 N N . ARG C 1 128 ? 139.704 127.898 100.855 1.00 58.49 125 ARG C N 1
ATOM 3449 C CA . ARG C 1 128 ? 139.597 126.755 99.954 1.00 58.49 125 ARG C CA 1
ATOM 3450 C C . ARG C 1 128 ? 138.361 126.857 99.063 1.00 58.49 125 ARG C C 1
ATOM 3451 O O . ARG C 1 128 ? 138.449 126.622 97.848 1.00 58.49 125 ARG C O 1
ATOM 3459 N N . TRP C 1 129 ? 137.205 127.218 99.634 1.00 54.39 126 TRP C N 1
ATOM 3460 C CA . TRP C 1 129 ? 136.007 127.343 98.801 1.00 54.39 126 TRP C CA 1
ATOM 3461 C C . TRP C 1 129 ? 136.198 128.372 97.694 1.00 54.39 126 TRP C C 1
ATOM 3462 O O . TRP C 1 129 ? 135.882 128.110 96.529 1.00 54.39 126 TRP C O 1
ATOM 3473 N N . LEU C 1 130 ? 136.714 129.555 98.036 1.00 72.56 127 LEU C N 1
ATOM 3474 C CA . LEU C 1 130 ? 136.870 130.602 97.033 1.00 72.56 127 LEU C CA 1
ATOM 3475 C C . LEU C 1 130 ? 137.922 130.235 95.995 1.00 72.56 127 LEU C C 1
ATOM 3476 O O . LEU C 1 130 ? 137.774 130.580 94.816 1.00 72.56 127 LEU C O 1
ATOM 3481 N N . ARG C 1 131 ? 138.988 129.542 96.405 1.00 86.55 128 ARG C N 1
ATOM 3482 C CA . ARG C 1 131 ? 140.010 129.133 95.450 1.00 86.55 128 ARG C CA 1
ATOM 3483 C C . ARG C 1 131 ? 139.455 128.132 94.447 1.00 86.55 128 ARG C C 1
ATOM 3484 O O . ARG C 1 131 ? 139.723 128.228 93.244 1.00 86.55 128 ARG C O 1
ATOM 3492 N N . GLU C 1 132 ? 138.670 127.160 94.923 1.00 102.50 129 GLU C N 1
ATOM 3493 C CA . GLU C 1 132 ? 138.217 126.104 94.022 1.00 102.50 129 GLU C CA 1
ATOM 3494 C C . GLU C 1 132 ? 137.197 126.613 93.008 1.00 102.50 129 GLU C C 1
ATOM 3495 O O . GLU C 1 132 ? 137.192 126.155 91.859 1.00 102.50 129 GLU C O 1
ATOM 3501 N N . GLN C 1 133 ? 136.340 127.557 93.398 1.00 104.87 130 GLN C N 1
ATOM 3502 C CA . GLN C 1 133 ? 135.205 127.929 92.559 1.00 104.87 130 GLN C CA 1
ATOM 3503 C C . GLN C 1 133 ? 135.594 128.746 91.333 1.00 104.87 130 GLN C C 1
ATOM 3504 O O . GLN C 1 133 ? 134.741 128.967 90.467 1.00 104.87 130 GLN C O 1
ATOM 3510 N N . GLY C 1 134 ? 136.841 129.199 91.233 1.00 114.13 131 GLY C N 1
ATOM 3511 C CA . GLY C 1 134 ? 137.257 129.949 90.064 1.00 114.13 131 GLY C CA 1
ATOM 3512 C C . GLY C 1 134 ? 137.959 131.254 90.378 1.00 114.13 131 GLY C C 1
ATOM 3513 O O . GLY C 1 134 ? 138.132 132.098 89.494 1.00 114.13 131 GLY C O 1
ATOM 3514 N N . GLY C 1 135 ? 138.364 131.434 91.632 1.00 126.80 132 GLY C N 1
ATOM 3515 C CA . GLY C 1 135 ? 139.088 132.627 92.024 1.00 126.80 132 GLY C CA 1
ATOM 3516 C C . GLY C 1 135 ? 140.540 132.590 91.596 1.00 126.80 132 GLY C C 1
ATOM 3517 O O . GLY C 1 135 ? 140.910 131.820 90.705 1.00 126.80 132 GLY C O 1
ATOM 3518 N N . VAL C 1 136 ? 141.375 133.416 92.220 1.00 139.44 133 VAL C N 1
ATOM 3519 C CA . VAL C 1 136 ? 142.804 133.467 91.929 1.00 139.44 133 VAL C CA 1
ATOM 3520 C C . VAL C 1 136 ? 143.546 132.770 93.062 1.00 139.44 133 VAL C C 1
ATOM 3521 O O . VAL C 1 136 ? 143.246 132.988 94.243 1.00 139.44 133 VAL C O 1
ATOM 3525 N N . GLU C 1 137 ? 144.491 131.902 92.699 1.00 135.51 134 GLU C N 1
ATOM 3526 C CA . GLU C 1 137 ? 145.188 131.073 93.674 1.00 135.51 134 GLU C CA 1
ATOM 3527 C C . GLU C 1 137 ? 146.354 131.784 94.348 1.00 135.51 134 GLU C C 1
ATOM 3528 O O . GLU C 1 137 ? 146.933 131.228 95.287 1.00 135.51 134 GLU C O 1
ATOM 3534 N N . SER C 1 138 ? 146.713 132.986 93.901 1.00 141.03 135 SER C N 1
ATOM 3535 C CA . SER C 1 138 ? 147.849 133.713 94.449 1.00 141.03 135 SER C CA 1
ATOM 3536 C C . SER C 1 138 ? 147.443 134.769 95.470 1.00 141.03 135 SER C C 1
ATOM 3537 O O . SER C 1 138 ? 148.302 135.524 95.937 1.00 141.03 135 SER C O 1
ATOM 3540 N N . VAL C 1 139 ? 146.165 134.841 95.828 1.00 135.63 136 VAL C N 1
ATOM 3541 C CA . VAL C 1 139 ? 145.692 135.853 96.769 1.00 135.63 136 VAL C CA 1
ATOM 3542 C C . VAL C 1 139 ? 144.999 135.174 97.945 1.00 135.63 136 VAL C C 1
ATOM 3543 O O . VAL C 1 139 ? 144.053 134.398 97.746 1.00 135.63 136 VAL C O 1
ATOM 3547 N N . PRO C 1 140 ? 145.435 135.428 99.180 1.00 124.50 137 PRO C N 1
ATOM 3548 C CA . PRO C 1 140 ? 144.745 134.854 100.340 1.00 124.50 137 PRO C CA 1
ATOM 3549 C C . PRO C 1 140 ? 143.608 135.736 100.830 1.00 124.50 137 PRO C C 1
ATOM 3550 O O . PRO C 1 140 ? 143.362 136.810 100.273 1.00 124.50 137 PRO C O 1
ATOM 3554 N N . LEU C 1 141 ? 142.912 135.293 101.872 1.00 101.04 138 LEU C N 1
ATOM 3555 C CA . LEU C 1 141 ? 141.824 136.052 102.476 1.00 101.04 138 LEU C CA 1
ATOM 3556 C C . LEU C 1 141 ? 142.345 136.768 103.716 1.00 101.04 138 LEU C C 1
ATOM 3557 O O . LEU C 1 141 ? 142.862 136.126 104.636 1.00 101.04 138 LEU C O 1
ATOM 3562 N N . SER C 1 142 ? 142.212 138.092 103.738 1.00 101.71 139 SER C N 1
ATOM 3563 C CA . SER C 1 142 ? 142.667 138.871 104.880 1.00 101.71 139 SER C CA 1
ATOM 3564 C C . SER C 1 142 ? 141.566 138.977 105.928 1.00 101.71 139 SER C C 1
ATOM 3565 O O . SER C 1 142 ? 140.411 139.261 105.606 1.00 101.71 139 SER C O 1
ATOM 3568 N N . CYS C 1 143 ? 141.932 138.754 107.185 1.00 102.09 140 CYS C N 1
ATOM 3569 C CA . CYS C 1 143 ? 141.001 138.844 108.300 1.00 102.09 140 CYS C CA 1
ATOM 3570 C C . CYS C 1 143 ? 140.981 140.259 108.866 1.00 102.09 140 CYS C C 1
ATOM 3571 O O . CYS C 1 143 ? 141.967 140.996 108.791 1.00 102.09 140 CYS C O 1
ATOM 3574 N N . GLU C 1 144 ? 139.838 140.636 109.439 1.00 105.68 141 GLU C N 1
ATOM 3575 C CA . GLU C 1 144 ? 139.711 141.958 110.035 1.00 105.68 141 GLU C CA 1
ATOM 3576 C C . GLU C 1 144 ? 138.648 141.950 111.125 1.00 105.68 141 GLU C C 1
ATOM 3577 O O . GLU C 1 144 ? 137.567 141.369 110.957 1.00 105.68 141 GLU C O 1
ATOM 3583 N N . GLU C 1 145 ? 138.978 142.602 112.237 1.00 109.45 142 GLU C N 1
ATOM 3584 C CA . GLU C 1 145 ? 138.067 142.754 113.358 1.00 109.45 142 GLU C CA 1
ATOM 3585 C C . GLU C 1 145 ? 137.130 143.938 113.138 1.00 109.45 142 GLU C C 1
ATOM 3586 O O . GLU C 1 145 ? 137.514 144.971 112.583 1.00 109.45 142 GLU C O 1
ATOM 3592 N N . THR C 1 146 ? 135.889 143.775 113.582 1.00 116.65 143 THR C N 1
ATOM 3593 C CA . THR C 1 146 ? 134.878 144.819 113.550 1.00 116.65 143 THR C CA 1
ATOM 3594 C C . THR C 1 146 ? 134.432 145.085 114.986 1.00 116.65 143 THR C C 1
ATOM 3595 O O . THR C 1 146 ? 134.673 144.278 115.887 1.00 116.65 143 THR C O 1
ATOM 3599 N N . ASP C 1 147 ? 133.794 146.241 115.199 1.00 118.41 144 ASP C N 1
ATOM 3600 C CA . ASP C 1 147 ? 133.433 146.682 116.544 1.00 118.41 144 ASP C CA 1
ATOM 3601 C C . ASP C 1 147 ? 132.664 145.608 117.307 1.00 118.41 144 ASP C C 1
ATOM 3602 O O . ASP C 1 147 ? 132.997 145.283 118.452 1.00 118.41 144 ASP C O 1
ATOM 3607 N N . SER C 1 148 ? 131.628 145.051 116.689 1.00 99.88 145 SER C N 1
ATOM 3608 C CA . SER C 1 148 ? 130.855 144.007 117.345 1.00 99.88 145 SER C CA 1
ATOM 3609 C C . SER C 1 148 ? 131.697 142.748 117.512 1.00 99.88 145 SER C C 1
ATOM 3610 O O . SER C 1 148 ? 132.450 142.358 116.615 1.00 99.88 145 SER C O 1
ATOM 3613 N N . GLU C 1 149 ? 131.567 142.112 118.676 1.00 86.01 146 GLU C N 1
ATOM 3614 C CA . GLU C 1 149 ? 132.316 140.900 118.979 1.00 86.01 146 GLU C CA 1
ATOM 3615 C C . GLU C 1 149 ? 131.872 139.698 118.154 1.00 86.01 146 GLU C C 1
ATOM 3616 O O . GLU C 1 149 ? 132.681 138.791 117.935 1.00 86.01 146 GLU C O 1
ATOM 3622 N N . SER C 1 150 ? 130.622 139.661 117.702 1.00 72.62 147 SER C N 1
ATOM 3623 C CA . SER C 1 150 ? 130.077 138.499 117.017 1.00 72.62 147 SER C CA 1
ATOM 3624 C C . SER C 1 150 ? 130.181 138.592 115.501 1.00 72.62 147 SER C C 1
ATOM 3625 O O . SER C 1 150 ? 129.550 137.793 114.802 1.00 72.62 147 SER C O 1
ATOM 3628 N N . THR C 1 151 ? 130.952 139.538 114.971 1.00 77.49 148 THR C N 1
ATOM 3629 C CA . THR C 1 151 ? 131.066 139.713 113.530 1.00 77.49 148 THR C CA 1
ATOM 3630 C C . THR C 1 151 ? 132.528 139.786 113.117 1.00 77.49 148 THR C C 1
ATOM 3631 O O . THR C 1 151 ? 133.376 140.274 113.869 1.00 77.49 148 THR C O 1
ATOM 3635 N N . LEU C 1 152 ? 132.814 139.281 111.918 1.00 71.29 149 LEU C N 1
ATOM 3636 C CA . LEU C 1 152 ? 134.155 139.306 111.345 1.00 71.29 149 LEU C CA 1
ATOM 3637 C C . LEU C 1 152 ? 134.090 139.805 109.910 1.00 71.29 149 LEU C C 1
ATOM 3638 O O . LEU C 1 152 ? 133.090 139.587 109.216 1.00 71.29 149 LEU C O 1
ATOM 3643 N N . LEU C 1 153 ? 135.157 140.464 109.456 1.00 79.11 150 LEU C N 1
ATOM 3644 C CA . LEU C 1 153 ? 135.246 140.927 108.079 1.00 79.11 150 LEU C CA 1
ATOM 3645 C C . LEU C 1 153 ? 136.382 140.191 107.382 1.00 79.11 150 LEU C C 1
ATOM 3646 O O . LEU C 1 153 ? 137.446 139.981 107.971 1.00 79.11 150 LEU C O 1
ATOM 3651 N N . PHE C 1 154 ? 136.147 139.780 106.142 1.00 76.65 151 PHE C N 1
ATOM 3652 C CA . PHE C 1 154 ? 137.167 139.127 105.337 1.00 76.65 151 PHE C CA 1
ATOM 3653 C C . PHE C 1 154 ? 137.306 139.874 104.021 1.00 76.65 151 PHE C C 1
ATOM 3654 O O . PHE C 1 154 ? 136.309 140.299 103.433 1.00 76.65 151 PHE C O 1
ATOM 3662 N N . ARG C 1 155 ? 138.543 140.036 103.565 1.00 92.20 152 ARG C N 1
ATOM 3663 C CA . ARG C 1 155 ? 138.846 140.813 102.372 1.00 92.20 152 ARG C CA 1
ATOM 3664 C C . ARG C 1 155 ? 139.495 139.905 101.339 1.00 92.20 152 ARG C C 1
ATOM 3665 O O . ARG C 1 155 ? 140.445 139.179 101.656 1.00 92.20 152 ARG C O 1
ATOM 3673 N N . TYR C 1 156 ? 138.976 139.945 100.112 1.00 110.10 153 TYR C N 1
ATOM 3674 C CA . TYR C 1 156 ? 139.510 139.197 98.980 1.00 110.10 153 TYR C CA 1
ATOM 3675 C C . TYR C 1 156 ? 139.890 140.202 97.899 1.00 110.10 153 TYR C C 1
ATOM 3676 O O . TYR C 1 156 ? 139.013 140.819 97.283 1.00 110.10 153 TYR C O 1
ATOM 3685 N N . GLN C 1 157 ? 141.189 140.368 97.676 1.00 108.91 154 GLN C N 1
ATOM 3686 C CA . GLN C 1 157 ? 141.684 141.357 96.726 1.00 108.91 154 GLN C CA 1
ATOM 3687 C C . GLN C 1 157 ? 142.174 140.695 95.442 1.00 108.91 154 GLN C C 1
ATOM 3688 O O . GLN C 1 157 ? 143.336 140.305 95.335 1.00 108.91 154 GLN C O 1
ATOM 3694 N N . MET D 1 4 ? 117.841 87.706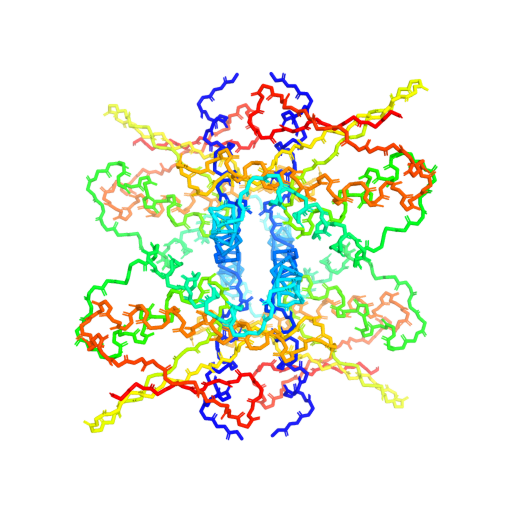 115.324 1.00 101.47 1 MET D N 1
ATOM 3695 C CA . MET D 1 4 ? 118.106 88.878 114.498 1.00 101.47 1 MET D CA 1
ATOM 3696 C C . MET D 1 4 ? 117.321 88.814 113.192 1.00 101.47 1 MET D C 1
ATOM 3697 O O . MET D 1 4 ? 116.677 87.809 112.895 1.00 101.47 1 MET D O 1
ATOM 3702 N N . SER D 1 5 ? 117.382 89.894 112.419 1.00 87.20 2 SER D N 1
ATOM 3703 C CA . SER D 1 5 ? 116.719 89.968 111.123 1.00 87.20 2 SER D CA 1
ATOM 3704 C C . SER D 1 5 ? 117.256 91.189 110.392 1.00 87.20 2 SER D C 1
ATOM 3705 O O . SER D 1 5 ? 118.065 91.951 110.928 1.00 87.20 2 SER D O 1
ATOM 3708 N N . ASP D 1 6 ? 116.798 91.362 109.150 1.00 85.27 3 ASP D N 1
ATOM 3709 C CA . ASP D 1 6 ? 117.162 92.556 108.395 1.00 85.27 3 ASP D CA 1
ATOM 3710 C C . ASP D 1 6 ? 116.580 93.813 109.027 1.00 85.27 3 ASP D C 1
ATOM 3711 O O . ASP D 1 6 ? 117.228 94.867 109.024 1.00 85.27 3 ASP D O 1
ATOM 3716 N N . LEU D 1 7 ? 115.364 93.721 109.571 1.00 74.97 4 LEU D N 1
ATOM 3717 C CA . LEU D 1 7 ? 114.722 94.888 110.165 1.00 74.97 4 LEU D CA 1
ATOM 3718 C C . LEU D 1 7 ? 115.522 95.418 111.347 1.00 74.97 4 LEU D C 1
ATOM 3719 O O . LEU D 1 7 ? 115.658 96.635 111.519 1.00 74.97 4 LEU D O 1
ATOM 3724 N N . GLN D 1 8 ? 116.053 94.518 112.177 1.00 74.92 5 GLN D N 1
ATOM 3725 C CA . GLN D 1 8 ? 116.882 94.947 113.296 1.00 74.92 5 GLN D CA 1
ATOM 3726 C C . GLN D 1 8 ? 118.110 95.698 112.802 1.00 74.92 5 GLN D C 1
ATOM 3727 O O . GLN D 1 8 ? 118.489 96.734 113.362 1.00 74.92 5 GLN D O 1
ATOM 3733 N N . GLN D 1 9 ? 118.743 95.187 111.743 1.00 68.12 6 GLN D N 1
ATOM 3734 C CA . GLN D 1 9 ? 119.910 95.858 111.186 1.00 68.12 6 GLN D CA 1
ATOM 3735 C C . GLN D 1 9 ? 119.556 97.240 110.657 1.00 68.12 6 GLN D C 1
ATOM 3736 O O . GLN D 1 9 ? 120.283 98.207 110.908 1.00 68.12 6 GLN D O 1
ATOM 3742 N N . HIS D 1 10 ? 118.443 97.358 109.928 1.00 59.31 7 HIS D N 1
ATOM 3743 C CA . HIS D 1 10 ? 118.041 98.667 109.422 1.00 59.31 7 HIS D CA 1
ATOM 3744 C C . HIS D 1 10 ? 117.778 99.644 110.559 1.00 59.31 7 HIS D C 1
ATOM 3745 O O . HIS D 1 10 ? 118.239 100.793 110.522 1.00 59.31 7 HIS D O 1
ATOM 3752 N N . ALA D 1 11 ? 117.048 99.204 111.586 1.00 47.06 8 ALA D N 1
ATOM 3753 C CA . ALA D 1 11 ? 116.731 100.091 112.698 1.00 47.06 8 ALA D CA 1
ATOM 3754 C C . ALA D 1 11 ? 117.995 100.551 113.410 1.00 47.06 8 ALA D C 1
ATOM 3755 O O . ALA D 1 11 ? 118.179 101.748 113.667 1.00 47.06 8 ALA D O 1
ATOM 3757 N N . LEU D 1 12 ? 118.889 99.611 113.725 1.00 41.82 9 LEU D N 1
ATOM 3758 C CA . LEU D 1 12 ? 120.098 99.970 114.455 1.00 41.82 9 LEU D CA 1
ATOM 3759 C C . LEU D 1 12 ? 121.000 100.865 113.617 1.00 41.82 9 LEU D C 1
ATOM 3760 O O . LEU D 1 12 ? 121.600 101.814 114.137 1.00 41.82 9 LEU D O 1
ATOM 3765 N N . ASN D 1 13 ? 121.105 100.588 112.315 1.00 42.27 10 ASN D N 1
ATOM 3766 C CA . ASN D 1 13 ? 121.935 101.416 111.449 1.00 42.27 10 ASN D CA 1
ATOM 3767 C C . ASN D 1 13 ? 121.391 102.834 111.356 1.00 42.27 10 ASN D C 1
ATOM 3768 O O . ASN D 1 13 ? 122.158 103.802 111.401 1.00 42.27 10 ASN D O 1
ATOM 3773 N N . TYR D 1 14 ? 120.071 102.982 111.223 1.00 38.06 11 TYR D N 1
ATOM 3774 C CA . TYR D 1 14 ? 119.487 104.318 111.165 1.00 38.06 11 TYR D CA 1
ATOM 3775 C C . TYR D 1 14 ? 119.701 105.066 112.477 1.00 38.06 11 TYR D C 1
ATOM 3776 O O . TYR D 1 14 ? 120.039 106.261 112.478 1.00 38.06 11 TYR D O 1
ATOM 3785 N N . TYR D 1 15 ? 119.522 104.375 113.606 1.00 35.41 12 TYR D N 1
ATOM 3786 C CA . TYR D 1 15 ? 119.756 105.008 114.898 1.00 35.41 12 TYR D CA 1
ATOM 3787 C C . TYR D 1 15 ? 121.198 105.480 115.025 1.00 35.41 12 TYR D C 1
ATOM 3788 O O . TYR D 1 15 ? 121.451 106.609 115.461 1.00 35.41 12 TYR D O 1
ATOM 3797 N N . ARG D 1 16 ? 122.158 104.634 114.641 1.00 35.09 13 ARG D N 1
ATOM 3798 C CA . ARG D 1 16 ? 123.563 105.022 114.725 1.00 35.09 13 ARG D CA 1
ATOM 3799 C C . ARG D 1 16 ? 123.892 106.155 113.764 1.00 35.09 13 ARG D C 1
ATOM 3800 O O . ARG D 1 16 ? 124.745 106.995 114.067 1.00 35.09 13 ARG D O 1
ATOM 3808 N N . GLN D 1 17 ? 123.239 106.189 112.601 1.00 38.51 14 GLN D N 1
ATOM 3809 C CA . GLN D 1 17 ? 123.449 107.287 111.666 1.00 38.51 14 GLN D CA 1
ATOM 3810 C C . GLN D 1 17 ? 122.987 108.608 112.268 1.00 38.51 14 GLN D C 1
ATOM 3811 O O . GLN D 1 17 ? 123.654 109.638 112.115 1.00 38.51 14 GLN D O 1
ATOM 3817 N N . GLN D 1 18 ? 121.854 108.597 112.968 1.00 37.24 15 GLN D N 1
ATOM 3818 C CA . GLN D 1 18 ? 121.355 109.817 113.599 1.00 37.24 15 GLN D CA 1
ATOM 3819 C C . GLN D 1 18 ? 122.089 110.184 114.884 1.00 37.24 15 GLN D C 1
ATOM 3820 O O . GLN D 1 18 ? 121.588 111.025 115.637 1.00 37.24 15 GLN D O 1
ATOM 3826 N N . GLN D 1 19 ? 123.250 109.587 115.159 1.00 36.60 16 GLN D N 1
ATOM 3827 C CA . GLN D 1 19 ? 123.913 109.818 116.438 1.00 36.60 16 GLN D CA 1
ATOM 3828 C C . GLN D 1 19 ? 124.853 111.017 116.399 1.00 36.60 16 GLN D C 1
ATOM 3829 O O . GLN D 1 19 ? 124.939 111.769 117.375 1.00 36.60 16 GLN D O 1
ATOM 3835 N N . LEU D 1 20 ? 125.568 111.211 115.294 1.00 35.56 17 LEU D N 1
ATOM 3836 C CA . LEU D 1 20 ? 126.565 112.267 115.417 1.00 35.56 17 LEU D CA 1
ATOM 3837 C C . LEU D 1 20 ? 126.137 113.526 114.672 1.00 35.56 17 LEU D C 1
ATOM 3838 O O . LEU D 1 20 ? 125.703 113.450 113.517 1.00 35.56 17 LEU D O 1
ATOM 3843 N N . PRO D 1 21 ? 126.234 114.688 115.314 1.00 39.31 18 PRO D N 1
ATOM 3844 C CA . PRO D 1 21 ? 125.879 115.939 114.637 1.00 39.31 18 PRO D CA 1
ATOM 3845 C C . PRO D 1 21 ? 126.974 116.386 113.685 1.00 39.31 18 PRO D C 1
ATOM 3846 O O . PRO D 1 21 ? 128.166 116.235 113.959 1.00 39.31 18 PRO D O 1
ATOM 3850 N N . SER D 1 22 ? 126.555 116.943 112.554 1.00 45.97 19 SER D N 1
ATOM 3851 C CA . SER D 1 22 ? 127.499 117.385 111.542 1.00 45.97 19 SER D CA 1
ATOM 3852 C C . SER D 1 22 ? 128.253 118.628 112.007 1.00 45.97 19 SER D C 1
ATOM 3853 O O . SER D 1 22 ? 127.810 119.366 112.890 1.00 45.97 19 SER D O 1
ATOM 3856 N N . GLY D 1 23 ? 129.413 118.847 111.396 1.00 47.03 20 GLY D N 1
ATOM 3857 C CA . GLY D 1 23 ? 130.222 120.015 111.679 1.00 47.03 20 GLY D CA 1
ATOM 3858 C C . GLY D 1 23 ? 131.247 119.829 112.776 1.00 47.03 20 GLY D C 1
ATOM 3859 O O . GLY D 1 23 ? 132.448 119.772 112.500 1.00 47.03 20 GLY D O 1
ATOM 3860 N N . TRP D 1 24 ? 130.795 119.734 114.026 1.00 36.25 21 TRP D N 1
ATOM 3861 C CA . TRP D 1 24 ? 131.735 119.608 115.134 1.00 36.25 21 TRP D CA 1
ATOM 3862 C C . TRP D 1 24 ? 132.443 118.257 115.110 1.00 36.25 21 TRP D C 1
ATOM 3863 O O . TRP D 1 24 ? 133.667 118.187 115.283 1.00 36.25 21 TRP D O 1
ATOM 3874 N N . ALA D 1 25 ? 131.691 117.175 114.892 1.00 38.65 22 ALA D N 1
ATOM 3875 C CA . ALA D 1 25 ? 132.287 115.843 114.907 1.00 38.65 22 ALA D CA 1
ATOM 3876 C C . ALA D 1 25 ? 133.298 115.674 113.782 1.00 38.65 22 ALA D C 1
ATOM 3877 O O . ALA D 1 25 ? 134.381 115.113 113.990 1.00 38.65 22 ALA D O 1
ATOM 3879 N N . ASP D 1 26 ? 132.962 116.146 112.581 1.00 47.84 23 ASP D N 1
ATOM 3880 C CA . ASP D 1 26 ? 133.910 116.072 111.475 1.00 47.84 23 ASP D CA 1
ATOM 3881 C C . ASP D 1 26 ? 135.158 116.890 111.773 1.00 47.84 23 ASP D C 1
ATOM 3882 O O . ASP D 1 26 ? 136.273 116.492 111.415 1.00 47.84 23 ASP D O 1
ATOM 3887 N N . LEU D 1 27 ? 134.988 118.040 112.426 1.00 38.36 24 LEU D N 1
ATOM 3888 C CA . LEU D 1 27 ? 136.137 118.854 112.800 1.00 38.36 24 LEU D CA 1
ATOM 3889 C C . LEU D 1 27 ? 137.044 118.102 113.765 1.00 38.36 24 LEU D C 1
ATOM 3890 O O . LEU D 1 27 ? 138.272 118.115 113.617 1.00 38.36 24 LEU D O 1
ATOM 3895 N N . PHE D 1 28 ? 136.455 117.425 114.755 1.00 38.48 25 PHE D N 1
ATOM 3896 C CA . PHE D 1 28 ? 137.259 116.618 115.669 1.00 38.48 25 PHE D CA 1
ATOM 3897 C C . PHE D 1 28 ? 137.975 115.495 114.932 1.00 38.48 25 PHE D C 1
ATOM 3898 O O . PHE D 1 28 ? 139.138 115.189 115.225 1.00 38.48 25 PHE D O 1
ATOM 3906 N N . GLY D 1 29 ? 137.287 114.855 113.986 1.00 41.38 26 GLY D N 1
ATOM 3907 C CA . GLY D 1 29 ? 137.917 113.789 113.224 1.00 41.38 26 GLY D CA 1
ATOM 3908 C C . GLY D 1 29 ? 139.120 114.275 112.440 1.00 41.38 26 GLY D C 1
ATOM 3909 O O . GLY D 1 29 ? 140.180 113.641 112.443 1.00 41.38 26 GLY D O 1
ATOM 3910 N N . VAL D 1 30 ? 138.976 115.414 111.761 1.00 45.77 27 VAL D N 1
ATOM 3911 C CA . VAL D 1 30 ? 140.101 115.962 111.009 1.00 45.77 27 VAL D CA 1
ATOM 3912 C C . VAL D 1 30 ? 141.232 116.359 111.948 1.00 45.77 27 VAL D C 1
ATOM 3913 O O . VAL D 1 30 ? 142.411 116.137 111.644 1.00 45.77 27 VAL D O 1
ATOM 3917 N N . ILE D 1 31 ? 140.899 116.943 113.102 1.00 44.55 28 ILE D N 1
ATOM 3918 C CA . ILE D 1 31 ? 141.932 117.351 114.052 1.00 44.55 28 ILE D CA 1
ATOM 3919 C C . ILE D 1 31 ? 142.738 116.144 114.514 1.00 44.55 28 ILE D C 1
ATOM 3920 O O . ILE D 1 31 ? 143.975 116.170 114.523 1.00 44.55 28 ILE D O 1
ATOM 3925 N N . VAL D 1 32 ? 142.052 115.064 114.895 1.00 54.01 29 VAL D N 1
ATOM 3926 C CA . VAL D 1 32 ? 142.773 113.905 115.413 1.00 54.01 29 VAL D CA 1
ATOM 3927 C C . VAL D 1 32 ? 143.562 113.221 114.303 1.00 54.01 29 VAL D C 1
ATOM 3928 O O . VAL D 1 32 ? 144.688 112.763 114.524 1.00 54.01 29 VAL D O 1
ATOM 3932 N N . ASN D 1 33 ? 143.001 113.151 113.091 1.00 56.95 30 ASN D N 1
ATOM 3933 C CA . ASN D 1 33 ? 143.737 112.556 111.979 1.00 56.95 30 ASN D CA 1
ATOM 3934 C C . ASN D 1 33 ? 145.024 113.323 111.707 1.00 56.95 30 ASN D C 1
ATOM 3935 O O . ASN D 1 33 ? 146.105 112.729 111.598 1.00 56.95 30 ASN D O 1
ATOM 3940 N N . GLY D 1 34 ? 144.931 114.651 111.620 1.00 65.46 31 GLY D N 1
ATOM 3941 C CA . GLY D 1 34 ? 146.119 115.450 111.374 1.00 65.46 31 GLY D CA 1
ATOM 3942 C C . GLY D 1 34 ? 147.141 115.342 112.488 1.00 65.46 31 GLY D C 1
ATOM 3943 O O . GLY D 1 34 ? 148.341 115.211 112.231 1.00 65.46 31 GLY D O 1
ATOM 3944 N N . MET D 1 35 ? 146.684 115.384 113.742 1.00 71.43 32 MET D N 1
ATOM 3945 C CA . MET D 1 35 ? 147.615 115.321 114.863 1.00 71.43 32 MET D CA 1
ATOM 3946 C C . MET D 1 35 ? 148.319 113.970 114.925 1.00 71.43 32 MET D C 1
ATOM 3947 O O . MET D 1 35 ? 149.527 113.907 115.186 1.00 71.43 32 MET D O 1
ATOM 3952 N N . MET D 1 36 ? 147.585 112.879 114.691 1.00 79.46 33 MET D N 1
ATOM 3953 C CA . MET D 1 36 ? 148.206 111.559 114.699 1.00 79.46 33 MET D CA 1
ATOM 3954 C C . MET D 1 36 ? 149.175 111.400 113.535 1.00 79.46 33 MET D C 1
ATOM 3955 O O . MET D 1 36 ? 150.224 110.760 113.676 1.00 79.46 33 MET D O 1
ATOM 3960 N N . ASP D 1 37 ? 148.839 111.967 112.373 1.00 88.75 34 ASP D N 1
ATOM 3961 C CA . ASP D 1 37 ? 149.763 111.925 111.244 1.00 88.75 34 ASP D CA 1
ATOM 3962 C C . ASP D 1 37 ? 151.027 112.724 111.535 1.00 88.75 34 ASP D C 1
ATOM 3963 O O . ASP D 1 37 ? 152.122 112.352 111.098 1.00 88.75 34 ASP D O 1
ATOM 3968 N N . ASN D 1 38 ? 150.895 113.825 112.275 1.00 91.08 35 ASN D N 1
ATOM 3969 C CA . ASN D 1 38 ? 152.040 114.693 112.526 1.00 91.08 35 ASN D CA 1
ATOM 3970 C C . ASN D 1 38 ? 152.951 114.145 113.619 1.00 91.08 35 ASN D C 1
ATOM 3971 O O . ASN D 1 38 ? 154.134 113.889 113.370 1.00 91.08 35 ASN D O 1
ATOM 3976 N N . ALA D 1 39 ? 152.425 113.955 114.831 1.00 95.79 36 ALA D N 1
ATOM 3977 C CA . ALA D 1 39 ? 153.269 113.735 115.999 1.00 95.79 36 ALA D CA 1
ATOM 3978 C C . ALA D 1 39 ? 153.504 112.269 116.338 1.00 95.79 36 ALA D C 1
ATOM 3979 O O . ALA D 1 39 ? 154.330 111.983 117.212 1.00 95.79 36 ALA D O 1
ATOM 3981 N N . GLY D 1 40 ? 152.816 111.340 115.686 1.00 98.46 37 GLY D N 1
ATOM 3982 C CA . GLY D 1 40 ? 152.985 109.932 115.977 1.00 98.46 37 GLY D CA 1
ATOM 3983 C C . GLY D 1 40 ? 151.822 109.361 116.772 1.00 98.46 37 GLY D C 1
ATOM 3984 O O . GLY D 1 40 ? 150.793 110.004 116.994 1.00 98.46 37 GLY D O 1
ATOM 3985 N N . GLU D 1 41 ? 152.003 108.114 117.207 1.00 94.75 38 GLU D N 1
ATOM 3986 C CA . GLU D 1 41 ? 150.945 107.389 117.900 1.00 94.75 38 GLU D CA 1
ATOM 3987 C C . GLU D 1 41 ? 150.979 107.583 119.411 1.00 94.75 38 GLU D C 1
ATOM 3988 O O . GLU D 1 41 ? 149.996 108.055 119.993 1.00 94.75 38 GLU D O 1
ATOM 3994 N N . ARG D 1 42 ? 152.092 107.230 120.058 1.00 90.47 39 ARG D N 1
ATOM 3995 C CA . ARG D 1 42 ? 152.148 107.255 121.517 1.00 90.47 39 ARG D CA 1
ATOM 3996 C C . ARG D 1 42 ? 151.899 108.659 122.053 1.00 90.47 39 ARG D C 1
ATOM 3997 O O . ARG D 1 42 ? 151.154 108.847 123.024 1.00 90.47 39 ARG D O 1
ATOM 4005 N N . GLU D 1 43 ? 152.516 109.662 121.425 1.00 88.47 40 GLU D N 1
ATOM 4006 C CA . GLU D 1 43 ? 152.305 111.040 121.851 1.00 88.47 40 GLU D CA 1
ATOM 4007 C C . GLU D 1 43 ? 150.859 111.467 121.651 1.00 88.47 40 GLU D C 1
ATOM 4008 O O . GLU D 1 43 ? 150.301 112.184 122.490 1.00 88.47 40 GLU D O 1
ATOM 4014 N N . GLY D 1 44 ? 150.239 111.039 120.550 1.00 79.98 41 GLY D N 1
ATOM 4015 C CA . GLY D 1 44 ? 148.838 111.359 120.334 1.00 79.98 41 GLY D CA 1
ATOM 4016 C C . GLY D 1 44 ? 147.942 110.772 121.406 1.00 79.98 41 GLY D C 1
ATOM 4017 O O . GLY D 1 44 ? 147.047 111.445 121.922 1.00 79.98 41 GLY D O 1
ATOM 4018 N N . LEU D 1 45 ? 148.175 109.505 121.760 1.00 75.02 42 LEU D N 1
ATOM 4019 C CA . LEU D 1 45 ? 147.389 108.885 122.824 1.00 75.02 42 LEU D CA 1
ATOM 4020 C C . LEU D 1 45 ? 147.599 109.597 124.155 1.00 75.02 42 LEU D C 1
ATOM 4021 O O . LEU D 1 45 ? 146.640 109.822 124.904 1.00 75.02 42 LEU D O 1
ATOM 4026 N N . ALA D 1 46 ? 148.845 109.958 124.468 1.00 73.62 43 ALA D N 1
ATOM 4027 C CA . ALA D 1 46 ? 149.110 110.656 125.723 1.00 73.62 43 ALA D CA 1
ATOM 4028 C C . ALA D 1 46 ? 148.393 112.000 125.763 1.00 73.62 43 ALA D C 1
ATOM 4029 O O . ALA D 1 46 ? 147.772 112.360 126.772 1.00 73.62 43 ALA D O 1
ATOM 4031 N N . PHE D 1 47 ? 148.460 112.754 124.664 1.00 66.38 44 PHE D N 1
ATOM 4032 C CA . PHE D 1 47 ? 147.802 114.056 124.616 1.00 66.38 44 PHE D CA 1
ATOM 4033 C C . PHE D 1 47 ? 146.287 113.911 124.709 1.00 66.38 44 PHE D C 1
ATOM 4034 O O . PHE D 1 47 ? 145.615 114.722 125.359 1.00 66.38 44 PHE D O 1
ATOM 4042 N N . LEU D 1 48 ? 145.730 112.887 124.057 1.00 58.59 45 LEU D N 1
ATOM 4043 C CA . LEU D 1 48 ? 144.291 112.662 124.130 1.00 58.59 45 LEU D CA 1
ATOM 4044 C C . LEU D 1 48 ? 143.862 112.306 125.548 1.00 58.59 45 LEU D C 1
ATOM 4045 O O . LEU D 1 48 ? 142.827 112.781 126.027 1.00 58.59 45 LEU D O 1
ATOM 4050 N N . ARG D 1 49 ? 144.649 111.484 126.242 1.00 56.53 46 ARG D N 1
ATOM 4051 C CA . ARG D 1 49 ? 144.339 111.184 127.636 1.00 56.53 46 ARG D CA 1
ATOM 4052 C C . ARG D 1 49 ? 144.407 112.441 128.496 1.00 56.53 46 ARG D C 1
ATOM 4053 O O . ARG D 1 49 ? 143.559 112.652 129.375 1.00 56.53 46 ARG D O 1
ATOM 4061 N N . HIS D 1 50 ? 145.409 113.289 128.254 1.00 60.37 47 HIS D N 1
ATOM 4062 C CA . HIS D 1 50 ? 145.537 114.517 129.031 1.00 60.37 47 HIS D CA 1
ATOM 4063 C C . HIS D 1 50 ? 144.340 115.438 128.819 1.00 60.37 47 HIS D C 1
ATOM 4064 O O . HIS D 1 50 ? 143.792 115.992 129.782 1.00 60.37 47 HIS D O 1
ATOM 4071 N N . ILE D 1 51 ? 143.911 115.612 127.565 1.00 56.58 48 ILE D N 1
ATOM 4072 C CA . ILE D 1 51 ? 142.772 116.492 127.312 1.00 56.58 48 ILE D CA 1
ATOM 4073 C C . ILE D 1 51 ? 141.494 115.875 127.862 1.00 56.58 48 ILE D C 1
ATOM 4074 O O . ILE D 1 51 ? 140.576 116.589 128.278 1.00 56.58 48 ILE D O 1
ATOM 4079 N N . GLY D 1 52 ? 141.401 114.544 127.858 1.00 51.03 49 GLY D N 1
ATOM 4080 C CA . GLY D 1 52 ? 140.259 113.902 128.486 1.00 51.03 49 GLY D CA 1
ATOM 4081 C C . GLY D 1 52 ? 140.187 114.193 129.971 1.00 51.03 49 GLY D C 1
ATOM 4082 O O . GLY D 1 52 ? 139.115 114.486 130.506 1.00 51.03 49 GLY D O 1
ATOM 4083 N N . GLY D 1 53 ? 141.329 114.126 130.654 1.00 54.88 50 GLY D N 1
ATOM 4084 C CA . GLY D 1 53 ? 141.355 114.512 132.056 1.00 54.88 50 GLY D CA 1
ATOM 4085 C C . GLY D 1 53 ? 140.972 115.966 132.262 1.00 54.88 50 GLY D C 1
ATOM 4086 O O . GLY D 1 53 ? 140.225 116.302 133.190 1.00 54.88 50 GLY D O 1
ATOM 4087 N N . GLN D 1 54 ? 141.473 116.849 131.396 1.00 56.11 51 GLN D N 1
ATOM 4088 C CA . GLN D 1 54 ? 141.138 118.265 131.514 1.00 56.11 51 GLN D CA 1
ATOM 4089 C C . GLN D 1 54 ? 139.642 118.498 131.327 1.00 56.11 51 GLN D C 1
ATOM 4090 O O . GLN D 1 54 ? 139.034 119.294 132.051 1.00 56.11 51 GLN D O 1
ATOM 4096 N N . LEU D 1 55 ? 139.035 117.811 130.358 1.00 46.91 52 LEU D N 1
ATOM 4097 C CA . LEU D 1 55 ? 137.595 117.925 130.143 1.00 46.91 52 LEU D CA 1
ATOM 4098 C C . LEU D 1 55 ? 136.821 117.374 131.331 1.00 46.91 52 LEU D C 1
ATOM 4099 O O . LEU D 1 55 ? 135.784 117.921 131.722 1.00 46.91 52 LEU D O 1
ATOM 4104 N N . ALA D 1 56 ? 137.305 116.274 131.911 1.00 54.80 53 ALA D N 1
ATOM 4105 C CA . ALA D 1 56 ? 136.667 115.724 133.100 1.00 54.80 53 ALA D CA 1
ATOM 4106 C C . ALA D 1 56 ? 136.699 116.712 134.253 1.00 54.80 53 ALA D C 1
ATOM 4107 O O . ALA D 1 56 ? 135.754 116.769 135.049 1.00 54.80 53 ALA D O 1
ATOM 4109 N N . GLU D 1 57 ? 137.778 117.488 134.364 1.00 67.87 54 GLU D N 1
ATOM 4110 C CA . GLU D 1 57 ? 137.869 118.482 135.428 1.00 67.87 54 GLU D CA 1
ATOM 4111 C C . GLU D 1 57 ? 136.753 119.520 135.356 1.00 67.87 54 GLU D C 1
ATOM 4112 O O . GLU D 1 57 ? 136.359 120.060 136.395 1.00 67.87 54 GLU D O 1
ATOM 4118 N N . ARG D 1 58 ? 136.229 119.806 134.162 1.00 70.18 55 ARG D N 1
ATOM 4119 C CA . ARG D 1 58 ? 135.217 120.849 134.025 1.00 70.18 55 ARG D CA 1
ATOM 4120 C C . ARG D 1 58 ? 133.875 120.432 134.618 1.00 70.18 55 ARG D C 1
ATOM 4121 O O . ARG D 1 58 ? 133.180 121.257 135.221 1.00 70.18 55 ARG D O 1
ATOM 4129 N N . TYR D 1 59 ? 133.491 119.168 134.459 1.00 55.70 56 TYR D N 1
ATOM 4130 C CA . TYR D 1 59 ? 132.197 118.693 134.936 1.00 55.70 56 TYR D CA 1
ATOM 4131 C C . TYR D 1 59 ? 132.369 117.949 136.251 1.00 55.70 56 TYR D C 1
ATOM 4132 O O . TYR D 1 59 ? 132.896 116.826 136.256 1.00 55.70 56 TYR D O 1
ATOM 4141 N N . PRO D 1 60 ? 131.948 118.517 137.377 1.00 64.33 57 PRO D N 1
ATOM 4142 C CA . PRO D 1 60 ? 132.093 117.813 138.656 1.00 64.33 57 PRO D CA 1
ATOM 4143 C C . PRO D 1 60 ? 130.903 116.923 138.977 1.00 64.33 57 PRO D C 1
ATOM 4144 O O . PRO D 1 60 ? 129.760 117.389 138.998 1.00 64.33 57 PRO D O 1
ATOM 4148 N N . LEU D 1 61 ? 131.158 115.643 139.221 1.00 69.98 58 LEU D N 1
ATOM 4149 C CA . LEU D 1 61 ? 130.091 114.748 139.643 1.00 69.98 58 LEU D CA 1
ATOM 4150 C C . LEU D 1 61 ? 129.751 114.986 141.112 1.00 69.98 58 LEU D C 1
ATOM 4151 O O . LEU D 1 61 ? 130.650 115.187 141.935 1.00 69.98 58 LEU D O 1
ATOM 4156 N N . PRO D 1 62 ? 128.469 114.980 141.470 1.00 81.86 59 PRO D N 1
ATOM 4157 C CA . PRO D 1 62 ? 128.094 115.070 142.885 1.00 81.86 59 PRO D CA 1
ATOM 4158 C C . PRO D 1 62 ? 128.586 113.854 143.655 1.00 81.86 59 PRO D C 1
ATOM 4159 O O . PRO D 1 62 ? 128.754 112.759 143.115 1.00 81.86 59 PRO D O 1
ATOM 4163 N N . ALA D 1 63 ? 128.822 114.062 144.947 1.00 88.66 60 ALA D N 1
ATOM 4164 C CA . ALA D 1 63 ? 129.353 113.000 145.792 1.00 88.66 60 ALA D CA 1
ATOM 4165 C C . ALA D 1 63 ? 128.303 111.913 145.985 1.00 88.66 60 ALA D C 1
ATOM 4166 O O . ALA D 1 63 ? 127.265 112.146 146.615 1.00 88.66 60 ALA D O 1
ATOM 4168 N N . ALA D 1 64 ? 128.570 110.730 145.444 1.00 93.77 61 ALA D N 1
ATOM 4169 C CA . ALA D 1 64 ? 127.665 109.599 145.559 1.00 93.77 61 ALA D CA 1
ATOM 4170 C C . ALA D 1 64 ? 128.093 108.690 146.704 1.00 93.77 61 ALA D C 1
ATOM 4171 O O . ALA D 1 64 ? 129.183 108.820 147.264 1.00 93.77 61 ALA D O 1
ATOM 4173 N N . VAL D 1 65 ? 127.208 107.761 147.052 1.00 104.90 62 VAL D N 1
ATOM 4174 C CA . VAL D 1 65 ? 127.490 106.817 148.131 1.00 104.90 62 VAL D CA 1
ATOM 4175 C C . VAL D 1 65 ? 127.432 105.365 147.683 1.00 104.90 62 VAL D C 1
ATOM 4176 O O . VAL D 1 65 ? 128.117 104.512 148.277 1.00 104.90 62 VAL D O 1
ATOM 4180 N N . THR D 1 66 ? 126.684 105.023 146.635 1.00 104.24 63 THR D N 1
ATOM 4181 C CA . THR D 1 66 ? 126.582 103.657 146.142 1.00 104.24 63 THR D CA 1
ATOM 4182 C C . THR D 1 66 ? 126.915 103.622 144.656 1.00 104.24 63 THR D C 1
ATOM 4183 O O . THR D 1 66 ? 126.998 104.655 143.986 1.00 104.24 63 THR D O 1
ATOM 4187 N N . VAL D 1 67 ? 127.118 102.407 144.142 1.00 95.93 64 VAL D N 1
ATOM 4188 C CA . VAL D 1 67 ? 127.513 102.247 142.745 1.00 95.93 64 VAL D CA 1
ATOM 4189 C C . VAL D 1 67 ? 126.363 102.604 141.806 1.00 95.93 64 VAL D C 1
ATOM 4190 O O . VAL D 1 67 ? 126.577 103.203 140.746 1.00 95.93 64 VAL D O 1
ATOM 4194 N N . VAL D 1 68 ? 125.129 102.244 142.171 1.00 95.84 65 VAL D N 1
ATOM 4195 C CA . VAL D 1 68 ? 123.992 102.553 141.309 1.00 95.84 65 VAL D CA 1
ATOM 4196 C C . VAL D 1 68 ? 123.798 104.059 141.195 1.00 95.84 65 VAL D C 1
ATOM 4197 O O . VAL D 1 68 ? 123.393 104.565 140.138 1.00 95.84 65 VAL D O 1
ATOM 4201 N N . ASP D 1 69 ? 124.095 104.802 142.261 1.00 103.03 66 ASP D N 1
ATOM 4202 C CA . ASP D 1 69 ? 124.117 106.254 142.146 1.00 103.03 66 ASP D CA 1
ATOM 4203 C C . ASP D 1 69 ? 125.150 106.689 141.116 1.00 103.03 66 ASP D C 1
ATOM 4204 O O . ASP D 1 69 ? 124.897 107.597 140.315 1.00 103.03 66 ASP D O 1
ATOM 4209 N N . LEU D 1 70 ? 126.315 106.034 141.105 1.00 93.13 67 LEU D N 1
ATOM 4210 C CA . LEU D 1 70 ? 127.348 106.388 140.138 1.00 93.13 67 LEU D CA 1
ATOM 4211 C C . LEU D 1 70 ? 126.890 106.132 138.709 1.00 93.13 67 LEU D C 1
ATOM 4212 O O . LEU D 1 70 ? 127.093 106.974 137.830 1.00 93.13 67 LEU D O 1
ATOM 4217 N N . GLU D 1 71 ? 126.281 104.972 138.451 1.00 80.51 68 GLU D N 1
ATOM 4218 C CA . GLU D 1 71 ? 125.829 104.684 137.092 1.00 80.51 68 GLU D CA 1
ATOM 4219 C C . GLU D 1 71 ? 124.741 105.660 136.663 1.00 80.51 68 GLU D C 1
ATOM 4220 O O . GLU D 1 71 ? 124.750 106.152 135.528 1.00 80.51 68 GLU D O 1
ATOM 4226 N N . ARG D 1 72 ? 123.799 105.969 137.561 1.00 81.20 69 ARG D N 1
ATOM 4227 C CA . ARG D 1 72 ? 122.747 106.917 137.206 1.00 81.20 69 ARG D CA 1
ATOM 4228 C C . ARG D 1 72 ? 123.324 108.295 136.901 1.00 81.20 69 ARG D C 1
ATOM 4229 O O . ARG D 1 72 ? 122.919 108.945 135.931 1.00 81.20 69 ARG D O 1
ATOM 4237 N N . GLU D 1 73 ? 124.297 108.747 137.697 1.00 72.19 70 GLU D N 1
ATOM 4238 C CA . GLU D 1 73 ? 124.848 110.084 137.499 1.00 72.19 70 GLU D CA 1
ATOM 4239 C C . GLU D 1 73 ? 125.709 110.149 136.240 1.00 72.19 70 GLU D C 1
ATOM 4240 O O . GLU D 1 73 ? 125.667 111.138 135.496 1.00 72.19 70 GLU D O 1
ATOM 4246 N N . ILE D 1 74 ? 126.503 109.106 135.985 1.00 57.29 71 ILE D N 1
ATOM 4247 C CA . ILE D 1 74 ? 127.311 109.073 134.769 1.00 57.29 71 ILE D CA 1
ATOM 4248 C C . ILE D 1 74 ? 126.417 109.029 133.538 1.00 57.29 71 ILE D C 1
ATOM 4249 O O . ILE D 1 74 ? 126.704 109.679 132.527 1.00 57.29 71 ILE D O 1
ATOM 4254 N N . ASN D 1 75 ? 125.323 108.262 133.594 1.00 55.98 72 ASN D N 1
ATOM 4255 C CA . ASN D 1 75 ? 124.377 108.262 132.484 1.00 55.98 72 ASN D CA 1
ATOM 4256 C C . ASN D 1 75 ? 123.734 109.629 132.308 1.00 55.98 72 ASN D C 1
ATOM 4257 O O . ASN D 1 75 ? 123.516 110.077 131.178 1.00 55.98 72 ASN D O 1
ATOM 4262 N N . ARG D 1 76 ? 123.427 110.309 133.415 1.00 54.61 73 ARG D N 1
ATOM 4263 C CA . ARG D 1 76 ? 122.862 111.652 133.325 1.00 54.61 73 ARG D CA 1
ATOM 4264 C C . ARG D 1 76 ? 123.823 112.610 132.634 1.00 54.61 73 ARG D C 1
ATOM 4265 O O . ARG D 1 76 ? 123.408 113.432 131.810 1.00 54.61 73 ARG D O 1
ATOM 4273 N N . VAL D 1 77 ? 125.112 112.524 132.964 1.00 47.99 74 VAL D N 1
ATOM 4274 C CA . VAL D 1 77 ? 126.090 113.412 132.338 1.00 47.99 74 VAL D CA 1
ATOM 4275 C C . VAL D 1 77 ? 126.292 113.048 130.869 1.00 47.99 74 VAL D C 1
ATOM 4276 O O . VAL D 1 77 ? 126.368 113.928 130.004 1.00 47.99 74 VAL D O 1
ATOM 4280 N N . LEU D 1 78 ? 126.378 111.752 130.562 1.00 41.08 75 LEU D N 1
ATOM 4281 C CA . LEU D 1 78 ? 126.654 111.308 129.201 1.00 41.08 75 LEU D CA 1
ATOM 4282 C C . LEU D 1 78 ? 125.468 111.470 128.262 1.00 41.08 75 LEU D C 1
ATOM 4283 O O . LEU D 1 78 ? 125.671 111.560 127.047 1.00 41.08 75 LEU D O 1
ATOM 4288 N N . SER D 1 79 ? 124.240 111.500 128.784 1.00 39.71 76 SER D N 1
ATOM 4289 C CA . SER D 1 79 ? 123.079 111.655 127.915 1.00 39.71 76 SER D CA 1
ATOM 4290 C C . SER D 1 79 ? 123.069 113.013 127.233 1.00 39.71 76 SER D C 1
ATOM 4291 O O . SER D 1 79 ? 122.455 113.172 126.173 1.00 39.71 76 SER D O 1
ATOM 4294 N N . LEU D 1 80 ? 123.737 114.002 127.825 1.00 36.18 77 LEU D N 1
ATOM 4295 C CA . LEU D 1 80 ? 123.775 115.332 127.232 1.00 36.18 77 LEU D CA 1
ATOM 4296 C C . LEU D 1 80 ? 124.689 115.376 126.013 1.00 36.18 77 LEU D C 1
ATOM 4297 O O . LEU D 1 80 ? 124.413 116.104 125.053 1.00 36.18 77 LEU D O 1
ATOM 4302 N N . PHE D 1 81 ? 125.779 114.607 126.029 1.00 43.87 78 PHE D N 1
ATOM 4303 C CA . PHE D 1 81 ? 126.713 114.581 124.910 1.00 43.87 78 PHE D CA 1
ATOM 4304 C C . PHE D 1 81 ? 126.311 113.604 123.814 1.00 43.87 78 PHE D C 1
ATOM 4305 O O . PHE D 1 81 ? 126.942 113.609 122.752 1.00 43.87 78 PHE D O 1
ATOM 4313 N N . HIS D 1 82 ? 125.292 112.773 124.046 1.00 46.57 79 HIS D N 1
ATOM 4314 C CA . HIS D 1 82 ? 124.937 111.671 123.147 1.00 46.57 79 HIS D CA 1
ATOM 4315 C C . HIS D 1 82 ? 126.072 110.654 123.040 1.00 46.57 79 HIS D C 1
ATOM 4316 O O . HIS D 1 82 ? 126.264 110.020 122.002 1.00 46.57 79 HIS D O 1
ATOM 4323 N N . TRP D 1 83 ? 126.830 110.490 124.119 1.00 40.88 80 TRP D N 1
ATOM 4324 C CA . TRP D 1 83 ? 127.945 109.542 124.143 1.00 40.88 80 TRP D CA 1
ATOM 4325 C C . TRP D 1 83 ? 127.527 108.214 124.774 1.00 40.88 80 TRP D C 1
ATOM 4326 O O . TRP D 1 83 ? 128.030 107.808 125.821 1.00 40.88 80 TRP D O 1
ATOM 4337 N N . GLY D 1 84 ? 126.590 107.535 124.120 1.00 46.49 81 GLY D N 1
ATOM 4338 C CA . GLY D 1 84 ? 126.270 106.166 124.483 1.00 46.49 81 GLY D CA 1
ATOM 4339 C C . GLY D 1 84 ? 125.709 105.991 125.888 1.00 46.49 81 GLY D C 1
ATOM 4340 O O . GLY D 1 84 ? 125.101 106.888 126.476 1.00 46.49 81 GLY D O 1
ATOM 4341 N N . CYS D 1 85 ? 125.928 104.792 126.422 1.00 58.03 82 CYS D N 1
ATOM 4342 C CA . CYS D 1 85 ? 125.458 104.423 127.748 1.00 58.03 82 CYS D CA 1
ATOM 4343 C C . CYS D 1 85 ? 126.540 103.626 128.459 1.00 58.03 82 CYS D C 1
ATOM 4344 O O . CYS D 1 85 ? 127.432 103.051 127.830 1.00 58.03 82 CYS D O 1
ATOM 4347 N N . VAL D 1 86 ? 126.446 103.588 129.789 1.00 59.01 83 VAL D N 1
ATOM 4348 C CA . VAL D 1 86 ? 127.453 102.947 130.621 1.00 59.01 83 VAL D CA 1
ATOM 4349 C C . VAL D 1 86 ? 126.776 101.981 131.585 1.00 59.01 83 VAL D C 1
ATOM 4350 O O . VAL D 1 86 ? 125.674 102.222 132.080 1.00 59.01 83 VAL D O 1
ATOM 4354 N N . ASP D 1 87 ? 127.455 100.862 131.829 1.00 71.90 84 ASP D N 1
ATOM 4355 C CA . ASP D 1 87 ? 127.003 99.858 132.780 1.00 71.90 84 ASP D CA 1
ATOM 4356 C C . ASP D 1 87 ? 128.135 99.552 133.747 1.00 71.90 84 ASP D C 1
ATOM 4357 O O . ASP D 1 87 ? 129.289 99.395 133.335 1.00 71.90 84 ASP D O 1
ATOM 4362 N N . LEU D 1 88 ? 127.792 99.459 135.028 1.00 82.85 85 LEU D N 1
ATOM 4363 C CA . LEU D 1 88 ? 128.737 99.145 136.088 1.00 82.85 85 LEU D CA 1
ATOM 4364 C C . LEU D 1 88 ? 128.550 97.699 136.518 1.00 82.85 85 LEU D C 1
ATOM 4365 O O . LEU D 1 88 ? 127.420 97.253 136.737 1.00 82.85 85 LEU D O 1
ATOM 4370 N N . ARG D 1 89 ? 129.652 96.961 136.641 1.00 97.16 86 ARG D N 1
ATOM 4371 C CA . ARG D 1 89 ? 129.600 95.618 137.214 1.00 97.16 86 ARG D CA 1
ATOM 4372 C C . ARG D 1 89 ? 130.681 95.488 138.274 1.00 97.16 86 ARG D C 1
ATOM 4373 O O . ARG D 1 89 ? 131.883 95.459 137.934 1.00 97.16 86 ARG D O 1
ATOM 4381 N N . PRO D 1 90 ? 130.323 95.422 139.554 1.00 105.08 87 PRO D N 1
ATOM 4382 C CA . PRO D 1 90 ? 131.322 95.251 140.610 1.00 105.08 87 PRO D CA 1
ATOM 4383 C C . PRO D 1 90 ? 131.646 93.789 140.872 1.00 105.08 87 PRO D C 1
ATOM 4384 O O . PRO D 1 90 ? 130.831 92.888 140.665 1.00 105.08 87 PRO D O 1
ATOM 4388 N N . TYR D 1 91 ? 132.873 93.566 141.338 1.00 108.84 88 TYR D N 1
ATOM 4389 C CA . TYR D 1 91 ? 133.355 92.235 141.673 1.00 108.84 88 TYR D CA 1
ATOM 4390 C C . TYR D 1 91 ? 134.070 92.296 143.016 1.00 108.84 88 TYR D C 1
ATOM 4391 O O . TYR D 1 91 ? 134.064 93.325 143.699 1.00 108.84 88 TYR D O 1
ATOM 4400 N N . GLU D 1 92 ? 134.684 91.174 143.401 1.00 118.91 89 GLU D N 1
ATOM 4401 C CA . GLU D 1 92 ? 135.330 91.099 144.708 1.00 118.91 89 GLU D CA 1
ATOM 4402 C C . GLU D 1 92 ? 136.485 92.087 144.826 1.00 118.91 89 GLU D C 1
ATOM 4403 O O . GLU D 1 92 ? 136.680 92.685 145.890 1.00 118.91 89 GLU D O 1
ATOM 4409 N N . ASN D 1 93 ? 137.259 92.277 143.753 1.00 117.17 90 ASN D N 1
ATOM 4410 C CA . ASN D 1 93 ? 138.311 93.284 143.759 1.00 117.17 90 ASN D CA 1
ATOM 4411 C C . ASN D 1 93 ? 138.419 94.030 142.434 1.00 117.17 90 ASN D C 1
ATOM 4412 O O . ASN D 1 93 ? 139.396 94.763 142.235 1.00 117.17 90 ASN D O 1
ATOM 4417 N N . ARG D 1 94 ? 137.452 93.882 141.533 1.00 106.87 91 ARG D N 1
ATOM 4418 C CA . ARG D 1 94 ? 137.499 94.509 140.222 1.00 106.87 91 ARG D CA 1
ATOM 4419 C C . ARG D 1 94 ? 136.219 95.292 139.976 1.00 106.87 91 ARG D C 1
ATOM 4420 O O . ARG D 1 94 ? 135.199 95.087 140.639 1.00 106.87 91 ARG D O 1
ATOM 4428 N N . LEU D 1 95 ? 136.291 96.202 139.008 1.00 92.28 92 LEU D N 1
ATOM 4429 C CA . LEU D 1 95 ? 135.133 96.956 138.543 1.00 92.28 92 LEU D CA 1
ATOM 4430 C C . LEU D 1 95 ? 135.169 96.989 137.023 1.00 92.28 92 LEU D C 1
ATOM 4431 O O . LEU D 1 95 ? 136.171 97.411 136.435 1.00 92.28 92 LEU D O 1
ATOM 4436 N N . GLU D 1 96 ? 134.090 96.542 136.386 1.00 93.85 93 GLU D N 1
ATOM 4437 C CA . GLU D 1 96 ? 134.015 96.495 134.934 1.00 93.85 93 GLU D CA 1
ATOM 4438 C C . GLU D 1 96 ? 133.076 97.578 134.426 1.00 93.85 93 GLU D C 1
ATOM 4439 O O . GLU D 1 96 ? 131.946 97.717 134.916 1.00 93.85 93 GLU D O 1
ATOM 4445 N N . ILE D 1 97 ? 133.552 98.327 133.436 1.00 75.03 94 ILE D N 1
ATOM 4446 C CA . ILE D 1 97 ? 132.831 99.430 132.821 1.00 75.03 94 ILE D CA 1
ATOM 4447 C C . ILE D 1 97 ? 132.454 98.969 131.422 1.00 75.03 94 ILE D C 1
ATOM 4448 O O . ILE D 1 97 ? 133.331 98.794 130.568 1.00 75.03 94 ILE D O 1
ATOM 4453 N N . TYR D 1 98 ? 131.165 98.765 131.174 1.00 69.18 95 TYR D N 1
ATOM 4454 C CA . TYR D 1 98 ? 130.697 98.441 129.833 1.00 69.18 95 TYR D CA 1
ATOM 4455 C C . TYR D 1 98 ? 130.209 99.718 129.165 1.00 69.18 95 TYR D C 1
ATOM 4456 O O . TYR D 1 98 ? 129.300 100.377 129.676 1.00 69.18 95 TYR D O 1
ATOM 4465 N N . HIS D 1 99 ? 130.806 100.069 128.032 1.00 51.93 96 HIS D N 1
ATOM 4466 C CA . HIS D 1 99 ? 130.385 101.235 127.270 1.00 51.93 96 HIS D CA 1
ATOM 4467 C C . HIS D 1 99 ? 129.678 100.749 126.016 1.00 51.93 96 HIS D C 1
ATOM 4468 O O . HIS D 1 99 ? 130.270 100.014 125.217 1.00 51.93 96 HIS D O 1
ATOM 4475 N N . LEU D 1 100 ? 128.426 101.165 125.846 1.00 52.35 97 LEU D N 1
ATOM 4476 C CA . LEU D 1 100 ? 127.568 100.695 124.771 1.00 52.35 97 LEU D CA 1
ATOM 4477 C C . LEU D 1 100 ? 127.108 101.864 123.913 1.00 52.35 97 LEU D C 1
ATOM 4478 O O . LEU D 1 100 ? 126.977 102.995 124.391 1.00 52.35 97 LEU D O 1
ATOM 4483 N N . ALA D 1 101 ? 126.862 101.570 122.639 1.00 43.78 98 ALA D N 1
ATOM 4484 C CA . ALA D 1 101 ? 126.367 102.542 121.669 1.00 43.78 98 ALA D CA 1
ATOM 4485 C C . ALA D 1 101 ? 127.339 103.710 121.513 1.00 43.78 98 ALA D C 1
ATOM 4486 O O . ALA D 1 101 ? 126.987 104.879 121.666 1.00 43.78 98 ALA D O 1
ATOM 4488 N N . LEU D 1 102 ? 128.583 103.365 121.195 1.00 44.34 99 LEU D N 1
ATOM 4489 C CA . LEU D 1 102 ? 129.597 104.375 120.946 1.00 44.34 99 LEU D CA 1
ATOM 4490 C C . LEU D 1 102 ? 129.244 105.168 119.690 1.00 44.34 99 LEU D C 1
ATOM 4491 O O . LEU D 1 102 ? 128.643 104.627 118.757 1.00 44.34 99 LEU D O 1
ATOM 4496 N N . PRO D 1 103 ? 129.576 106.458 119.650 1.00 36.41 100 PRO D N 1
ATOM 4497 C CA . PRO D 1 103 ? 129.383 107.226 118.414 1.00 36.41 100 PRO D CA 1
ATOM 4498 C C . PRO D 1 103 ? 130.078 106.548 117.245 1.00 36.41 100 PRO D C 1
ATOM 4499 O O . PRO D 1 103 ? 131.259 106.202 117.316 1.00 36.41 100 PRO D O 1
ATOM 4503 N N . ALA D 1 104 ? 129.332 106.357 116.162 1.00 52.83 101 ALA D N 1
ATOM 4504 C CA . ALA D 1 104 ? 129.834 105.591 115.037 1.00 52.83 101 ALA D CA 1
ATOM 4505 C C . ALA D 1 104 ? 130.928 106.363 114.305 1.00 52.83 101 ALA D C 1
ATOM 4506 O O . ALA D 1 104 ? 131.057 107.583 114.423 1.00 52.83 101 ALA D O 1
ATOM 4508 N N . SER D 1 105 ? 131.725 105.625 113.540 1.00 74.59 102 SER D N 1
ATOM 4509 C CA . SER D 1 105 ? 132.768 106.240 112.735 1.00 74.59 102 SER D CA 1
ATOM 4510 C C . SER D 1 105 ? 132.155 107.064 111.609 1.00 74.59 102 SER D C 1
ATOM 4511 O O . SER D 1 105 ? 131.041 106.800 111.149 1.00 74.59 102 SER D O 1
ATOM 4514 N N . VAL D 1 106 ? 132.899 108.074 111.165 1.00 89.57 103 VAL D N 1
ATOM 4515 C CA . VAL D 1 106 ? 132.430 109.012 110.154 1.00 89.57 103 VAL D CA 1
ATOM 4516 C C . VAL D 1 106 ? 133.053 108.759 108.790 1.00 89.57 103 VAL D C 1
ATOM 4517 O O . VAL D 1 106 ? 132.475 109.156 107.772 1.00 89.57 103 VAL D O 1
ATOM 4521 N N . ASN D 1 107 ? 134.193 108.073 108.731 1.00 92.98 104 ASN D N 1
ATOM 4522 C CA . ASN D 1 107 ? 134.856 107.775 107.471 1.00 92.98 104 ASN D CA 1
ATOM 4523 C C . ASN D 1 107 ? 135.138 106.284 107.395 1.00 92.98 104 ASN D C 1
ATOM 4524 O O . ASN D 1 107 ? 135.590 105.680 108.371 1.00 92.98 104 ASN D O 1
ATOM 4529 N N . SER D 1 108 ? 134.872 105.695 106.228 1.00 88.22 105 SER D N 1
ATOM 4530 C CA . SER D 1 108 ? 135.080 104.264 106.047 1.00 88.22 105 SER D CA 1
ATOM 4531 C C . SER D 1 108 ? 136.550 103.873 106.080 1.00 88.22 105 SER D C 1
ATOM 4532 O O . SER D 1 108 ? 136.861 102.711 106.363 1.00 88.22 105 SER D O 1
ATOM 4535 N N . SER D 1 109 ? 137.456 104.808 105.802 1.00 95.78 106 SER D N 1
ATOM 4536 C CA . SER D 1 109 ? 138.885 104.532 105.783 1.00 95.78 106 SER D CA 1
ATOM 4537 C C . SER D 1 109 ? 139.577 104.872 107.096 1.00 95.78 106 SER D C 1
ATOM 4538 O O . SER D 1 109 ? 140.786 104.652 107.217 1.00 95.78 106 SER D O 1
ATOM 4541 N N . GLY D 1 110 ? 138.851 105.402 108.076 1.00 92.38 107 GLY D N 1
ATOM 4542 C CA . GLY D 1 110 ? 139.458 105.781 109.336 1.00 92.38 107 GLY D CA 1
ATOM 4543 C C . GLY D 1 110 ? 138.679 105.331 110.554 1.00 92.38 107 GLY D C 1
ATOM 4544 O O . GLY D 1 110 ? 138.716 105.989 111.597 1.00 92.38 107 GLY D O 1
ATOM 4545 N N . SER D 1 111 ? 137.961 104.213 110.431 1.00 78.21 108 SER D N 1
ATOM 4546 C CA . SER D 1 111 ? 137.146 103.730 111.542 1.00 78.21 108 SER D CA 1
ATOM 4547 C C . SER D 1 111 ? 138.009 103.360 112.743 1.00 78.21 108 SER D C 1
ATOM 4548 O O . SER D 1 111 ? 137.673 103.686 113.887 1.00 78.21 108 SER D O 1
ATOM 4551 N N . VAL D 1 112 ? 139.134 102.681 112.501 1.00 70.54 109 VAL D N 1
ATOM 4552 C CA . VAL D 1 112 ? 139.986 102.256 113.607 1.00 70.54 109 VAL D CA 1
ATOM 4553 C C . VAL D 1 112 ? 140.653 103.452 114.281 1.00 70.54 109 VAL D C 1
ATOM 4554 O O . VAL D 1 112 ? 140.791 103.481 115.511 1.00 70.54 109 VAL D O 1
ATOM 4558 N N . ARG D 1 113 ? 141.066 104.457 113.504 1.00 73.13 110 ARG D N 1
ATOM 4559 C CA . ARG D 1 113 ? 141.649 105.660 114.091 1.00 73.13 110 ARG D CA 1
ATOM 4560 C C . ARG D 1 113 ? 140.640 106.365 114.988 1.00 73.13 110 ARG D C 1
ATOM 4561 O O . ARG D 1 113 ? 140.962 106.774 116.112 1.00 73.13 110 ARG D O 1
ATOM 4569 N N . TRP D 1 114 ? 139.404 106.512 114.502 1.00 59.15 111 TRP D N 1
ATOM 4570 C CA . TRP D 1 114 ? 138.359 107.140 115.300 1.00 59.15 111 TRP D CA 1
ATOM 4571 C C . TRP D 1 114 ? 138.080 106.343 116.564 1.00 59.15 111 TRP D C 1
ATOM 4572 O O . TRP D 1 114 ? 137.899 106.920 117.643 1.00 59.15 111 TRP D O 1
ATOM 4583 N N . ARG D 1 115 ? 138.026 105.014 116.447 1.00 62.79 112 ARG D N 1
ATOM 4584 C CA . ARG D 1 115 ? 137.782 104.181 117.618 1.00 62.79 112 ARG D CA 1
ATOM 4585 C C . ARG D 1 115 ? 138.884 104.362 118.651 1.00 62.79 112 ARG D C 1
ATOM 4586 O O . ARG D 1 115 ? 138.612 104.502 119.848 1.00 62.79 112 ARG D O 1
ATOM 4594 N N . MET D 1 116 ? 140.141 104.378 118.202 1.00 62.03 113 MET D N 1
ATOM 4595 C CA . MET D 1 116 ? 141.252 104.538 119.134 1.00 62.03 113 MET D CA 1
ATOM 4596 C C . MET D 1 116 ? 141.210 105.900 119.814 1.00 62.03 113 MET D C 1
ATOM 4597 O O . MET D 1 116 ? 141.412 106.003 121.031 1.00 62.03 113 MET D O 1
ATOM 4602 N N . ALA D 1 117 ? 140.936 106.958 119.047 1.00 56.90 114 ALA D N 1
ATOM 4603 C CA . ALA D 1 117 ? 140.881 108.295 119.630 1.00 56.90 114 ALA D CA 1
ATOM 4604 C C . ALA D 1 117 ? 139.754 108.408 120.650 1.00 56.90 114 ALA D C 1
ATOM 4605 O O . ALA D 1 117 ? 139.949 108.936 121.755 1.00 56.90 114 ALA D O 1
ATOM 4607 N N . MET D 1 118 ? 138.563 107.920 120.295 1.00 55.97 115 MET D N 1
ATOM 4608 C CA . MET D 1 118 ? 137.430 108.008 121.207 1.00 55.97 115 MET D CA 1
ATOM 4609 C C . MET D 1 118 ? 137.681 107.177 122.456 1.00 55.97 115 MET D C 1
ATOM 4610 O O . MET D 1 118 ? 137.334 107.590 123.570 1.00 55.97 115 MET D O 1
ATOM 4615 N N . ALA D 1 119 ? 138.300 106.005 122.290 1.00 59.22 116 ALA D N 1
ATOM 4616 C CA . ALA D 1 119 ? 138.648 105.177 123.435 1.00 59.22 116 ALA D CA 1
ATOM 4617 C C . ALA D 1 119 ? 139.622 105.895 124.355 1.00 59.22 116 ALA D C 1
ATOM 4618 O O . ALA D 1 119 ? 139.480 105.839 125.579 1.00 59.22 116 ALA D O 1
ATOM 4620 N N . ALA D 1 120 ? 140.620 106.575 123.789 1.00 51.74 117 ALA D N 1
ATOM 4621 C CA . ALA D 1 120 ? 141.573 107.303 124.622 1.00 51.74 117 ALA D CA 1
ATOM 4622 C C . ALA D 1 120 ? 140.888 108.422 125.397 1.00 51.74 117 ALA D C 1
ATOM 4623 O O . ALA D 1 120 ? 141.120 108.597 126.604 1.00 51.74 117 ALA D O 1
ATOM 4625 N N . VAL D 1 121 ? 140.043 109.199 124.715 1.00 45.95 118 VAL D N 1
ATOM 4626 C CA . VAL D 1 121 ? 139.368 110.306 125.386 1.00 45.95 118 VAL D CA 1
ATOM 4627 C C . VAL D 1 121 ? 138.489 109.785 126.514 1.00 45.95 118 VAL D C 1
ATOM 4628 O O . VAL D 1 121 ? 138.502 110.318 127.633 1.00 45.95 118 VAL D O 1
ATOM 4632 N N . LEU D 1 122 ? 137.727 108.724 126.247 1.00 52.25 119 LEU D N 1
ATOM 4633 C CA . LEU D 1 122 ? 136.873 108.153 127.279 1.00 52.25 119 LEU D CA 1
ATOM 4634 C C . LEU D 1 122 ? 137.688 107.552 128.415 1.00 52.25 119 LEU D C 1
ATOM 4635 O O . LEU D 1 122 ? 137.260 107.600 129.573 1.00 52.25 119 LEU D O 1
ATOM 4640 N N . GLN D 1 123 ? 138.849 106.972 128.105 1.00 56.78 120 GLN D N 1
ATOM 4641 C CA . GLN D 1 123 ? 139.713 106.430 129.146 1.00 56.78 120 GLN D CA 1
ATOM 4642 C C . GLN D 1 123 ? 140.161 107.526 130.095 1.00 56.78 120 GLN D C 1
ATOM 4643 O O . GLN D 1 123 ? 140.105 107.366 131.318 1.00 56.78 120 GLN D O 1
ATOM 4649 N N . GLY D 1 124 ? 140.597 108.660 129.546 1.00 55.30 121 GLY D N 1
ATOM 4650 C CA . GLY D 1 124 ? 140.971 109.777 130.402 1.00 55.30 121 GLY D CA 1
ATOM 4651 C C . GLY D 1 124 ? 139.804 110.287 131.227 1.00 55.30 121 GLY D C 1
ATOM 4652 O O . GLY D 1 124 ? 139.937 110.559 132.428 1.00 55.30 121 GLY D O 1
ATOM 4653 N N . LEU D 1 125 ? 138.636 110.412 130.589 1.00 47.85 122 LEU D N 1
ATOM 4654 C CA . LEU D 1 125 ? 137.449 110.899 131.285 1.00 47.85 122 LEU D CA 1
ATOM 4655 C C . LEU D 1 125 ? 137.106 110.006 132.473 1.00 47.85 122 LEU D C 1
ATOM 4656 O O . LEU D 1 125 ? 136.969 110.483 133.609 1.00 47.85 122 LEU D O 1
ATOM 4661 N N . TYR D 1 126 ? 136.987 108.699 132.228 1.00 48.36 123 TYR D N 1
ATOM 4662 C CA . TYR D 1 126 ? 136.663 107.763 133.298 1.00 48.36 123 TYR D CA 1
ATOM 4663 C C . TYR D 1 126 ? 137.752 107.721 134.356 1.00 48.36 123 TYR D C 1
ATOM 4664 O O . TYR D 1 126 ? 137.447 107.605 135.547 1.00 48.36 123 TYR D O 1
ATOM 4673 N N . SER D 1 127 ? 139.021 107.802 133.950 1.00 58.40 124 SER D N 1
ATOM 4674 C CA . SER D 1 127 ? 140.107 107.774 134.921 1.00 58.40 124 SER D CA 1
ATOM 4675 C C . SER D 1 127 ? 139.978 108.922 135.909 1.00 58.40 124 SER D C 1
ATOM 4676 O O . SER D 1 127 ? 140.001 108.712 137.127 1.00 58.40 124 SER D O 1
ATOM 4679 N N . ARG D 1 128 ? 139.816 110.146 135.401 1.00 59.79 125 ARG D N 1
ATOM 4680 C CA . ARG D 1 128 ? 139.679 111.283 136.306 1.00 59.79 125 ARG D CA 1
ATOM 4681 C C . ARG D 1 128 ? 138.420 111.167 137.159 1.00 59.79 125 ARG D C 1
ATOM 4682 O O . ARG D 1 128 ? 138.458 111.413 138.374 1.00 59.79 125 ARG D O 1
ATOM 4690 N N . TRP D 1 129 ? 137.297 110.781 136.545 1.00 54.22 126 TRP D N 1
ATOM 4691 C CA . TRP D 1 129 ? 136.037 110.725 137.280 1.00 54.22 126 TRP D CA 1
ATOM 4692 C C . TRP D 1 129 ? 136.116 109.725 138.428 1.00 54.22 126 TRP D C 1
ATOM 4693 O O . TRP D 1 129 ? 135.702 110.017 139.555 1.00 54.22 126 TRP D O 1
ATOM 4704 N N . LEU D 1 130 ? 136.653 108.533 138.157 1.00 75.08 127 LEU D N 1
ATOM 4705 C CA . LEU D 1 130 ? 136.777 107.522 139.200 1.00 75.08 127 LEU D CA 1
ATOM 4706 C C . LEU D 1 130 ? 137.824 107.904 140.236 1.00 75.08 127 LEU D C 1
ATOM 4707 O O . LEU D 1 130 ? 137.663 107.586 141.420 1.00 75.08 127 LEU D O 1
ATOM 4712 N N . ARG D 1 131 ? 138.904 108.569 139.820 1.00 90.35 128 ARG D N 1
ATOM 4713 C CA . ARG D 1 131 ? 139.928 108.970 140.777 1.00 90.35 128 ARG D CA 1
ATOM 4714 C C . ARG D 1 131 ? 139.377 109.970 141.782 1.00 90.35 128 ARG D C 1
ATOM 4715 O O . ARG D 1 131 ? 139.652 109.876 142.984 1.00 90.35 128 ARG D O 1
ATOM 4723 N N . GLU D 1 132 ? 138.591 110.941 141.308 1.00 107.09 129 GLU D N 1
ATOM 4724 C CA . GLU D 1 132 ? 138.122 111.988 142.211 1.00 107.09 129 GLU D CA 1
ATOM 4725 C C . GLU D 1 132 ? 137.121 111.459 143.233 1.00 107.09 129 GLU D C 1
ATOM 4726 O O . GLU D 1 132 ? 137.132 111.899 144.388 1.00 107.09 129 GLU D O 1
ATOM 4732 N N . GLN D 1 133 ? 136.261 110.517 142.840 1.00 109.25 130 GLN D N 1
ATOM 4733 C CA . GLN D 1 133 ? 135.129 110.139 143.679 1.00 109.25 130 GLN D CA 1
ATOM 4734 C C . GLN D 1 133 ? 135.520 109.316 144.900 1.00 109.25 130 GLN D C 1
ATOM 4735 O O . GLN D 1 133 ? 134.668 109.086 145.764 1.00 109.25 130 GLN D O 1
ATOM 4741 N N . GLY D 1 134 ? 136.768 108.866 144.999 1.00 118.45 131 GLY D N 1
ATOM 4742 C CA . GLY D 1 134 ? 137.186 108.118 146.169 1.00 118.45 131 GLY D CA 1
ATOM 4743 C C . GLY D 1 134 ? 137.890 106.813 145.859 1.00 118.45 131 GLY D C 1
ATOM 4744 O O . GLY D 1 134 ? 138.065 105.972 146.746 1.00 118.45 131 GLY D O 1
ATOM 4745 N N . GLY D 1 135 ? 138.296 106.630 144.606 1.00 128.68 132 GLY D N 1
ATOM 4746 C CA . GLY D 1 135 ? 139.026 105.438 144.219 1.00 128.68 132 GLY D CA 1
ATOM 4747 C C . GLY D 1 135 ? 140.477 105.484 144.649 1.00 128.68 132 GLY D C 1
ATOM 4748 O O . GLY D 1 135 ? 140.842 106.258 145.539 1.00 128.68 132 GLY D O 1
ATOM 4749 N N . VAL D 1 136 ? 141.318 104.661 144.027 1.00 141.61 133 VAL D N 1
ATOM 4750 C CA . VAL D 1 136 ? 142.746 104.620 144.318 1.00 141.61 133 VAL D CA 1
ATOM 4751 C C . VAL D 1 136 ? 143.485 105.320 143.184 1.00 141.61 133 VAL D C 1
ATOM 4752 O O . VAL D 1 136 ? 143.185 105.098 142.004 1.00 141.61 133 VAL D O 1
ATOM 4756 N N . GLU D 1 137 ? 144.425 106.193 143.546 1.00 135.48 134 GLU D N 1
ATOM 4757 C CA . GLU D 1 137 ? 145.115 107.026 142.570 1.00 135.48 134 GLU D CA 1
ATOM 4758 C C . GLU D 1 137 ? 146.283 106.322 141.892 1.00 135.48 134 GLU D C 1
ATOM 4759 O O . GLU D 1 137 ? 146.857 106.882 140.952 1.00 135.48 134 GLU D O 1
ATOM 4765 N N . SER D 1 138 ? 146.650 105.122 142.337 1.00 142.01 135 SER D N 1
ATOM 4766 C CA . SER D 1 138 ? 147.789 104.402 141.785 1.00 142.01 135 SER D CA 1
ATOM 4767 C C . SER D 1 138 ? 147.387 103.347 140.763 1.00 142.01 135 SER D C 1
ATOM 4768 O O . SER D 1 138 ? 148.249 102.603 140.287 1.00 142.01 135 SER D O 1
ATOM 4771 N N . VAL D 1 139 ? 146.107 103.263 140.413 1.00 139.18 136 VAL D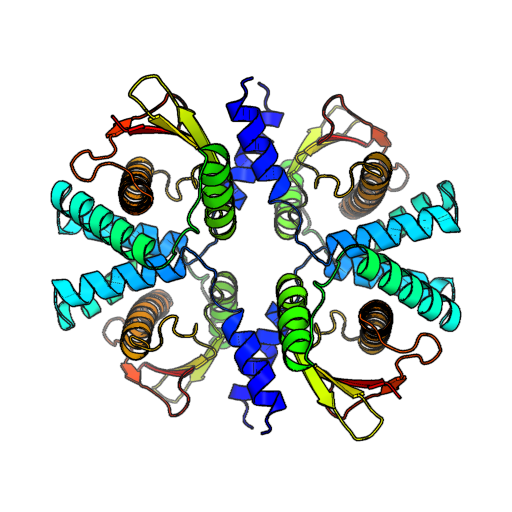 N 1
ATOM 4772 C CA . VAL D 1 139 ? 145.638 102.249 139.472 1.00 139.18 136 VAL D CA 1
ATOM 4773 C C . VAL D 1 139 ? 144.957 102.925 138.287 1.00 139.18 136 VAL D C 1
ATOM 4774 O O . VAL D 1 139 ? 144.008 103.700 138.476 1.00 139.18 136 VAL D O 1
ATOM 4778 N N . PRO D 1 140 ? 145.406 102.669 137.057 1.00 129.49 137 PRO D N 1
ATOM 4779 C CA . PRO D 1 140 ? 144.723 103.236 135.889 1.00 129.49 137 PRO D CA 1
ATOM 4780 C C . PRO D 1 140 ? 143.595 102.346 135.395 1.00 129.49 137 PRO D C 1
ATOM 4781 O O . PRO D 1 140 ? 143.352 101.272 135.953 1.00 129.49 137 PRO D O 1
ATOM 4785 N N . LEU D 1 141 ? 142.904 102.781 134.346 1.00 102.25 138 LEU D N 1
ATOM 4786 C CA . LEU D 1 141 ? 141.824 102.014 133.739 1.00 102.25 138 LEU D CA 1
ATOM 4787 C C . LEU D 1 141 ? 142.356 101.294 132.506 1.00 102.25 138 LEU D C 1
ATOM 4788 O O . LEU D 1 141 ? 142.874 101.934 131.585 1.00 102.25 138 LEU D O 1
ATOM 4793 N N . SER D 1 142 ? 142.232 99.969 132.492 1.00 100.61 139 SER D N 1
ATOM 4794 C CA . SER D 1 142 ? 142.683 99.188 131.349 1.00 100.61 139 SER D CA 1
ATOM 4795 C C . SER D 1 142 ? 141.582 99.096 130.301 1.00 100.61 139 SER D C 1
ATOM 4796 O O . SER D 1 142 ? 140.420 98.841 130.624 1.00 100.61 139 SER D O 1
ATOM 4799 N N . CYS D 1 143 ? 141.954 99.296 129.042 1.00 99.63 140 CYS D N 1
ATOM 4800 C CA . CYS D 1 143 ? 141.017 99.237 127.930 1.00 99.63 140 CYS D CA 1
ATOM 4801 C C . CYS D 1 143 ? 140.988 97.839 127.324 1.00 99.63 140 CYS D C 1
ATOM 4802 O O . CYS D 1 143 ? 141.964 97.088 127.389 1.00 99.63 140 CYS D O 1
ATOM 4805 N N . GLU D 1 144 ? 139.847 97.494 126.727 1.00 106.10 141 GLU D N 1
ATOM 4806 C CA . GLU D 1 144 ? 139.718 96.214 126.045 1.00 106.10 141 GLU D CA 1
ATOM 4807 C C . GLU D 1 144 ? 138.593 96.284 125.024 1.00 106.10 141 GLU D C 1
ATOM 4808 O O . GLU D 1 144 ? 137.542 96.885 125.280 1.00 106.10 141 GLU D O 1
ATOM 4814 N N . GLU D 1 145 ? 138.829 95.678 123.864 1.00 117.94 142 GLU D N 1
ATOM 4815 C CA . GLU D 1 145 ? 137.807 95.585 122.835 1.00 117.94 142 GLU D CA 1
ATOM 4816 C C . GLU D 1 145 ? 136.977 94.319 123.019 1.00 117.94 142 GLU D C 1
ATOM 4817 O O . GLU D 1 145 ? 137.424 93.333 123.612 1.00 117.94 142 GLU D O 1
ATOM 4823 N N . THR D 1 146 ? 135.754 94.359 122.505 1.00 115.85 143 THR D N 1
ATOM 4824 C CA . THR D 1 146 ? 134.825 93.241 122.546 1.00 115.85 143 THR D CA 1
ATOM 4825 C C . THR D 1 146 ? 134.393 92.941 121.112 1.00 115.85 143 THR D C 1
ATOM 4826 O O . THR D 1 146 ? 134.640 93.730 120.196 1.00 115.85 143 THR D O 1
ATOM 4830 N N . ASP D 1 147 ? 133.771 91.774 120.913 1.00 116.94 144 ASP D N 1
ATOM 4831 C CA . ASP D 1 147 ? 133.382 91.329 119.576 1.00 116.94 144 ASP D CA 1
ATOM 4832 C C . ASP D 1 147 ? 132.580 92.395 118.837 1.00 116.94 144 ASP D C 1
ATOM 4833 O O . ASP D 1 147 ? 132.878 92.728 117.684 1.00 116.94 144 ASP D O 1
ATOM 4838 N N . SER D 1 148 ? 131.553 92.940 119.484 1.00 101.14 145 SER D N 1
ATOM 4839 C CA . SER D 1 148 ? 130.786 94.016 118.876 1.00 101.14 145 SER D CA 1
ATOM 4840 C C . SER D 1 148 ? 131.658 95.252 118.696 1.00 101.14 145 SER D C 1
ATOM 4841 O O . SER D 1 148 ? 132.467 95.596 119.563 1.00 101.14 145 SER D O 1
ATOM 4844 N N . GLU D 1 149 ? 131.497 95.915 117.550 1.00 84.87 146 GLU D N 1
ATOM 4845 C CA . GLU D 1 149 ? 132.274 97.108 117.244 1.00 84.87 146 GLU D CA 1
ATOM 4846 C C . GLU D 1 149 ? 131.883 98.294 118.116 1.00 84.87 146 GLU D C 1
ATOM 4847 O O . GLU D 1 149 ? 132.753 99.097 118.466 1.00 84.87 146 GLU D O 1
ATOM 4853 N N . SER D 1 150 ? 130.612 98.412 118.489 1.00 69.68 147 SER D N 1
ATOM 4854 C CA . SER D 1 150 ? 130.101 99.593 119.167 1.00 69.68 147 SER D CA 1
ATOM 4855 C C . SER D 1 150 ? 130.190 99.504 120.684 1.00 69.68 147 SER D C 1
ATOM 4856 O O . SER D 1 150 ? 129.548 100.301 121.373 1.00 69.68 147 SER D O 1
ATOM 4859 N N . THR D 1 151 ? 130.956 98.560 121.225 1.00 74.09 148 THR D N 1
ATOM 4860 C CA . THR D 1 151 ? 131.057 98.395 122.669 1.00 74.09 148 THR D CA 1
ATOM 4861 C C . THR D 1 151 ? 132.516 98.316 123.094 1.00 74.09 148 THR D C 1
ATOM 4862 O O . THR D 1 151 ? 133.369 97.832 122.345 1.00 74.09 148 THR D O 1
ATOM 4866 N N . LEU D 1 152 ? 132.791 98.810 124.298 1.00 68.80 149 LEU D N 1
ATOM 4867 C CA . LEU D 1 152 ? 134.126 98.782 124.882 1.00 68.80 149 LEU D CA 1
ATOM 4868 C C . LEU D 1 152 ? 134.050 98.277 126.315 1.00 68.80 149 LEU D C 1
ATOM 4869 O O . LEU D 1 152 ? 133.040 98.479 126.998 1.00 68.80 149 LEU D O 1
ATOM 4874 N N . LEU D 1 153 ? 135.120 97.627 126.774 1.00 76.86 150 LEU D N 1
ATOM 4875 C CA . LEU D 1 153 ? 135.215 97.165 128.151 1.00 76.86 150 LEU D CA 1
ATOM 4876 C C . LEU D 1 153 ? 136.369 97.884 128.837 1.00 76.86 150 LEU D C 1
ATOM 4877 O O . LEU D 1 153 ? 137.436 98.067 128.242 1.00 76.86 150 LEU D O 1
ATOM 4882 N N . PHE D 1 154 ? 136.146 98.308 130.076 1.00 73.51 151 PHE D N 1
ATOM 4883 C CA . PHE D 1 154 ? 137.177 98.952 130.875 1.00 73.51 151 PHE D CA 1
ATOM 4884 C C . PHE D 1 154 ? 137.309 98.212 132.196 1.00 73.51 151 PHE D C 1
ATOM 4885 O O . PHE D 1 154 ? 136.308 97.805 132.791 1.00 73.51 151 PHE D O 1
ATOM 4893 N N . ARG D 1 155 ? 138.546 98.039 132.651 1.00 88.97 152 ARG D N 1
ATOM 4894 C CA . ARG D 1 155 ? 138.846 97.263 133.847 1.00 88.97 152 ARG D CA 1
ATOM 4895 C C . ARG D 1 155 ? 139.496 98.171 134.880 1.00 88.97 152 ARG D C 1
ATOM 4896 O O . ARG D 1 155 ? 140.449 98.893 134.563 1.00 88.97 152 ARG D O 1
ATOM 4904 N N . TYR D 1 156 ? 138.975 98.133 136.107 1.00 111.97 153 TYR D N 1
ATOM 4905 C CA . TYR D 1 156 ? 139.507 98.884 137.238 1.00 111.97 153 TYR D CA 1
ATOM 4906 C C . TYR D 1 156 ? 139.885 97.883 138.323 1.00 111.97 153 TYR D C 1
ATOM 4907 O O . TYR D 1 156 ? 139.007 97.266 138.939 1.00 111.97 153 TYR D O 1
ATOM 4916 N N . GLN D 1 157 ? 141.184 97.720 138.551 1.00 112.54 154 GLN D N 1
ATOM 4917 C CA . GLN D 1 157 ? 141.678 96.736 139.507 1.00 112.54 154 GLN D CA 1
ATOM 4918 C C . GLN D 1 157 ? 142.166 97.403 140.789 1.00 112.54 154 GLN D C 1
ATOM 4919 O O . GLN D 1 157 ? 143.331 97.785 140.899 1.00 112.54 154 GLN D O 1
#

Foldseek 3Di:
DDVVVVVVVVVVLVVQDDPDPVVVVVVVLVVVCVPPHDPVSLVVLLVVLLVVLVVDAFPADDDVVVVQVRVQVVVVVVSAAHWDWDDDPQKIKIKGAQGRADDDPVCRVVVLSSVQSSVQSNVQNRQVVNDDDNVWGWDWDDDPDSGMIMIMTD/DDVVVVVVLVVVLVVQDDPDPVVVVVVVLVVVCVPPHDPVSLVVLLVVLLVVLVVDAFPADDDVVSVQVRVQVVVVVVSAAHWDWDDDPPKIKIKGASGRADDDPVCRVSVLSSVVSSVQSNVQNRQVVNDDDNVWGKDWDDDPDPGMIMIMTD/DDVVVVVVLVVVLVVQDDPDPVVVVVVVLVVVCVPPHDPVSLVVLLVVLLVVLVVDAFDQDDDVVSVQVRVQVVVVVVSAAHWDWDDDPQKIKIKGASGRADDDPVCRVSVLSSVQSSVQSNVQNNQVVNDHDNVWGWDWDDDPDPGMIMIMTD/DDVVVVVVLVVVLVVQDDPDPVVVVVVVLVVVCVPPHDPVSLVVLLVVLLVVLVVDAFPADDDVVSVQVRVQVVVVVVSAAHWDWDDDPQKIKIKGASGRADDDPVCRVVVLSSVQSSVQSNVQNRQVVNDDDNVWGWDWDDDPDPGMIMIMTD

Solvent-accessible surface area: 31168 Å² total; per-residue (Å²): 154,48,73,44,72,103,80,7,46,106,26,11,65,119,63,13,37,55,43,0,13,0,10,0,12,8,6,2,3,60,17,27,6,121,119,59,28,98,191,99,2,30,57,39,2,113,108,1,0,6,69,2,3,123,86,56,116,32,83,113,42,134,62,65,97,40,30,50,146,28,10,32,156,14,0,43,100,5,77,1,3,21,1,20,31,95,78,107,147,93,77,25,16,3,45,0,10,2,8,4,21,54,52,43,121,116,13,46,107,84,12,40,76,0,0,3,2,0,0,26,7,3,1,38,65,18,10,102,125,75,65,30,70,132,96,45,100,10,59,49,55,106,56,149,47,110,26,3,0,21,0,91,36,110,138,54,99,46,75,104,87,10,44,103,27,10,60,117,63,15,38,54,43,1,12,0,9,0,11,7,10,2,3,61,14,23,8,123,119,61,28,98,195,106,2,40,58,39,2,107,116,2,0,6,84,3,4,124,86,58,117,39,87,115,47,133,61,64,86,37,30,50,153,30,10,43,154,15,0,42,102,5,76,0,3,21,3,21,22,99,82,118,184,106,87,28,20,6,40,0,10,4,3,5,16,42,47,42,123,118,14,36,102,84,9,41,86,0,0,7,4,0,0,24,6,3,3,39,64,19,9,103,126,82,65,29,70,131,96,45,97,9,62,56,72,90,44,150,56,74,26,3,3,18,0,102,32,109,153,50,96,43,71,105,86,9,44,104,26,11,50,118,61,18,40,54,41,0,12,0,9,1,11,5,5,2,3,53,18,24,6,124,120,60,27,97,191,100,1,30,57,38,2,111,119,2,0,5,89,3,4,124,81,58,117,32,80,113,41,134,60,64,90,42,34,51,147,26,8,39,153,13,0,43,102,5,79,0,1,17,2,26,28,88,82,113,148,92,63,23,17,5,43,0,14,3,6,4,22,47,48,48,122,118,16,40,103,81,9,54,87,0,0,6,2,0,0,25,8,3,2,38,63,12,10,104,126,77,66,29,69,131,96,45,101,8,66,55,84,91,45,148,49,105,23,3,4,21,0,87,35,104,174,53,98,46,73,109,84,11,45,104,25,9,60,119,60,15,34,54,43,1,12,0,8,1,11,6,6,1,2,59,17,25,6,124,118,62,28,97,190,103,2,32,56,37,1,113,117,2,0,5,92,2,3,123,84,56,117,34,80,112,47,135,62,65,87,43,33,50,154,30,9,42,150,13,0,44,102,5,76,0,3,24,2,23,21,100,82,113,147,92,62,25,16,3,44,0,13,3,4,4,18,44,48,44,120,117,13,44,108,85,9,50,84,0,0,4,2,0,0,25,7,2,2,40,63,18,9,100,125,76,65,30,69,134,95,46,97,6,66,56,73,112,57,148,48,85,23,4,0,23,0,91,35,104

Radius of gyration: 26.63 Å; Cα contacts (8 Å, |Δi|>4): 796; chains: 4; bounding box: 68×60×60 Å